Protein AF-A0A9P5WYD5-F1 (afdb_monomer_lite)

Foldseek 3Di:
DDDDDDDDDDDDDDDDDDDDDDDDDDDDDDDDDDDDDDDDDDDDDDDDDDDDDDDDDDDDDDDDDDDDDDDPVCVVVVVVPPPPPPPVPPPPDPLVVDQDDFLCVVPAKDKDWDQKDKDKDDDPVDNFKIKIKIWGIKMKMKHFDACVPDVQCCVPVNRDDCPDSLAWIKMKIKIKTQKIWIWMDGPPDIHTQKIWGIKIKMKIWTQDDPPNTHDRPVCPLPLQRGEMEMEIETAEMEGEEEPVVVVVVVCCVVPVPPPPDDPPDPDPVVVCLPGSDYWYKYKYWHAKYKHKYWYQDPPPLKIKIKIKIWRTKIKIKTWDWDDDPPDDRDDDRPVRGDIAIDIDMDTGFMFIDIGTGPNPPPDDPDDPPDDPDPVVVVVVVVVVVVRPRPRCLDVPVVVVVVVVVVVPPDDPPCVVVVVVVVVVVVVVVPDLDPDPPRPVNLVVCCVVDVDLCPDPCVVVVNLAPCPRDPPPPDPDPDPPPVVSVVVVVCNNCVPPPD

Structure (mmCIF, N/CA/C/O backbone):
data_AF-A0A9P5WYD5-F1
#
_entry.id   AF-A0A9P5WYD5-F1
#
loop_
_atom_site.group_PDB
_atom_site.id
_atom_site.type_symbol
_atom_site.label_atom_id
_atom_site.label_alt_id
_atom_site.label_comp_id
_atom_site.label_asym_id
_atom_site.label_entity_id
_atom_site.label_seq_id
_atom_site.pdbx_PDB_ins_code
_atom_site.Cartn_x
_atom_site.Cartn_y
_atom_site.Cartn_z
_atom_site.occupancy
_atom_site.B_iso_or_equiv
_atom_site.auth_seq_id
_atom_site.auth_comp_id
_atom_site.auth_asym_id
_atom_site.auth_atom_id
_atom_site.pdbx_PDB_model_num
ATOM 1 N N . MET A 1 1 ? 23.456 20.232 33.396 1.00 39.00 1 MET A N 1
ATOM 2 C CA . MET A 1 1 ? 23.857 19.089 34.243 1.00 39.00 1 MET A CA 1
ATOM 3 C C . MET A 1 1 ? 23.563 17.820 33.464 1.00 39.00 1 MET A C 1
ATOM 5 O O . MET A 1 1 ? 22.403 17.492 33.269 1.00 39.00 1 MET A O 1
ATOM 9 N N . HIS A 1 2 ? 24.602 17.207 32.896 1.00 31.55 2 HIS A N 1
ATOM 10 C CA . HIS A 1 2 ? 24.496 15.997 32.081 1.00 31.55 2 HIS A CA 1
ATOM 11 C C . HIS A 1 2 ? 24.322 14.776 32.986 1.00 31.55 2 HIS A C 1
ATOM 13 O O . HIS A 1 2 ? 25.161 14.553 33.854 1.00 31.55 2 HIS A O 1
ATOM 19 N N . SER A 1 3 ? 23.273 13.985 32.759 1.00 35.56 3 SER A N 1
ATOM 20 C CA . SER A 1 3 ? 23.140 12.652 33.344 1.00 35.56 3 SER A CA 1
ATOM 21 C C . SER A 1 3 ? 23.269 11.635 32.216 1.00 35.56 3 SER A C 1
ATOM 23 O O . SER A 1 3 ? 22.449 11.602 31.301 1.00 35.56 3 SER A O 1
ATOM 25 N N . ALA A 1 4 ? 24.368 10.885 32.240 1.00 38.03 4 ALA A N 1
ATOM 26 C CA . ALA A 1 4 ? 24.684 9.825 31.300 1.00 38.03 4 ALA A CA 1
ATOM 27 C C . ALA A 1 4 ? 24.139 8.502 31.849 1.00 38.03 4 ALA A C 1
ATOM 29 O O . ALA A 1 4 ? 24.556 8.045 32.914 1.00 38.03 4 ALA A O 1
ATOM 30 N N . THR A 1 5 ? 23.208 7.886 31.126 1.00 41.00 5 THR A N 1
ATOM 31 C CA . THR A 1 5 ? 22.659 6.569 31.455 1.00 41.00 5 THR A CA 1
ATOM 32 C C . THR A 1 5 ? 23.616 5.479 30.982 1.00 41.00 5 THR A C 1
ATOM 34 O O . THR A 1 5 ? 23.978 5.385 29.810 1.00 41.00 5 THR A O 1
ATOM 37 N N . LYS A 1 6 ? 24.056 4.671 31.943 1.00 38.66 6 LYS A N 1
ATOM 38 C CA . LYS A 1 6 ? 25.028 3.588 31.817 1.00 38.66 6 LYS A CA 1
ATOM 39 C C . LYS A 1 6 ? 24.301 2.323 31.341 1.00 38.66 6 LYS A C 1
ATOM 41 O O . LYS A 1 6 ? 23.475 1.786 32.067 1.00 38.66 6 LYS A O 1
ATOM 46 N N . LEU A 1 7 ? 24.604 1.863 30.127 1.00 35.62 7 LEU A N 1
ATOM 47 C CA . LEU A 1 7 ? 24.161 0.575 29.580 1.00 35.62 7 LEU A CA 1
ATOM 48 C C . LEU A 1 7 ? 24.982 -0.559 30.218 1.00 35.62 7 LEU A C 1
ATOM 50 O O . LEU A 1 7 ? 26.174 -0.699 29.939 1.00 35.62 7 LEU A O 1
ATOM 54 N N . SER A 1 8 ? 24.358 -1.355 31.087 1.00 32.91 8 SER A N 1
ATOM 55 C CA . SER A 1 8 ? 24.909 -2.611 31.605 1.00 32.91 8 SER A CA 1
ATOM 56 C C . SER A 1 8 ? 24.614 -3.750 30.631 1.00 32.91 8 SER A C 1
ATOM 58 O O . SER A 1 8 ? 23.466 -4.007 30.280 1.00 32.91 8 SER A O 1
ATOM 60 N N . LYS A 1 9 ? 25.677 -4.417 30.185 1.00 34.22 9 LYS A N 1
ATOM 61 C CA . LYS A 1 9 ? 25.663 -5.547 29.258 1.00 34.22 9 LYS A CA 1
ATOM 62 C C . LYS A 1 9 ? 25.831 -6.821 30.090 1.00 34.22 9 LYS A C 1
ATOM 64 O O . LYS A 1 9 ? 26.951 -7.135 30.481 1.00 34.22 9 LYS A O 1
ATOM 69 N N . GLU A 1 10 ? 24.738 -7.511 30.405 1.00 34.94 10 GLU A N 1
ATOM 70 C CA . GLU A 1 10 ? 24.801 -8.863 30.972 1.00 34.94 10 GLU A CA 1
ATOM 71 C C . GLU A 1 10 ? 24.960 -9.882 29.840 1.00 34.94 10 GLU A C 1
ATOM 73 O O . GLU A 1 10 ? 24.154 -9.959 28.914 1.00 34.94 10 GLU A O 1
ATOM 78 N N . LEU A 1 11 ? 26.058 -10.631 29.903 1.00 34.50 11 LEU A N 1
ATOM 79 C CA . LEU A 1 11 ? 26.374 -11.777 29.060 1.00 34.50 11 LEU A CA 1
ATOM 80 C C . LEU A 1 11 ? 26.084 -13.035 29.883 1.00 34.50 11 LEU A C 1
ATOM 82 O O . LEU A 1 11 ? 26.800 -13.311 30.843 1.00 34.50 11 LEU A O 1
ATOM 86 N N . LEU A 1 12 ? 25.061 -13.798 29.498 1.00 39.88 12 LEU A N 1
ATOM 87 C CA . LEU A 1 12 ? 24.859 -15.173 29.962 1.00 39.88 12 LEU A CA 1
ATOM 88 C C . LEU A 1 12 ? 25.413 -16.162 28.920 1.00 39.88 12 LEU A C 1
ATOM 90 O O . LEU A 1 12 ? 25.289 -15.910 27.718 1.00 39.88 12 LEU A O 1
ATOM 94 N N . PRO A 1 13 ? 26.033 -17.280 29.343 1.00 45.28 13 PRO A N 1
ATOM 95 C CA . PRO A 1 13 ? 26.671 -18.224 28.434 1.00 45.28 13 PRO A CA 1
ATOM 96 C C . PRO A 1 13 ? 25.661 -19.234 27.867 1.00 45.28 13 PRO A C 1
ATOM 98 O O . PRO A 1 13 ? 24.958 -19.916 28.610 1.00 45.28 13 PRO A O 1
ATOM 101 N N . MET A 1 14 ? 25.634 -19.374 26.538 1.00 34.09 14 MET A N 1
ATOM 102 C CA . MET A 1 14 ? 24.964 -20.481 25.848 1.00 34.09 14 MET A CA 1
ATOM 103 C C . MET A 1 14 ? 25.820 -21.752 25.926 1.00 34.09 14 MET A C 1
ATOM 105 O O . MET A 1 14 ? 26.955 -21.773 25.454 1.00 34.09 14 MET A O 1
ATOM 109 N N . MET A 1 15 ? 25.246 -22.824 26.473 1.00 39.56 15 MET A N 1
ATOM 110 C CA . MET A 1 15 ? 25.711 -24.205 26.303 1.00 39.56 15 MET A CA 1
ATOM 111 C C . MET A 1 15 ? 24.968 -24.856 25.123 1.00 39.56 15 MET A C 1
ATOM 113 O O . MET A 1 15 ? 23.769 -24.612 24.975 1.00 39.56 15 MET A O 1
ATOM 117 N N . PRO A 1 16 ? 25.618 -25.702 24.302 1.00 39.66 16 PRO A N 1
ATOM 118 C CA . PRO A 1 16 ? 24.948 -26.415 23.223 1.00 39.66 16 PRO A CA 1
ATOM 119 C C . PRO A 1 16 ? 24.448 -27.783 23.708 1.00 39.66 16 PRO A C 1
ATOM 121 O O . PRO A 1 16 ? 25.240 -28.643 24.093 1.00 39.66 16 PRO A O 1
ATOM 124 N N . SER A 1 17 ? 23.136 -28.015 23.650 1.00 33.97 17 SER A N 1
ATOM 125 C CA . SER A 1 17 ? 22.550 -29.354 23.744 1.00 33.97 17 SER A CA 1
ATOM 126 C C . SER A 1 17 ? 22.286 -29.895 22.338 1.00 33.97 17 SER A C 1
ATOM 128 O O . SER A 1 17 ? 21.499 -29.361 21.561 1.00 33.97 17 SER A O 1
ATOM 130 N N . SER A 1 18 ? 22.992 -30.969 21.997 1.00 32.56 18 SER A N 1
ATOM 131 C CA . SER A 1 18 ? 22.776 -31.762 20.794 1.00 32.56 18 SER A CA 1
ATOM 132 C C . SER A 1 18 ? 21.625 -32.741 21.030 1.00 32.56 18 SER A C 1
ATOM 134 O O . SER A 1 18 ? 21.741 -33.675 21.822 1.00 32.56 18 SER A O 1
ATOM 136 N N . LEU A 1 19 ? 20.512 -32.554 20.320 1.00 34.44 19 LEU A N 1
ATOM 137 C CA . LEU A 1 19 ? 19.457 -33.559 20.219 1.00 34.44 19 LEU A CA 1
ATOM 138 C C . LEU A 1 19 ? 19.457 -34.136 18.801 1.00 34.44 19 LEU A C 1
ATOM 140 O O . LEU A 1 19 ? 19.164 -33.447 17.828 1.00 34.44 19 LEU A O 1
ATOM 144 N N . LYS A 1 20 ? 19.817 -35.418 18.701 1.00 39.53 20 LYS A N 1
ATOM 145 C CA . LYS A 1 20 ? 19.565 -36.258 17.529 1.00 39.53 20 LYS A CA 1
ATOM 146 C C . LYS A 1 20 ? 18.070 -36.572 17.485 1.00 39.53 20 LYS A C 1
ATOM 148 O O . LYS A 1 20 ? 17.573 -37.210 18.409 1.00 39.53 20 LYS A O 1
ATOM 153 N N . SER A 1 21 ? 17.387 -36.204 16.406 1.00 34.69 21 SER A N 1
ATOM 154 C CA . SER A 1 21 ? 16.091 -36.779 16.040 1.00 34.69 21 SER A CA 1
ATOM 155 C C . SER A 1 21 ? 16.207 -37.477 14.685 1.00 34.69 21 SER A C 1
ATOM 157 O O . SER A 1 21 ? 16.366 -36.861 13.635 1.00 34.69 21 SER A O 1
ATOM 159 N N . SER A 1 22 ? 16.172 -38.805 14.733 1.00 37.12 22 SER A N 1
ATOM 160 C CA . SER A 1 22 ? 15.800 -39.661 13.612 1.00 37.12 22 SER A CA 1
ATOM 161 C C . SER A 1 22 ? 14.275 -39.714 13.560 1.00 37.12 22 SER A C 1
ATOM 163 O O . SER A 1 22 ? 13.657 -40.088 14.556 1.00 37.12 22 SER A O 1
ATOM 165 N N . GLY A 1 23 ? 13.677 -39.346 12.433 1.00 31.59 23 GLY A N 1
ATOM 166 C CA . GLY A 1 23 ? 12.236 -39.443 12.222 1.00 31.59 23 GLY A CA 1
ATOM 167 C C . GLY A 1 23 ? 11.938 -39.580 10.738 1.00 31.59 23 GLY A C 1
ATOM 168 O O . GLY A 1 23 ? 12.339 -38.735 9.944 1.00 31.59 23 GLY A O 1
ATOM 169 N N . GLU A 1 24 ? 11.317 -40.702 10.402 1.00 32.28 24 GLU A N 1
ATOM 170 C CA . GLU A 1 24 ? 10.976 -41.202 9.076 1.00 32.28 24 GLU A CA 1
ATOM 171 C C . GLU A 1 24 ? 10.068 -40.245 8.292 1.00 32.28 24 GLU A C 1
ATOM 173 O O . GLU A 1 24 ? 9.166 -39.616 8.841 1.00 32.28 24 GLU A O 1
ATOM 178 N N . ALA A 1 25 ? 10.308 -40.151 6.983 1.00 32.88 25 ALA A N 1
ATOM 179 C CA . ALA A 1 25 ? 9.474 -39.409 6.050 1.00 32.88 25 ALA A CA 1
ATOM 180 C C . ALA A 1 25 ? 8.450 -40.355 5.403 1.00 32.88 25 ALA A C 1
ATOM 182 O O . ALA A 1 25 ? 8.794 -41.117 4.498 1.00 32.88 25 ALA A O 1
ATOM 183 N N . GLU A 1 26 ? 7.191 -40.281 5.835 1.00 33.44 26 GLU A N 1
ATOM 184 C CA . GLU A 1 26 ? 6.051 -40.762 5.050 1.00 33.44 26 GLU A CA 1
ATOM 185 C C . GLU A 1 26 ? 5.643 -39.680 4.041 1.00 33.44 26 GLU A C 1
ATOM 187 O O . GLU A 1 26 ? 5.285 -38.554 4.392 1.00 33.44 26 GLU A O 1
ATOM 192 N N . GLY A 1 27 ? 5.744 -40.020 2.755 1.00 30.52 27 GLY A N 1
ATOM 193 C CA . GLY A 1 27 ? 5.372 -39.155 1.644 1.00 30.52 27 GLY A CA 1
ATOM 194 C C . GLY A 1 27 ? 3.863 -39.146 1.414 1.00 30.52 27 GLY A C 1
ATOM 195 O O . GLY A 1 27 ? 3.296 -40.136 0.957 1.00 30.52 27 GLY A O 1
ATOM 196 N N . ILE A 1 28 ? 3.228 -37.999 1.655 1.00 34.41 28 ILE A N 1
ATOM 197 C CA . ILE A 1 28 ? 1.855 -37.720 1.225 1.00 34.41 28 ILE A CA 1
ATOM 198 C C . ILE A 1 28 ? 1.915 -36.939 -0.092 1.00 34.41 28 ILE A C 1
ATOM 200 O O . ILE A 1 28 ? 2.303 -35.772 -0.139 1.00 34.41 28 ILE A O 1
ATOM 204 N N . ILE A 1 29 ? 1.530 -37.614 -1.175 1.00 37.00 29 ILE A N 1
ATOM 205 C CA . ILE A 1 29 ? 1.348 -37.046 -2.513 1.00 37.00 29 ILE A CA 1
ATOM 206 C C . ILE A 1 29 ? 0.077 -36.188 -2.499 1.00 37.00 29 ILE A C 1
ATOM 208 O O . ILE A 1 29 ? -1.020 -36.702 -2.294 1.00 37.00 29 ILE A O 1
ATOM 212 N N . THR A 1 30 ? 0.215 -34.887 -2.751 1.00 34.69 30 THR A N 1
ATOM 213 C CA . THR A 1 30 ? -0.907 -33.982 -3.049 1.00 34.69 30 THR A CA 1
ATOM 214 C C . THR A 1 30 ? -0.983 -33.721 -4.561 1.00 34.69 30 THR A C 1
ATOM 216 O O . THR A 1 30 ? 0.056 -33.532 -5.198 1.00 34.69 30 THR A O 1
ATOM 219 N N . PRO A 1 31 ? -2.182 -33.749 -5.176 1.00 37.22 31 PRO A N 1
ATOM 220 C CA . PRO A 1 31 ? -2.329 -33.650 -6.624 1.00 37.22 31 PRO A CA 1
ATOM 221 C C . PRO A 1 31 ? -2.269 -32.199 -7.123 1.00 37.22 31 PRO A C 1
ATOM 223 O O . PRO A 1 31 ? -2.858 -31.284 -6.552 1.00 37.22 31 PRO A O 1
ATOM 226 N N . LEU A 1 32 ? -1.564 -32.030 -8.240 1.00 37.78 32 LEU A N 1
ATOM 227 C CA . LEU A 1 32 ? -1.390 -30.795 -9.002 1.00 37.78 32 LEU A CA 1
ATOM 228 C C . LEU A 1 32 ? -2.725 -30.342 -9.641 1.00 37.78 32 LEU A C 1
ATOM 230 O O . LEU A 1 32 ? -3.377 -31.166 -10.289 1.00 37.78 32 LEU A O 1
ATOM 234 N N . PRO A 1 33 ? -3.136 -29.063 -9.546 1.00 36.41 33 PRO A N 1
ATOM 235 C CA . PRO A 1 33 ? -4.311 -28.584 -10.263 1.00 36.41 33 PRO A CA 1
ATOM 236 C C . PRO A 1 33 ? -4.006 -28.385 -11.755 1.00 36.41 33 PRO A C 1
ATOM 238 O O . PRO A 1 33 ? -3.010 -27.781 -12.155 1.00 36.41 33 PRO A O 1
ATOM 241 N N . SER A 1 34 ? -4.900 -28.919 -12.584 1.00 33.81 34 SER A N 1
ATOM 242 C CA . SER A 1 34 ? -4.873 -28.891 -14.044 1.00 33.81 34 SER A CA 1
ATOM 243 C C . SER A 1 34 ? -4.938 -27.471 -14.613 1.00 33.81 34 SER A C 1
ATOM 245 O O . SER A 1 34 ? -5.882 -26.725 -14.354 1.00 33.81 34 SER A O 1
ATOM 247 N N . ILE A 1 35 ? -3.965 -27.142 -15.462 1.00 34.84 35 ILE A N 1
ATOM 248 C CA . ILE A 1 35 ? -3.889 -25.908 -16.250 1.00 34.84 35 ILE A CA 1
ATOM 249 C C . ILE A 1 35 ? -5.031 -25.883 -17.280 1.00 34.84 35 ILE A C 1
ATOM 251 O O . ILE A 1 35 ? -5.037 -26.658 -18.240 1.00 34.84 35 ILE A O 1
ATOM 255 N N . MET A 1 36 ? -5.987 -24.967 -17.101 1.00 32.12 36 MET A N 1
ATOM 256 C CA . MET A 1 36 ? -6.978 -24.619 -18.121 1.00 32.12 36 MET A CA 1
ATOM 257 C C . MET A 1 36 ? -6.288 -23.896 -19.286 1.00 32.12 36 MET A C 1
ATOM 259 O O . MET A 1 36 ? -5.793 -22.778 -19.151 1.00 32.12 36 MET A O 1
ATOM 263 N N . LYS A 1 37 ? -6.269 -24.544 -20.453 1.00 30.31 37 LYS A N 1
ATOM 264 C CA . LYS A 1 37 ? -5.872 -23.937 -21.728 1.00 30.31 37 LYS A CA 1
ATOM 265 C C . LYS A 1 37 ? -6.980 -22.994 -22.194 1.00 30.31 37 LYS A C 1
ATOM 267 O O . LYS A 1 37 ? -8.049 -23.451 -22.585 1.00 30.31 37 LYS A O 1
ATOM 272 N N . CYS A 1 38 ? -6.716 -21.691 -22.176 1.00 29.88 38 CYS A N 1
ATOM 273 C CA . CYS A 1 38 ? -7.579 -20.709 -22.821 1.00 29.88 38 CYS A CA 1
ATOM 274 C C . CYS A 1 38 ? -7.187 -20.592 -24.303 1.00 29.88 38 CYS A C 1
ATOM 276 O O . CYS A 1 38 ? -6.106 -20.107 -24.645 1.00 29.88 38 CYS A O 1
ATOM 278 N N . SER A 1 39 ? -8.053 -21.108 -25.171 1.00 30.11 39 SER A N 1
ATOM 279 C CA . SER A 1 39 ? -7.944 -21.076 -26.629 1.00 30.11 39 SER A CA 1
ATOM 280 C C . SER A 1 39 ? -8.022 -19.632 -27.133 1.00 30.11 39 SER A C 1
ATOM 282 O O . SER A 1 39 ? -9.037 -18.966 -26.938 1.00 30.11 39 SER A O 1
ATOM 284 N N . ARG A 1 40 ? -6.969 -19.138 -27.796 1.00 32.91 40 ARG A N 1
ATOM 285 C CA . ARG A 1 40 ? -6.989 -17.851 -28.508 1.00 32.91 40 ARG A CA 1
ATOM 286 C C . ARG A 1 40 ? -7.222 -18.077 -29.997 1.00 32.91 40 ARG A C 1
ATOM 288 O O . ARG A 1 40 ? -6.489 -18.824 -30.640 1.00 32.91 40 ARG A O 1
ATOM 295 N N . SER A 1 41 ? -8.232 -17.389 -30.515 1.00 30.16 41 SER A N 1
ATOM 296 C CA . SER A 1 41 ? -8.542 -17.253 -31.933 1.00 30.16 41 SER A CA 1
ATOM 297 C C . SER A 1 41 ? -7.408 -16.534 -32.663 1.00 30.16 41 SER A C 1
ATOM 299 O O . SER A 1 41 ? -6.976 -15.456 -32.259 1.00 30.16 41 SER A O 1
ATOM 301 N N . SER A 1 42 ? -6.925 -17.150 -33.737 1.00 30.00 42 SER A N 1
ATOM 302 C CA . SER A 1 42 ? -5.915 -16.616 -34.646 1.00 30.00 42 SER A CA 1
ATOM 303 C C . SER A 1 42 ? -6.553 -15.664 -35.657 1.00 30.00 42 SER A C 1
ATOM 305 O O . SER A 1 42 ? -7.374 -16.100 -36.466 1.00 30.00 42 SER A O 1
ATOM 307 N N . THR A 1 43 ? -6.142 -14.397 -35.665 1.00 34.34 43 THR A N 1
ATOM 308 C CA . THR A 1 43 ? -6.460 -13.473 -36.760 1.00 34.34 43 THR A CA 1
ATOM 309 C C . THR A 1 43 ? -5.279 -13.395 -37.718 1.00 34.34 43 THR A C 1
ATOM 311 O O . THR A 1 43 ? -4.142 -13.126 -37.339 1.00 34.34 43 THR A O 1
ATOM 314 N N . ILE A 1 44 ? -5.594 -13.700 -38.969 1.00 42.59 44 ILE A N 1
ATOM 315 C CA . ILE A 1 44 ? -4.747 -13.762 -40.154 1.00 42.59 44 ILE A CA 1
ATOM 316 C C . ILE A 1 44 ? -4.366 -12.344 -40.579 1.00 42.59 44 ILE A C 1
ATOM 318 O O . ILE A 1 44 ? -5.265 -11.586 -40.906 1.00 42.59 44 ILE A O 1
ATOM 322 N N . PHE A 1 45 ? -3.073 -12.026 -40.667 1.00 34.94 45 PHE A N 1
ATOM 323 C CA . PHE A 1 45 ? -2.521 -11.153 -41.713 1.00 34.94 45 PHE A CA 1
ATOM 324 C C . PHE A 1 45 ? -1.059 -11.542 -41.959 1.00 34.94 45 PHE A C 1
ATOM 326 O O . PHE A 1 45 ? -0.168 -11.260 -41.164 1.00 34.94 45 PHE A O 1
ATOM 333 N N . SER A 1 46 ? -0.837 -12.236 -43.074 1.00 30.02 46 SER A N 1
ATOM 334 C CA . SER A 1 46 ? 0.476 -12.492 -43.654 1.00 30.02 46 SER A CA 1
ATOM 335 C C . SER A 1 46 ? 0.517 -11.766 -44.990 1.00 30.02 46 SER A C 1
ATOM 337 O O . SER A 1 46 ? -0.220 -12.119 -45.907 1.00 30.02 46 SER A O 1
ATOM 339 N N . THR A 1 47 ? 1.360 -10.745 -45.099 1.00 34.44 47 THR A N 1
ATOM 340 C CA . THR A 1 47 ? 1.794 -10.200 -46.388 1.00 34.44 47 THR A CA 1
ATOM 341 C C . THR A 1 47 ? 3.270 -9.876 -46.270 1.00 34.44 47 THR A C 1
ATOM 343 O O . THR A 1 47 ? 3.663 -8.915 -45.610 1.00 34.44 47 THR A O 1
ATOM 346 N N . GLY A 1 48 ? 4.084 -10.743 -46.869 1.00 35.28 48 GLY A N 1
ATOM 347 C CA . GLY A 1 48 ? 5.516 -10.558 -46.998 1.00 35.28 48 GLY A CA 1
ATOM 348 C C . GLY A 1 48 ? 5.849 -9.547 -48.088 1.00 35.28 48 GLY A C 1
ATOM 349 O O . GLY A 1 48 ? 5.311 -9.613 -49.189 1.00 35.28 48 GLY A O 1
ATOM 350 N N . PHE A 1 49 ? 6.795 -8.667 -47.785 1.00 37.66 49 PHE A N 1
ATOM 351 C CA . PHE A 1 49 ? 7.602 -7.964 -48.772 1.00 37.66 49 PHE A CA 1
ATOM 352 C C . PHE A 1 49 ? 9.043 -7.932 -48.256 1.00 37.66 49 PHE A C 1
ATOM 354 O O . PHE A 1 49 ? 9.333 -7.354 -47.212 1.00 37.66 49 PHE A O 1
ATOM 361 N N . LEU A 1 50 ? 9.938 -8.610 -48.976 1.00 44.59 50 LEU A N 1
ATOM 362 C CA . LEU A 1 50 ? 11.385 -8.549 -48.778 1.00 44.59 50 LEU A CA 1
ATOM 363 C C . LEU A 1 50 ? 11.934 -7.305 -49.494 1.00 44.59 50 LEU A C 1
ATOM 365 O O . LEU A 1 50 ? 11.648 -7.142 -50.682 1.00 44.59 50 LEU A O 1
ATOM 369 N N . PRO A 1 51 ? 12.776 -6.473 -48.859 1.00 46.50 51 PRO A N 1
ATOM 370 C CA . PRO A 1 51 ? 13.627 -5.549 -49.589 1.00 46.50 51 PRO A CA 1
ATOM 371 C C . PRO A 1 51 ? 14.969 -6.210 -49.938 1.00 46.50 51 PRO A C 1
ATOM 373 O O . PRO A 1 51 ? 15.694 -6.720 -49.086 1.00 46.50 51 PRO A O 1
ATOM 376 N N . ILE A 1 52 ? 15.279 -6.179 -51.232 1.00 44.25 52 ILE A N 1
ATOM 377 C CA . ILE A 1 52 ? 16.553 -6.562 -51.842 1.00 44.25 52 ILE A CA 1
ATOM 378 C C . I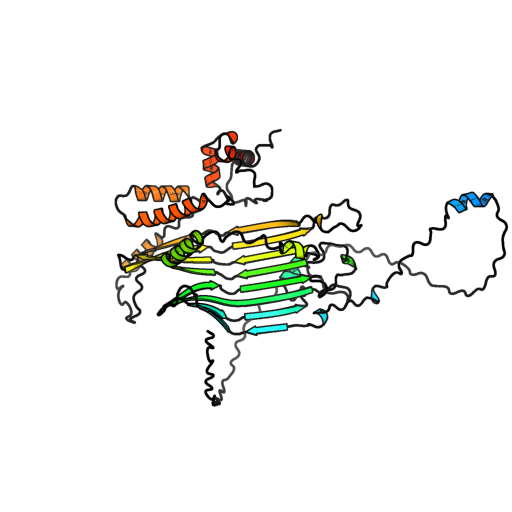LE A 1 52 ? 17.618 -5.525 -51.452 1.00 44.25 52 ILE A C 1
ATOM 380 O O . ILE A 1 52 ? 17.455 -4.333 -51.709 1.00 44.25 52 ILE A O 1
ATOM 384 N N . SER A 1 53 ? 18.720 -5.978 -50.855 1.00 39.41 53 SER A N 1
ATOM 385 C CA . SER A 1 53 ? 19.912 -5.163 -50.585 1.00 39.41 53 SER A CA 1
ATOM 386 C C . SER A 1 53 ? 20.688 -4.864 -51.877 1.00 39.41 53 SER A C 1
ATOM 388 O O . SER A 1 53 ? 20.904 -5.789 -52.665 1.00 39.41 53 SER A O 1
ATOM 390 N N . PRO A 1 54 ? 21.189 -3.635 -52.103 1.00 47.16 54 PRO A N 1
ATOM 391 C CA . PRO A 1 54 ? 22.085 -3.359 -53.218 1.00 47.16 54 PRO A CA 1
ATOM 392 C C . PRO A 1 54 ? 23.541 -3.681 -52.852 1.00 47.16 54 PRO A C 1
ATOM 394 O O . PRO A 1 54 ? 24.036 -3.329 -51.781 1.00 47.16 54 PRO A O 1
ATOM 397 N N . ALA A 1 55 ? 24.229 -4.348 -53.778 1.00 38.78 55 ALA A N 1
ATOM 398 C CA . ALA A 1 55 ? 25.651 -4.644 -53.710 1.00 38.78 55 ALA A CA 1
ATOM 399 C C . ALA A 1 55 ? 26.498 -3.371 -53.889 1.00 38.78 55 ALA A C 1
ATOM 401 O O . ALA A 1 55 ? 26.278 -2.571 -54.798 1.00 38.78 55 ALA A O 1
ATOM 402 N N . THR A 1 56 ? 27.501 -3.208 -53.030 1.00 37.31 56 THR A N 1
ATOM 403 C CA . THR A 1 56 ? 28.541 -2.180 -53.118 1.00 37.31 56 THR A CA 1
ATOM 404 C C . THR A 1 56 ? 29.574 -2.549 -54.182 1.00 37.31 56 THR A C 1
ATOM 406 O O . THR A 1 56 ? 30.335 -3.498 -53.997 1.00 37.31 56 THR A O 1
ATOM 409 N N . PHE A 1 57 ? 29.647 -1.773 -55.265 1.00 38.19 57 PHE A N 1
ATOM 410 C CA . PHE A 1 57 ? 30.802 -1.755 -56.162 1.00 38.19 57 PHE A CA 1
ATOM 411 C C . PHE A 1 57 ? 31.830 -0.745 -55.642 1.00 38.19 57 PHE A C 1
ATOM 413 O O . PHE A 1 57 ? 31.566 0.454 -55.583 1.00 38.19 57 PHE A O 1
ATOM 420 N N . SER A 1 58 ? 33.004 -1.245 -55.259 1.00 38.88 58 SER A N 1
ATOM 421 C CA . SER A 1 58 ? 34.213 -0.446 -55.060 1.00 38.88 58 SER A CA 1
ATOM 422 C C . SER A 1 58 ? 34.874 -0.249 -56.423 1.00 38.88 58 SER A C 1
ATOM 424 O O . SER A 1 58 ? 35.348 -1.219 -57.014 1.00 38.88 58 SER A O 1
ATOM 426 N N . LEU A 1 59 ? 34.876 0.983 -56.936 1.00 43.72 59 LEU A N 1
ATOM 427 C CA . LEU A 1 59 ? 35.706 1.370 -58.075 1.00 43.72 59 LEU A CA 1
ATOM 428 C C . LEU A 1 59 ? 36.606 2.529 -57.648 1.00 43.72 59 LEU A C 1
ATOM 430 O O . LEU A 1 59 ? 36.172 3.663 -57.451 1.00 43.72 59 LEU A O 1
ATOM 434 N N . GLU A 1 60 ? 37.873 2.192 -57.479 1.00 45.94 60 GLU A N 1
ATOM 435 C CA . GLU A 1 60 ? 38.976 3.095 -57.211 1.00 45.94 60 GLU A CA 1
ATOM 436 C C . GLU A 1 60 ? 39.347 3.804 -58.523 1.00 45.94 60 GLU A C 1
ATOM 438 O O . GLU A 1 60 ? 39.755 3.174 -59.497 1.00 45.94 60 GLU A O 1
ATOM 443 N N . GLY A 1 61 ? 39.145 5.121 -58.581 1.00 39.44 61 GLY A N 1
ATOM 444 C CA . GLY A 1 61 ? 39.387 5.915 -59.783 1.00 39.44 61 GLY A CA 1
ATOM 445 C C . GLY A 1 61 ? 39.746 7.352 -59.436 1.00 39.44 61 GLY A C 1
ATOM 446 O O . GLY A 1 61 ? 38.878 8.181 -59.172 1.00 39.44 61 GLY A O 1
ATOM 447 N N . ARG A 1 62 ? 41.049 7.654 -59.448 1.00 48.97 62 ARG A N 1
ATOM 448 C CA . ARG A 1 62 ? 41.580 9.023 -59.454 1.00 48.97 62 ARG A CA 1
ATOM 449 C C . ARG A 1 62 ? 41.026 9.768 -60.670 1.00 48.97 62 ARG A C 1
ATOM 451 O O . ARG A 1 62 ? 41.298 9.372 -61.798 1.00 48.97 62 ARG A O 1
ATOM 458 N N . SER A 1 63 ? 40.327 10.877 -60.443 1.00 38.75 63 SER A N 1
ATOM 459 C CA . SER A 1 63 ? 39.919 11.801 -61.502 1.00 38.75 63 SER A CA 1
ATOM 460 C C . SER A 1 63 ? 40.289 13.230 -61.118 1.00 38.75 63 SER A C 1
ATOM 462 O O . SER A 1 63 ? 39.693 13.828 -60.225 1.00 38.75 63 SER A O 1
ATOM 464 N N . LEU A 1 64 ? 41.294 13.763 -61.813 1.00 52.00 64 LEU A N 1
ATOM 465 C CA . LEU A 1 64 ? 41.601 15.187 -61.899 1.00 52.00 64 LEU A CA 1
ATOM 466 C C . LEU A 1 64 ? 40.476 15.857 -62.695 1.00 52.00 64 LEU A C 1
ATOM 468 O O . LEU A 1 64 ? 40.286 15.540 -63.866 1.00 52.00 64 LEU A O 1
ATOM 472 N N . SER A 1 65 ? 39.720 16.763 -62.080 1.00 41.31 65 SER A N 1
ATOM 473 C CA . SER A 1 65 ? 38.696 17.537 -62.788 1.00 41.31 65 SER A CA 1
ATOM 474 C C . SER A 1 65 ? 39.225 18.917 -63.211 1.00 41.31 65 SER A C 1
ATOM 476 O O . SER A 1 65 ? 39.762 19.638 -62.366 1.00 41.31 65 SER A O 1
ATOM 478 N N . PRO A 1 66 ? 39.049 19.301 -64.490 1.00 53.88 66 PRO A N 1
ATOM 479 C CA . PRO A 1 66 ? 39.406 20.605 -65.032 1.00 53.88 66 PRO A CA 1
ATOM 480 C C . PRO A 1 66 ? 38.338 21.659 -64.705 1.00 53.88 66 PRO A C 1
ATOM 482 O O . PRO A 1 66 ? 37.160 21.360 -64.512 1.00 53.88 66 PRO A O 1
ATOM 485 N N . THR A 1 67 ? 38.755 22.920 -64.681 1.00 47.44 67 THR A N 1
ATOM 486 C CA . THR A 1 67 ? 37.892 24.103 -64.593 1.00 47.44 67 THR A CA 1
ATOM 487 C C . THR A 1 67 ? 37.058 24.252 -65.867 1.00 47.44 67 THR A C 1
ATOM 489 O O . THR A 1 67 ? 37.612 24.520 -66.932 1.00 47.44 67 THR A O 1
ATOM 492 N N . VAL A 1 68 ? 35.734 24.102 -65.766 1.00 48.44 68 VAL A N 1
ATOM 493 C CA . VAL A 1 68 ? 34.797 24.299 -66.884 1.00 48.44 68 VAL A CA 1
ATOM 494 C C . VAL A 1 68 ? 34.060 25.630 -66.731 1.00 48.44 68 VAL A C 1
ATOM 496 O O . VAL A 1 68 ? 33.502 25.939 -65.678 1.00 48.44 68 VAL A O 1
ATOM 499 N N . SER A 1 69 ? 34.068 26.407 -67.814 1.00 49.62 69 SER A N 1
ATOM 500 C CA . SER A 1 69 ? 33.346 27.664 -68.010 1.00 49.62 69 SER A CA 1
ATOM 501 C C . SER A 1 69 ? 31.830 27.473 -67.936 1.00 49.62 69 SER A C 1
ATOM 503 O O . SER A 1 69 ? 31.261 26.598 -68.589 1.00 49.62 69 SER A O 1
ATOM 505 N N . THR A 1 70 ? 31.174 28.330 -67.166 1.00 47.31 70 THR A N 1
ATOM 506 C CA . THR A 1 70 ? 29.743 28.315 -66.867 1.00 47.31 70 THR A CA 1
ATOM 507 C C . THR A 1 70 ? 28.897 28.806 -68.045 1.00 47.31 70 THR A C 1
ATOM 509 O O . THR A 1 70 ? 29.034 29.939 -68.500 1.00 47.31 70 THR A O 1
ATOM 512 N N . SER A 1 71 ? 27.975 27.961 -68.521 1.00 57.44 71 SER A N 1
ATOM 513 C CA . SER A 1 71 ? 26.936 28.362 -69.477 1.00 57.44 71 SER A CA 1
ATOM 514 C C . SER A 1 71 ? 25.736 28.997 -68.742 1.00 57.44 71 SER A C 1
ATOM 516 O O . SER A 1 71 ? 25.363 28.537 -67.657 1.00 57.44 71 SER A O 1
ATOM 518 N N . PRO A 1 72 ? 25.096 30.040 -69.304 1.00 60.34 72 PRO A N 1
ATOM 519 C CA . PRO A 1 72 ? 23.992 30.750 -68.653 1.00 60.34 72 PRO A CA 1
ATOM 520 C C . PRO A 1 72 ? 22.678 29.950 -68.596 1.00 60.34 72 PRO A C 1
ATOM 522 O O . PRO A 1 72 ? 21.796 30.298 -67.815 1.00 60.34 72 PRO A O 1
ATOM 525 N N . PHE A 1 73 ? 22.550 28.853 -69.351 1.00 60.59 73 PHE A N 1
ATOM 526 C CA . PHE A 1 73 ? 21.325 28.044 -69.386 1.00 60.59 73 PHE A CA 1
ATOM 527 C C . PHE A 1 73 ? 21.204 27.054 -68.212 1.00 60.59 73 PHE A C 1
ATOM 529 O O . PHE A 1 73 ? 20.099 26.702 -67.812 1.00 60.59 73 PHE A O 1
ATOM 536 N N . LEU A 1 74 ? 22.319 26.650 -67.588 1.00 54.31 74 LEU A N 1
ATOM 537 C CA . LEU A 1 74 ? 22.304 25.733 -66.434 1.00 54.31 74 LEU A CA 1
ATOM 538 C C . LEU A 1 74 ? 22.082 26.438 -65.084 1.00 54.31 74 LEU A C 1
ATOM 540 O O . LEU A 1 74 ? 21.855 25.782 -64.067 1.00 54.31 74 LEU A O 1
ATOM 544 N N . LYS A 1 75 ? 22.076 27.776 -65.065 1.00 54.59 75 LYS A N 1
ATOM 545 C CA . LYS A 1 75 ? 21.879 28.579 -63.847 1.00 54.59 75 LYS A CA 1
ATOM 546 C C . LYS A 1 75 ? 20.450 28.490 -63.289 1.00 54.59 75 LYS A C 1
ATOM 548 O O . LYS A 1 75 ? 20.241 28.707 -62.101 1.00 54.59 75 LYS A O 1
ATOM 553 N N . VAL A 1 76 ? 19.478 28.130 -64.133 1.00 57.47 76 VAL A N 1
ATOM 554 C CA . VAL A 1 76 ? 18.063 27.981 -63.746 1.00 57.47 76 VAL A CA 1
ATOM 555 C C . VAL A 1 76 ? 17.799 26.648 -63.031 1.00 57.47 76 VAL A C 1
ATOM 557 O O . VAL A 1 76 ? 16.923 26.583 -62.177 1.00 57.47 76 VAL A O 1
ATOM 560 N N . PHE A 1 77 ? 18.604 25.608 -63.281 1.00 54.53 77 PHE A N 1
ATOM 561 C CA . PHE A 1 77 ? 18.558 24.367 -62.494 1.00 54.53 77 PHE A CA 1
ATOM 562 C C . PHE A 1 77 ? 19.461 24.422 -61.251 1.00 54.53 77 PHE A C 1
ATOM 564 O O . PHE A 1 77 ? 19.193 23.735 -60.265 1.00 54.53 77 PHE A O 1
ATOM 571 N N . SER A 1 78 ? 20.498 25.270 -61.238 1.00 50.28 78 SER A N 1
ATOM 572 C CA . SER A 1 78 ? 21.394 25.388 -60.079 1.00 50.28 78 SER A CA 1
ATOM 573 C C . SER A 1 78 ? 20.770 26.116 -58.883 1.00 50.28 78 SER A C 1
ATOM 575 O O . SER A 1 78 ? 21.247 25.945 -57.767 1.00 50.28 78 SER A O 1
ATOM 577 N N . SER A 1 79 ? 19.703 26.901 -59.065 1.00 50.56 79 SER A N 1
ATOM 578 C CA . SER A 1 79 ? 18.965 27.525 -57.951 1.00 50.56 79 SER A CA 1
ATOM 579 C C . SER A 1 79 ? 18.077 26.536 -57.180 1.00 50.56 79 SER A C 1
ATOM 581 O O . SER A 1 79 ? 17.763 26.791 -56.022 1.00 50.56 79 SER A O 1
ATOM 583 N N . SER A 1 80 ? 17.741 25.378 -57.766 1.00 50.88 80 SER A N 1
ATOM 584 C CA . SER A 1 80 ? 17.114 24.241 -57.063 1.00 50.88 80 SER A CA 1
ATOM 585 C C . SER A 1 80 ? 18.135 23.373 -56.315 1.00 50.88 80 SER A C 1
ATOM 587 O O . SER A 1 80 ? 17.760 22.560 -55.470 1.00 50.88 80 SER A O 1
ATOM 589 N N . ILE A 1 81 ? 19.420 23.533 -56.631 1.00 54.34 81 ILE A N 1
ATOM 590 C CA . ILE A 1 81 ? 20.555 22.898 -55.961 1.00 54.34 81 ILE A CA 1
ATOM 591 C C . ILE A 1 81 ? 21.303 24.009 -55.223 1.00 54.34 81 ILE A C 1
ATOM 593 O O . ILE A 1 81 ? 22.516 24.174 -55.326 1.00 54.34 81 ILE A O 1
ATOM 597 N N . SER A 1 82 ? 20.565 24.821 -54.461 1.00 57.69 82 SER A N 1
ATOM 598 C CA . SER A 1 82 ? 21.186 25.536 -53.354 1.00 57.69 82 SER A CA 1
ATOM 599 C C . SER A 1 82 ? 21.933 24.481 -52.534 1.00 57.69 82 SER A C 1
ATOM 601 O O . SER A 1 82 ? 21.305 23.469 -52.195 1.00 57.69 82 SER A O 1
ATOM 603 N N . PRO A 1 83 ? 23.242 24.647 -52.257 1.00 50.31 83 PRO A N 1
ATOM 604 C CA . PRO A 1 83 ? 23.959 23.734 -51.387 1.00 50.31 83 PRO A CA 1
ATOM 605 C C . PRO A 1 83 ? 23.164 23.729 -50.093 1.00 50.31 83 PRO A C 1
ATOM 607 O O . PRO A 1 83 ? 23.156 24.734 -49.385 1.00 50.31 83 PRO A O 1
ATOM 610 N N . ARG A 1 84 ? 22.403 22.649 -49.852 1.00 56.97 84 ARG A N 1
ATOM 611 C CA . ARG A 1 84 ? 21.717 22.411 -48.586 1.00 56.97 84 ARG A CA 1
ATOM 612 C C . ARG A 1 84 ? 22.833 22.532 -47.572 1.00 56.97 84 ARG A C 1
ATOM 614 O O . ARG A 1 84 ? 23.689 21.646 -47.524 1.00 56.97 84 ARG A O 1
ATOM 621 N N . GLY A 1 85 ? 22.912 23.699 -46.923 1.00 56.03 85 GLY A N 1
ATOM 622 C CA . GLY A 1 85 ? 24.005 24.044 -46.028 1.00 56.03 85 GLY A CA 1
ATOM 623 C C . GLY A 1 85 ? 24.138 22.857 -45.117 1.00 56.03 85 GLY A C 1
ATOM 624 O O . GLY A 1 85 ? 23.106 22.463 -44.587 1.00 56.03 85 GLY A O 1
ATOM 625 N N . ARG A 1 86 ? 25.321 22.218 -45.124 1.00 55.88 86 ARG A N 1
ATOM 626 C CA . ARG A 1 86 ? 25.557 20.882 -44.567 1.00 55.88 86 ARG A CA 1
ATOM 627 C C . ARG A 1 86 ? 24.805 20.797 -43.251 1.00 55.88 86 ARG A C 1
ATOM 629 O O . ARG A 1 86 ? 25.299 21.272 -42.233 1.00 55.88 86 ARG A O 1
ATOM 636 N N . ILE A 1 87 ? 23.584 20.261 -43.298 1.00 59.62 87 ILE A N 1
ATOM 637 C CA . ILE A 1 87 ? 22.852 19.918 -42.098 1.00 59.62 87 ILE A CA 1
ATOM 638 C C . ILE A 1 87 ? 23.796 18.882 -41.548 1.00 59.62 87 ILE A C 1
ATOM 640 O O . ILE A 1 87 ? 24.063 17.895 -42.239 1.00 59.62 87 ILE A O 1
ATOM 644 N N . PHE A 1 88 ? 24.448 19.211 -40.436 1.00 62.19 88 PHE A N 1
ATOM 645 C CA . PHE A 1 88 ? 25.318 18.293 -39.736 1.00 62.19 88 PHE A CA 1
ATOM 646 C C . PHE A 1 88 ? 24.432 17.098 -39.429 1.00 62.19 88 PHE A C 1
ATOM 648 O O . PHE A 1 88 ? 23.676 17.110 -38.462 1.00 62.19 88 PHE A O 1
ATOM 655 N N . ALA A 1 89 ? 24.430 16.132 -40.348 1.00 65.69 89 ALA A N 1
ATOM 656 C CA . ALA A 1 89 ? 23.710 14.898 -40.215 1.00 65.69 89 ALA A CA 1
ATOM 657 C C . ALA A 1 89 ? 24.387 14.266 -39.020 1.00 65.69 89 ALA A C 1
ATOM 659 O O . ALA A 1 89 ? 25.552 13.864 -39.097 1.00 65.69 89 ALA A O 1
ATOM 660 N N . GLN A 1 90 ? 23.706 14.346 -37.882 1.00 72.12 90 GLN A N 1
ATOM 661 C CA . GLN A 1 90 ? 24.184 13.757 -36.657 1.00 72.12 90 GLN A CA 1
ATOM 662 C C . GLN A 1 90 ? 24.486 12.297 -37.014 1.00 72.12 90 GLN A C 1
ATOM 664 O O . GLN A 1 90 ? 23.619 11.644 -37.603 1.00 72.12 90 GLN A O 1
ATOM 669 N N . PRO A 1 91 ? 25.728 11.823 -36.817 1.00 75.62 91 PRO A N 1
ATOM 670 C CA . PRO A 1 91 ? 26.119 10.505 -37.285 1.00 75.62 91 PRO A CA 1
ATOM 671 C C . PRO A 1 91 ? 25.129 9.490 -36.723 1.00 75.62 91 PRO A C 1
ATOM 673 O O . PRO A 1 91 ? 24.903 9.461 -35.514 1.00 75.62 91 PRO A O 1
ATOM 676 N N . TYR A 1 92 ? 24.508 8.708 -37.609 1.00 74.69 92 TYR A N 1
ATOM 677 C CA . TYR A 1 92 ? 23.594 7.644 -37.217 1.00 74.69 92 TYR A CA 1
ATOM 678 C C . TYR A 1 92 ? 24.356 6.694 -36.294 1.00 74.69 92 TYR A C 1
ATOM 680 O O . TYR A 1 92 ? 25.228 5.945 -36.737 1.00 74.69 92 TYR A O 1
ATOM 688 N N . GLN A 1 93 ? 24.070 6.766 -34.996 1.00 77.88 93 GLN A N 1
ATOM 689 C CA . GLN A 1 93 ? 24.618 5.830 -34.029 1.00 77.88 93 GLN A CA 1
ATOM 690 C C . GLN A 1 93 ? 23.976 4.474 -34.304 1.00 77.88 93 GLN A C 1
ATOM 692 O O . GLN A 1 93 ? 22.750 4.353 -34.343 1.00 77.88 93 GLN A O 1
ATOM 697 N N . LYS A 1 94 ? 24.798 3.456 -34.568 1.00 85.44 94 LYS A N 1
ATOM 698 C CA . LYS A 1 94 ? 24.292 2.104 -34.793 1.00 85.44 94 LYS A CA 1
ATOM 699 C C . LYS A 1 94 ? 23.698 1.605 -33.480 1.00 85.44 94 LYS A C 1
ATOM 701 O O . LYS A 1 94 ? 24.378 1.603 -32.462 1.00 85.44 94 LYS A O 1
ATOM 706 N N . LEU A 1 95 ? 22.452 1.138 -33.525 1.00 81.19 95 LEU A N 1
ATOM 707 C CA . LEU A 1 95 ? 21.731 0.606 -32.362 1.00 81.19 95 LEU A CA 1
ATOM 708 C C . LEU A 1 95 ? 22.524 -0.483 -31.619 1.00 81.19 95 LEU A C 1
ATOM 710 O O . LEU A 1 95 ? 22.476 -0.556 -30.400 1.00 81.19 95 LEU A O 1
ATOM 714 N N . LYS A 1 96 ? 23.296 -1.287 -32.363 1.00 81.69 96 LYS A N 1
ATOM 715 C CA . LYS A 1 96 ? 24.129 -2.370 -31.824 1.00 81.69 96 LYS A CA 1
ATOM 716 C C . LYS A 1 96 ? 25.264 -1.898 -30.915 1.00 81.69 96 LYS A C 1
ATOM 718 O O . LYS A 1 96 ? 25.730 -2.688 -30.108 1.00 81.69 96 LYS A O 1
ATOM 723 N N . ASP A 1 97 ? 25.705 -0.650 -31.053 1.00 81.88 97 ASP A N 1
ATOM 724 C CA . ASP A 1 97 ? 26.857 -0.138 -30.308 1.00 81.88 97 ASP A CA 1
ATOM 725 C C . ASP A 1 97 ? 26.440 0.443 -28.941 1.00 81.88 97 ASP A C 1
ATOM 727 O O . ASP A 1 97 ? 27.294 0.748 -28.109 1.00 81.88 97 ASP A O 1
ATOM 731 N N . HIS A 1 98 ? 25.132 0.569 -28.683 1.00 78.31 98 HIS A N 1
ATOM 732 C CA . HIS A 1 98 ? 24.581 1.061 -27.421 1.00 78.31 98 HIS A CA 1
ATOM 733 C C . HIS A 1 98 ? 24.124 -0.093 -26.527 1.00 78.31 98 HIS A C 1
ATOM 735 O O . HIS A 1 98 ? 22.938 -0.402 -26.432 1.00 78.31 98 HIS A O 1
ATOM 741 N N . GLU A 1 99 ? 25.070 -0.710 -25.822 1.00 78.12 99 GLU A N 1
ATOM 742 C CA . GLU A 1 99 ? 24.744 -1.518 -24.644 1.00 78.12 99 GLU A CA 1
ATOM 743 C C . GLU A 1 99 ? 24.522 -0.593 -23.444 1.00 78.12 99 GLU A C 1
ATOM 745 O O . GLU A 1 99 ? 25.459 -0.197 -22.745 1.00 78.12 99 GLU A O 1
ATOM 750 N N . TYR A 1 100 ? 23.266 -0.242 -23.186 1.00 77.19 100 TYR A N 1
ATOM 751 C CA . TYR A 1 100 ? 22.916 0.455 -21.958 1.00 77.19 100 TYR A CA 1
ATOM 752 C C . TYR A 1 100 ? 22.835 -0.537 -20.803 1.00 77.19 100 TYR A C 1
ATOM 754 O O . TYR A 1 100 ? 21.832 -1.218 -20.608 1.00 77.19 100 TYR A O 1
ATOM 762 N N . LYS A 1 101 ? 23.904 -0.601 -20.011 1.00 84.75 101 LYS A N 1
ATOM 763 C CA . LYS A 1 101 ? 23.885 -1.319 -18.736 1.00 84.75 101 LYS A CA 1
ATOM 764 C C . LYS A 1 101 ? 23.333 -0.386 -17.669 1.00 84.75 101 LYS A C 1
ATOM 766 O O . LYS A 1 101 ? 24.003 0.559 -17.252 1.00 84.75 101 LYS A O 1
ATOM 771 N N . SER A 1 102 ? 22.100 -0.647 -17.246 1.00 88.81 102 SER A N 1
ATOM 772 C CA . SER A 1 102 ? 21.533 -0.039 -16.043 1.00 88.81 102 SER A CA 1
ATOM 773 C C . SER A 1 102 ? 22.441 -0.348 -14.848 1.00 88.81 102 SER A C 1
ATOM 775 O O . SER A 1 102 ? 23.019 -1.430 -14.766 1.00 88.81 102 SER A O 1
ATOM 777 N N . LEU A 1 103 ? 22.555 0.571 -13.886 1.00 92.50 103 LEU A N 1
ATOM 778 C CA . LEU A 1 103 ? 23.274 0.281 -12.638 1.00 92.50 103 LEU A CA 1
ATOM 779 C C . LEU A 1 103 ? 22.638 -0.901 -11.886 1.00 92.50 103 LEU A C 1
ATOM 781 O O . LEU A 1 103 ? 23.343 -1.677 -11.240 1.00 92.50 103 LEU A O 1
ATOM 785 N N . LEU A 1 104 ? 21.319 -1.062 -12.025 1.00 93.75 104 LEU A N 1
ATOM 786 C CA . LEU A 1 104 ? 20.562 -2.152 -11.424 1.00 93.75 104 LEU A CA 1
ATOM 787 C C . LEU A 1 104 ? 20.747 -3.482 -12.156 1.00 93.75 104 LEU A C 1
ATOM 789 O O . LEU A 1 104 ? 20.559 -4.501 -11.510 1.00 93.75 104 LEU A O 1
ATOM 793 N N . SER A 1 105 ? 21.216 -3.496 -13.414 1.00 91.44 105 SER A N 1
ATOM 794 C CA . SER A 1 105 ? 21.491 -4.735 -14.179 1.00 91.44 105 SER A CA 1
ATOM 795 C C . SER A 1 105 ? 22.467 -5.690 -13.487 1.00 91.44 105 SER A C 1
ATOM 797 O O . SER A 1 105 ? 22.520 -6.879 -13.790 1.00 91.44 105 SER A O 1
ATOM 799 N N . THR A 1 106 ? 23.241 -5.178 -12.529 1.00 94.44 106 THR A N 1
ATOM 800 C CA . THR A 1 106 ? 24.138 -5.971 -11.681 1.00 94.44 106 THR A CA 1
ATOM 801 C C . THR A 1 106 ? 23.403 -6.780 -10.605 1.00 94.44 106 THR A C 1
ATOM 803 O O . THR A 1 106 ? 23.973 -7.715 -10.041 1.00 94.44 106 THR A O 1
ATOM 806 N N . ILE A 1 107 ? 22.146 -6.442 -10.317 1.00 95.75 107 ILE A N 1
ATOM 807 C CA . ILE A 1 107 ? 21.329 -7.013 -9.252 1.00 95.75 107 ILE A CA 1
ATOM 808 C C . ILE A 1 107 ? 20.339 -8.013 -9.856 1.00 95.75 107 ILE A C 1
ATOM 810 O O . ILE A 1 107 ? 19.287 -7.646 -10.369 1.00 95.75 107 ILE A O 1
ATOM 814 N N . ASN A 1 108 ? 20.663 -9.303 -9.749 1.00 95.94 108 ASN A N 1
ATOM 815 C CA . ASN A 1 108 ? 19.792 -10.375 -10.243 1.00 95.94 108 ASN A CA 1
ATOM 816 C C . ASN A 1 108 ? 18.607 -10.657 -9.318 1.00 95.94 108 ASN A C 1
ATOM 818 O O . ASN A 1 108 ? 17.500 -10.874 -9.787 1.00 95.94 108 ASN A O 1
ATOM 822 N N . ASN A 1 109 ? 18.844 -10.740 -8.013 1.00 97.38 109 ASN A N 1
ATOM 823 C CA . ASN A 1 109 ? 17.794 -10.886 -7.015 1.00 97.38 109 ASN A CA 1
ATOM 824 C C . ASN A 1 109 ? 18.358 -10.527 -5.636 1.00 97.38 109 ASN A C 1
ATOM 826 O O . ASN A 1 109 ? 19.472 -10.941 -5.301 1.00 97.38 109 ASN A O 1
ATOM 830 N N . VAL A 1 110 ? 17.600 -9.780 -4.842 1.00 98.12 110 VAL A N 1
ATOM 831 C CA . VAL A 1 110 ? 17.886 -9.501 -3.435 1.00 98.12 110 VAL A CA 1
ATOM 832 C C . VAL A 1 110 ? 16.648 -9.849 -2.629 1.00 98.12 110 VAL A C 1
ATOM 834 O O . VAL A 1 110 ? 15.657 -9.124 -2.658 1.00 98.12 110 VAL A O 1
ATOM 837 N N . THR A 1 111 ? 16.745 -10.930 -1.861 1.00 98.19 111 THR A N 1
ATOM 838 C CA . THR A 1 111 ? 15.687 -11.366 -0.952 1.00 98.19 111 THR A CA 1
ATOM 839 C C . THR A 1 111 ? 16.128 -11.143 0.491 1.00 98.19 111 THR A C 1
ATOM 841 O O . THR A 1 111 ? 17.180 -11.617 0.921 1.00 98.19 111 THR A O 1
ATOM 844 N N . ILE A 1 112 ? 15.314 -10.423 1.254 1.00 98.31 112 ILE A N 1
ATOM 845 C CA . ILE A 1 112 ? 15.480 -10.189 2.686 1.00 98.31 112 ILE A CA 1
ATOM 846 C C . ILE A 1 112 ? 14.306 -10.858 3.382 1.00 98.31 112 ILE A C 1
ATOM 848 O O . ILE A 1 112 ? 13.152 -10.561 3.087 1.00 98.31 112 ILE A O 1
ATOM 852 N N . GLN A 1 113 ? 14.593 -11.744 4.327 1.00 98.38 113 GLN A N 1
ATOM 853 C CA . GLN A 1 113 ? 13.573 -12.417 5.117 1.00 98.38 113 GLN A CA 1
ATOM 854 C C . GLN A 1 113 ? 13.848 -12.193 6.597 1.00 98.38 113 GLN A C 1
ATOM 856 O O . GLN A 1 113 ? 14.955 -12.432 7.079 1.00 98.38 113 GLN A O 1
ATOM 861 N N . VAL A 1 114 ? 12.831 -11.737 7.318 1.00 98.25 114 VAL A N 1
ATOM 862 C CA . VAL A 1 114 ? 12.880 -11.549 8.763 1.00 98.25 114 VAL A CA 1
ATOM 863 C C . VAL A 1 114 ? 11.666 -12.237 9.370 1.00 98.25 114 VAL A C 1
ATOM 865 O O . VAL A 1 114 ? 10.524 -11.922 9.045 1.00 98.25 114 VAL A O 1
ATOM 868 N N . SER A 1 115 ? 11.914 -13.216 10.238 1.00 98.06 115 SER A N 1
ATOM 869 C CA . SER A 1 115 ? 10.861 -14.049 10.827 1.00 98.06 115 SER A CA 1
ATOM 870 C C . SER A 1 115 ? 9.922 -13.251 11.727 1.00 98.06 115 SER A C 1
ATOM 872 O O . SER A 1 115 ? 8.710 -13.437 11.660 1.00 98.06 115 SER A O 1
ATOM 874 N N . SER A 1 116 ? 10.463 -12.351 12.545 1.00 97.44 116 SER A N 1
ATOM 875 C CA . SER A 1 116 ? 9.685 -11.441 13.379 1.00 97.44 116 SER A CA 1
ATOM 876 C C . SER A 1 116 ? 10.518 -10.217 13.755 1.00 97.44 116 SER A C 1
ATOM 878 O O . SER A 1 116 ? 11.720 -10.331 14.008 1.00 97.44 116 SER A O 1
ATOM 880 N N . THR A 1 117 ? 9.890 -9.046 13.788 1.00 97.69 117 THR A N 1
ATOM 881 C CA . THR A 1 117 ? 10.455 -7.823 14.363 1.00 97.69 117 THR A CA 1
ATOM 882 C C . THR A 1 117 ? 9.433 -7.186 15.289 1.00 97.69 117 THR A C 1
ATOM 884 O O . THR A 1 117 ? 8.237 -7.189 15.017 1.00 97.69 117 THR A O 1
ATOM 887 N N . SER A 1 118 ? 9.895 -6.628 16.404 1.00 97.31 118 SER A N 1
ATOM 888 C CA . SER A 1 118 ? 9.035 -5.880 17.317 1.00 97.31 118 SER A CA 1
ATOM 889 C C . SER A 1 118 ? 9.609 -4.496 17.564 1.00 97.31 118 SER A C 1
ATOM 891 O O . SER A 1 118 ? 10.778 -4.374 17.934 1.00 97.31 118 SER A O 1
ATOM 893 N N . LEU A 1 119 ? 8.787 -3.467 17.395 1.00 97.38 119 LEU A N 1
ATOM 894 C CA . LEU A 1 119 ? 9.109 -2.084 17.722 1.00 97.38 119 LEU A CA 1
ATOM 895 C C . LEU A 1 119 ? 8.293 -1.667 18.945 1.00 97.38 119 LEU A C 1
ATOM 897 O O . LEU A 1 119 ? 7.071 -1.740 18.914 1.00 97.38 119 LEU A O 1
ATOM 901 N N . SER A 1 120 ? 8.949 -1.209 20.007 1.00 96.62 120 SER A N 1
ATOM 902 C CA . SER A 1 120 ? 8.284 -0.679 21.202 1.00 96.62 120 SER A CA 1
ATOM 903 C C . SER A 1 120 ? 8.520 0.823 21.327 1.00 96.62 120 SER A C 1
ATOM 905 O O . SER A 1 120 ? 9.665 1.275 21.250 1.00 96.62 120 SER A O 1
ATOM 907 N N . PHE A 1 121 ? 7.459 1.587 21.563 1.00 95.00 121 PHE A N 1
ATOM 908 C CA . PHE A 1 121 ? 7.494 3.026 21.792 1.00 95.00 121 PHE A CA 1
ATOM 909 C C . PHE A 1 121 ? 6.797 3.366 23.113 1.00 95.00 121 PHE A C 1
ATOM 911 O O . PHE A 1 121 ? 5.634 3.032 23.315 1.00 95.00 121 PHE A O 1
ATOM 918 N N . SER A 1 122 ? 7.495 4.057 24.013 1.00 92.44 122 SER A N 1
ATOM 919 C CA . SER A 1 122 ? 6.919 4.589 25.251 1.00 92.44 122 SER A CA 1
ATOM 920 C C . SER A 1 122 ? 6.481 6.036 25.041 1.00 92.44 122 SER A C 1
ATOM 922 O O . SER A 1 122 ? 7.296 6.863 24.618 1.00 92.44 122 SER A O 1
ATOM 924 N N . SER A 1 123 ? 5.232 6.364 25.373 1.00 87.00 123 SER A N 1
ATOM 925 C CA . SER A 1 123 ? 4.786 7.757 25.330 1.00 87.00 123 SER A CA 1
ATOM 926 C C . SER A 1 123 ? 5.460 8.569 26.436 1.00 87.00 123 SER A C 1
ATOM 928 O O . SER A 1 123 ? 5.517 8.147 27.588 1.00 87.00 123 SER A O 1
ATOM 930 N N . SER A 1 124 ? 5.951 9.766 26.114 1.00 85.38 124 SER A N 1
ATOM 931 C CA . SER A 1 124 ? 6.526 10.664 27.121 1.00 85.38 124 SER A CA 1
ATOM 932 C C . SER A 1 124 ? 5.471 11.275 28.046 1.00 85.38 124 SER A C 1
ATOM 934 O O . SER A 1 124 ? 5.818 11.752 29.122 1.00 85.38 124 SER A O 1
ATOM 936 N N . THR A 1 125 ? 4.204 11.320 27.620 1.00 81.88 125 THR A N 1
ATOM 937 C CA . THR A 1 125 ? 3.120 11.980 28.369 1.00 81.88 125 THR A CA 1
ATOM 938 C C . THR A 1 125 ? 2.503 11.088 29.438 1.00 81.88 125 THR A C 1
ATOM 940 O O . THR A 1 125 ? 2.001 11.598 30.432 1.00 81.88 125 THR A O 1
ATOM 943 N N . SER A 1 126 ? 2.563 9.769 29.264 1.00 79.88 126 SER A N 1
ATOM 944 C CA . SER A 1 126 ? 1.970 8.784 30.166 1.00 79.88 126 SER A CA 1
ATOM 945 C C . SER A 1 126 ? 3.015 7.724 30.500 1.00 79.88 126 SER A C 1
ATOM 947 O O . SER A 1 126 ? 3.293 6.846 29.687 1.00 79.88 126 SER A O 1
ATOM 949 N N . MET A 1 127 ? 3.584 7.785 31.706 1.00 81.25 127 MET A N 1
ATOM 950 C CA . MET A 1 127 ? 4.575 6.804 32.184 1.00 81.25 127 MET A CA 1
ATOM 951 C C . MET A 1 127 ? 4.036 5.358 32.218 1.00 81.25 127 MET A C 1
ATOM 953 O O . MET A 1 127 ? 4.820 4.425 32.355 1.00 81.25 127 MET A O 1
ATOM 957 N N . SER A 1 128 ? 2.718 5.168 32.109 1.00 89.44 128 SER A N 1
ATOM 958 C CA . SER A 1 128 ? 2.027 3.883 32.247 1.00 89.44 128 SER A CA 1
ATOM 959 C C . SER A 1 128 ? 1.643 3.197 30.932 1.00 89.44 128 SER A C 1
ATOM 961 O O . SER A 1 128 ? 1.204 2.051 30.988 1.00 89.44 128 SER A O 1
ATOM 963 N N . ILE A 1 129 ? 1.783 3.859 29.775 1.00 92.25 129 ILE A N 1
ATOM 964 C CA . ILE A 1 129 ? 1.340 3.311 28.482 1.00 92.25 129 ILE A CA 1
ATOM 965 C C . ILE A 1 129 ? 2.532 3.174 27.540 1.00 92.25 129 ILE A C 1
ATOM 967 O O . ILE A 1 129 ? 3.210 4.159 27.214 1.00 92.25 129 ILE A O 1
ATOM 971 N N . PHE A 1 130 ? 2.756 1.953 27.060 1.00 94.94 130 PHE A N 1
ATOM 972 C CA . PHE A 1 130 ? 3.696 1.685 25.981 1.00 94.94 130 PHE A CA 1
ATOM 973 C C . PHE A 1 130 ? 2.997 0.995 24.816 1.00 94.94 130 PHE A C 1
ATOM 975 O O . PHE A 1 130 ? 2.104 0.177 24.989 1.00 94.94 130 PHE A O 1
ATOM 982 N N . TYR A 1 131 ? 3.409 1.347 23.609 1.00 96.12 131 TYR A N 1
ATOM 983 C CA . TYR A 1 131 ? 2.890 0.779 22.378 1.00 96.12 131 TYR A CA 1
ATOM 984 C C . TYR A 1 131 ? 3.912 -0.193 21.817 1.00 96.12 131 TYR A C 1
ATOM 986 O O . TYR A 1 131 ? 5.115 0.089 21.816 1.00 96.12 131 TYR A O 1
ATOM 994 N N . LYS A 1 132 ? 3.450 -1.331 21.317 1.00 97.44 132 LYS A N 1
ATOM 995 C CA . LYS A 1 132 ? 4.297 -2.354 20.713 1.00 97.44 132 LYS A CA 1
ATOM 996 C C . LYS A 1 132 ? 3.723 -2.743 19.361 1.00 97.44 132 LYS A C 1
ATOM 998 O O . LYS A 1 132 ? 2.595 -3.190 19.258 1.00 97.44 132 LYS A O 1
ATOM 1003 N N . THR A 1 133 ? 4.512 -2.588 18.307 1.00 98.06 133 THR A N 1
ATOM 1004 C CA . THR A 1 133 ? 4.199 -3.124 16.981 1.00 98.06 133 THR A CA 1
ATOM 1005 C C . THR A 1 133 ? 4.961 -4.426 16.797 1.00 98.06 133 THR A C 1
ATOM 1007 O O . THR A 1 133 ? 6.191 -4.406 16.777 1.00 98.06 133 THR A O 1
ATOM 1010 N N . ALA A 1 134 ? 4.262 -5.547 16.673 1.00 98.06 134 ALA A N 1
ATOM 1011 C CA . ALA A 1 134 ? 4.832 -6.840 16.321 1.00 98.06 134 ALA A CA 1
ATOM 1012 C C . ALA A 1 134 ? 4.559 -7.137 14.841 1.00 98.06 134 ALA A C 1
ATOM 1014 O O . ALA A 1 134 ? 3.415 -7.184 14.396 1.00 98.06 134 ALA A O 1
ATOM 1015 N N . ILE A 1 135 ? 5.621 -7.333 14.069 1.00 98.19 135 ILE A N 1
ATOM 1016 C CA . ILE A 1 135 ? 5.576 -7.662 12.648 1.00 98.19 135 ILE A CA 1
ATOM 1017 C C . ILE A 1 135 ? 6.070 -9.096 12.501 1.00 98.19 135 ILE A C 1
ATOM 1019 O O . ILE A 1 135 ? 7.227 -9.383 12.803 1.00 98.19 135 ILE A O 1
ATOM 1023 N N . ASN A 1 136 ? 5.221 -9.993 12.005 1.00 98.25 136 ASN A N 1
ATOM 1024 C CA . ASN A 1 136 ? 5.588 -11.389 11.781 1.00 98.25 136 ASN A CA 1
ATOM 1025 C C . ASN A 1 136 ? 5.690 -11.697 10.289 1.00 98.25 136 ASN A C 1
ATOM 1027 O O . ASN A 1 136 ? 4.836 -11.304 9.490 1.00 98.25 136 ASN A O 1
ATOM 1031 N N . GLY A 1 137 ? 6.737 -12.441 9.936 1.00 96.75 137 GLY A N 1
ATOM 1032 C CA . GLY A 1 137 ? 7.001 -12.928 8.590 1.00 96.75 137 GLY A CA 1
ATOM 1033 C C . GLY A 1 137 ? 7.135 -11.799 7.578 1.00 96.75 137 GLY A C 1
ATOM 1034 O O . GLY A 1 137 ? 6.297 -11.683 6.687 1.00 96.75 137 GLY A O 1
ATOM 1035 N N . PHE A 1 138 ? 8.175 -10.977 7.729 1.00 98.00 138 PHE A N 1
ATOM 1036 C CA . PHE A 1 138 ? 8.564 -9.982 6.736 1.00 98.00 138 PHE A CA 1
ATOM 1037 C C . PHE A 1 138 ? 9.421 -10.632 5.649 1.00 98.00 138 PHE A C 1
ATOM 1039 O O . PHE A 1 138 ? 10.425 -11.288 5.930 1.00 98.00 138 PHE A O 1
ATOM 1046 N N . CYS A 1 139 ? 9.044 -10.414 4.400 1.00 98.31 139 CYS A N 1
ATOM 1047 C CA . CYS A 1 139 ? 9.825 -10.781 3.234 1.00 98.31 139 CYS A CA 1
ATOM 1048 C C . CYS A 1 139 ? 9.848 -9.596 2.271 1.00 98.31 139 CYS A C 1
ATOM 1050 O O . CYS A 1 139 ? 8.800 -9.049 1.943 1.00 98.31 139 CYS A O 1
ATOM 1052 N N . ALA A 1 140 ? 11.034 -9.193 1.836 1.00 98.38 140 ALA A N 1
ATOM 1053 C CA . ALA A 1 140 ? 11.228 -8.226 0.772 1.00 98.38 140 ALA A CA 1
ATOM 1054 C C . ALA A 1 140 ? 12.034 -8.886 -0.339 1.00 98.38 140 ALA A C 1
ATOM 1056 O O . ALA A 1 140 ? 13.121 -9.394 -0.083 1.00 98.38 140 ALA A O 1
ATOM 1057 N N . ASP A 1 141 ? 11.509 -8.870 -1.553 1.00 98.12 141 ASP A N 1
ATOM 1058 C CA . ASP A 1 141 ? 12.133 -9.469 -2.722 1.00 98.12 141 ASP A CA 1
ATOM 1059 C C . ASP A 1 141 ? 12.261 -8.420 -3.824 1.00 98.12 141 ASP A C 1
ATOM 1061 O O . ASP A 1 141 ? 11.269 -7.819 -4.239 1.00 98.12 141 ASP A O 1
ATOM 1065 N N . PHE A 1 142 ? 13.489 -8.159 -4.259 1.00 98.00 142 PHE A N 1
ATOM 1066 C CA . PHE A 1 142 ? 13.806 -7.198 -5.308 1.00 98.00 142 PHE A CA 1
ATOM 1067 C C . PHE A 1 142 ? 14.488 -7.915 -6.470 1.00 98.00 142 PHE A C 1
ATOM 1069 O O . PHE A 1 142 ? 15.613 -8.394 -6.331 1.00 98.00 142 PHE A O 1
ATOM 1076 N N . HIS A 1 143 ? 13.824 -7.962 -7.622 1.00 97.38 143 HIS A N 1
ATOM 1077 C CA . HIS A 1 143 ? 14.254 -8.765 -8.767 1.00 97.38 143 HIS A CA 1
ATOM 1078 C C . HIS A 1 143 ? 13.918 -8.085 -10.107 1.00 97.38 143 HIS A C 1
ATOM 1080 O O . HIS A 1 143 ? 12.980 -7.288 -10.178 1.00 97.38 143 HIS A O 1
ATOM 1086 N N . PRO A 1 144 ? 14.617 -8.409 -11.210 1.00 96.38 144 PRO A N 1
ATOM 1087 C CA . PRO A 1 144 ? 14.189 -8.075 -12.562 1.00 96.38 144 PRO A CA 1
ATOM 1088 C C . PRO A 1 144 ? 12.806 -8.665 -12.840 1.00 96.38 144 PRO A C 1
ATOM 1090 O O . PRO A 1 144 ? 12.597 -9.879 -12.813 1.00 96.38 144 PRO A O 1
ATOM 1093 N N . SER A 1 145 ? 11.837 -7.795 -13.093 1.00 95.94 145 SER A N 1
ATOM 1094 C CA . SER A 1 145 ? 10.455 -8.190 -13.310 1.00 95.94 145 SER A CA 1
ATOM 1095 C C . SER A 1 145 ? 10.254 -8.652 -14.747 1.00 95.94 145 SER A C 1
ATOM 1097 O O . SER A 1 145 ? 10.649 -7.977 -15.697 1.00 95.94 145 SER A O 1
ATOM 1099 N N . THR A 1 146 ? 9.581 -9.786 -14.909 1.00 95.12 146 THR A N 1
ATOM 1100 C CA . THR A 1 146 ? 9.151 -10.320 -16.201 1.00 95.12 146 THR A CA 1
ATOM 1101 C C . THR A 1 146 ? 7.652 -10.587 -16.155 1.00 95.12 146 THR A C 1
ATOM 1103 O O . THR A 1 146 ? 7.073 -10.783 -15.083 1.00 95.12 146 THR A O 1
ATOM 1106 N N . SER A 1 147 ? 7.019 -10.668 -17.323 1.00 94.56 147 SER A N 1
ATOM 1107 C CA . SER A 1 147 ? 5.597 -11.011 -17.430 1.00 94.56 147 SER A CA 1
ATOM 1108 C C . SER A 1 147 ? 5.240 -12.375 -16.822 1.00 94.56 147 SER A C 1
ATOM 1110 O O . SER A 1 147 ? 4.087 -12.598 -16.464 1.00 94.56 147 SER A O 1
ATOM 1112 N N . THR A 1 148 ? 6.219 -13.272 -16.660 1.00 93.19 148 THR A N 1
ATOM 1113 C CA . THR A 1 148 ? 6.053 -14.572 -15.996 1.00 93.19 148 THR A CA 1
ATOM 1114 C C . THR A 1 148 ? 6.236 -14.525 -14.483 1.00 93.19 148 THR A C 1
ATOM 1116 O O . THR A 1 148 ? 5.673 -15.369 -13.793 1.00 93.19 148 THR A O 1
ATOM 1119 N N . THR A 1 149 ? 7.026 -13.582 -13.955 1.00 92.94 149 THR A N 1
ATOM 1120 C CA . THR A 1 149 ? 7.332 -13.528 -12.515 1.00 92.94 149 THR A CA 1
ATOM 1121 C C . THR A 1 149 ? 6.325 -12.701 -11.725 1.00 92.94 149 THR A C 1
ATOM 1123 O O . THR A 1 149 ? 6.071 -13.018 -10.567 1.00 92.94 149 THR A O 1
ATOM 1126 N N . GLY A 1 150 ? 5.725 -11.669 -12.329 1.00 92.31 150 GLY A N 1
ATOM 1127 C CA . GLY A 1 150 ? 4.841 -10.742 -11.621 1.00 92.31 150 GLY A CA 1
ATOM 1128 C C . GLY A 1 150 ? 3.503 -10.514 -12.330 1.00 92.31 150 GLY A C 1
ATOM 1129 O O . GLY A 1 150 ? 3.502 -10.069 -13.481 1.00 92.31 150 GLY A O 1
ATOM 1130 N N . PRO A 1 151 ? 2.349 -10.700 -11.656 1.00 95.50 151 PRO A N 1
ATOM 1131 C CA . PRO A 1 151 ? 1.050 -10.387 -12.253 1.00 95.50 151 PRO A CA 1
ATOM 1132 C C . PRO A 1 151 ? 0.937 -8.895 -12.593 1.00 95.50 151 PRO A C 1
ATOM 1134 O O . PRO A 1 151 ? 0.428 -8.550 -13.658 1.00 95.50 151 PRO A O 1
ATOM 1137 N N . LEU A 1 152 ? 1.496 -8.019 -11.748 1.00 96.56 152 LEU A N 1
ATOM 1138 C CA . LEU A 1 152 ? 1.484 -6.570 -11.958 1.00 96.56 152 LEU A CA 1
ATOM 1139 C C . LEU A 1 152 ? 2.246 -6.159 -13.229 1.00 96.56 152 LEU A C 1
ATOM 1141 O O . LEU A 1 152 ? 1.809 -5.259 -13.940 1.00 96.56 152 LEU A O 1
ATOM 1145 N N . HIS A 1 153 ? 3.337 -6.859 -13.561 1.00 96.62 153 HIS A N 1
ATOM 1146 C CA . HIS A 1 153 ? 4.058 -6.650 -14.817 1.00 96.62 153 HIS A CA 1
ATOM 1147 C C . HIS A 1 153 ? 3.158 -6.982 -16.001 1.00 96.62 153 HIS A C 1
ATOM 1149 O O . HIS A 1 153 ? 2.976 -6.155 -16.887 1.00 96.62 153 HIS A O 1
ATOM 1155 N N . SER A 1 154 ? 2.564 -8.178 -16.003 1.00 95.94 154 SER A N 1
ATOM 1156 C CA . SER A 1 154 ? 1.708 -8.615 -17.109 1.00 95.94 154 SER A CA 1
ATOM 1157 C C . SER A 1 154 ? 0.478 -7.722 -17.303 1.00 95.94 154 SER A C 1
ATOM 1159 O O . SER A 1 154 ? 0.046 -7.513 -18.434 1.00 95.94 154 SER A O 1
ATOM 1161 N N . GLN A 1 155 ? -0.050 -7.163 -16.212 1.00 96.12 155 GLN A N 1
ATOM 1162 C CA . GLN A 1 155 ? -1.200 -6.267 -16.221 1.00 96.12 155 GLN A CA 1
ATOM 1163 C C . GLN A 1 155 ? -0.883 -4.914 -16.869 1.00 96.12 155 GLN A C 1
ATOM 1165 O O . GLN A 1 155 ? -1.711 -4.406 -17.619 1.00 96.12 155 GLN A O 1
ATOM 1170 N N . TRP A 1 156 ? 0.291 -4.340 -16.584 1.00 95.88 156 TRP A N 1
ATOM 1171 C CA . TRP A 1 156 ? 0.626 -2.967 -16.985 1.00 95.88 156 TRP A CA 1
ATOM 1172 C C . TRP A 1 156 ? 1.571 -2.864 -18.181 1.00 95.88 156 TRP A C 1
ATOM 1174 O O . TRP A 1 156 ? 1.412 -1.977 -19.011 1.00 95.88 156 TRP A O 1
ATOM 1184 N N . LEU A 1 157 ? 2.540 -3.771 -18.282 1.00 95.19 157 LEU A N 1
ATOM 1185 C CA . LEU A 1 157 ? 3.548 -3.800 -19.348 1.00 95.19 157 LEU A CA 1
ATOM 1186 C C . LEU A 1 157 ? 3.276 -4.914 -20.376 1.00 95.19 157 LEU A C 1
ATOM 1188 O O . LEU A 1 157 ? 3.955 -5.012 -21.398 1.00 95.19 157 LEU A O 1
ATOM 1192 N N . GLY A 1 158 ? 2.264 -5.751 -20.129 1.00 95.12 158 GLY A N 1
ATOM 1193 C CA . GLY A 1 158 ? 1.852 -6.827 -21.025 1.00 95.12 158 GLY A CA 1
ATOM 1194 C C . GLY A 1 158 ? 2.740 -8.075 -20.959 1.00 95.12 158 GLY A C 1
ATOM 1195 O O . GLY A 1 158 ? 3.565 -8.261 -20.067 1.00 95.12 158 GLY A O 1
ATOM 1196 N N . CYS A 1 159 ? 2.554 -8.973 -21.929 1.00 91.50 159 CYS A N 1
ATOM 1197 C CA . CYS A 1 159 ? 3.296 -10.235 -22.051 1.00 91.50 159 CYS A CA 1
ATOM 1198 C C . CYS A 1 159 ? 4.480 -10.130 -23.023 1.00 91.50 159 CYS A C 1
ATOM 1200 O O . CYS A 1 159 ? 4.710 -11.041 -23.820 1.00 91.50 159 CYS A O 1
ATOM 1202 N N . MET A 1 160 ? 5.203 -9.011 -23.005 1.00 81.00 160 MET A N 1
ATOM 1203 C CA . MET A 1 160 ? 6.392 -8.849 -23.840 1.00 81.00 160 MET A CA 1
ATOM 1204 C C . MET A 1 160 ? 7.448 -9.870 -23.392 1.00 81.00 160 MET A C 1
ATOM 1206 O O . MET A 1 160 ? 7.901 -9.859 -22.246 1.00 81.00 160 MET A O 1
ATOM 1210 N N . MET A 1 161 ? 7.805 -10.803 -24.277 1.00 80.44 161 MET A N 1
ATOM 1211 C CA . MET A 1 161 ? 9.036 -11.568 -24.104 1.00 80.44 161 MET A CA 1
ATOM 1212 C C . MET A 1 161 ? 10.184 -10.630 -24.446 1.00 80.44 161 MET A C 1
ATOM 1214 O O . MET A 1 161 ? 10.114 -9.954 -25.467 1.00 80.44 161 MET A O 1
ATOM 1218 N N . LYS A 1 162 ? 11.217 -10.580 -23.603 1.00 78.44 162 LYS A N 1
ATOM 1219 C CA . LYS A 1 162 ? 12.419 -9.785 -23.872 1.00 78.44 162 LYS A CA 1
ATOM 1220 C C . LYS A 1 162 ? 13.052 -10.323 -25.156 1.00 78.44 162 LYS A C 1
ATOM 1222 O O . LYS A 1 162 ? 13.628 -11.411 -25.138 1.00 78.44 162 LYS A O 1
ATOM 1227 N N . GLN A 1 163 ? 12.847 -9.631 -26.272 1.00 69.94 163 GLN A N 1
ATOM 1228 C CA . GLN A 1 163 ? 13.301 -10.109 -27.579 1.00 69.94 163 GLN A CA 1
ATOM 1229 C C . GLN A 1 163 ? 14.731 -9.642 -27.850 1.00 69.94 163 GLN A C 1
ATOM 1231 O O . GLN A 1 163 ? 15.460 -10.331 -28.563 1.00 69.94 163 GLN A O 1
ATOM 1236 N N . GLU A 1 164 ? 15.168 -8.531 -27.239 1.00 78.69 164 GLU A N 1
ATOM 1237 C CA . GLU A 1 164 ? 16.464 -7.919 -27.540 1.00 78.69 164 GLU A CA 1
ATOM 1238 C C . GLU A 1 164 ? 17.142 -7.296 -26.304 1.00 78.69 164 GLU A C 1
ATOM 1240 O O . GLU A 1 164 ? 16.507 -6.922 -25.319 1.00 78.69 164 GLU A O 1
ATOM 1245 N N . GLY A 1 165 ? 18.471 -7.135 -26.359 1.00 79.06 165 GLY A N 1
ATOM 1246 C CA . GLY A 1 165 ? 19.252 -6.411 -25.341 1.00 79.06 165 GLY A CA 1
ATOM 1247 C C . GLY A 1 165 ? 18.999 -4.896 -25.305 1.00 79.06 165 GLY A C 1
ATOM 1248 O O . GLY A 1 165 ? 19.657 -4.191 -24.547 1.00 79.06 165 GLY A O 1
ATOM 1249 N N . VAL A 1 166 ? 18.077 -4.401 -26.135 1.00 82.69 166 VAL A N 1
ATOM 1250 C CA . VAL A 1 166 ? 17.714 -2.981 -26.266 1.00 82.69 166 VAL A CA 1
ATOM 1251 C C . VAL A 1 166 ? 16.455 -2.642 -25.454 1.00 82.69 166 VAL A C 1
ATOM 1253 O O . VAL A 1 166 ? 16.169 -1.467 -25.210 1.00 82.69 166 VAL A O 1
ATOM 1256 N N . ASP A 1 167 ? 15.712 -3.657 -25.002 1.00 88.56 167 ASP A N 1
ATOM 1257 C CA . ASP A 1 167 ? 14.529 -3.465 -24.166 1.00 88.56 167 ASP A CA 1
ATOM 1258 C C . ASP A 1 167 ? 14.932 -2.906 -22.799 1.00 88.56 167 ASP A C 1
ATOM 1260 O O . ASP A 1 167 ? 15.846 -3.415 -22.140 1.00 88.56 167 ASP A O 1
ATOM 1264 N N . ALA A 1 168 ? 14.232 -1.858 -22.359 1.00 91.19 168 ALA A N 1
ATOM 1265 C CA . ALA A 1 168 ? 14.482 -1.268 -21.054 1.00 91.19 168 ALA A CA 1
ATOM 1266 C C . ALA A 1 168 ? 14.210 -2.282 -19.938 1.00 91.19 168 ALA A C 1
ATOM 1268 O O . ALA A 1 168 ? 13.236 -3.038 -19.963 1.00 91.19 168 ALA A O 1
ATOM 1269 N N . GLU A 1 1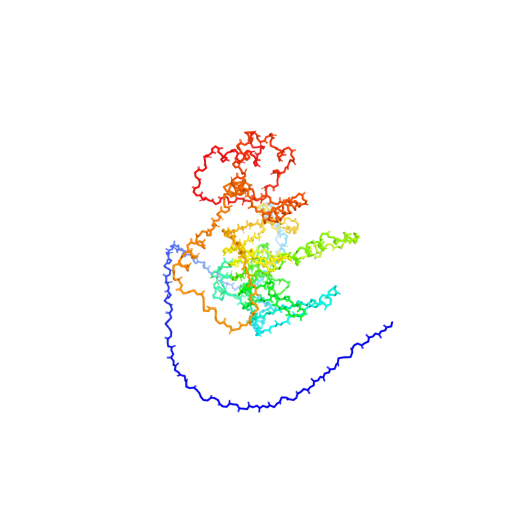69 ? 15.081 -2.284 -18.935 1.00 93.69 169 GLU A N 1
ATOM 1270 C CA . GLU A 1 169 ? 14.930 -3.180 -17.801 1.00 93.69 169 GLU A CA 1
ATOM 1271 C C . GLU A 1 169 ? 13.743 -2.763 -16.930 1.00 93.69 169 GLU A C 1
ATOM 1273 O O . GLU A 1 169 ? 13.504 -1.580 -16.672 1.00 93.69 169 GLU A O 1
ATOM 1278 N N . THR A 1 170 ? 13.007 -3.768 -16.467 1.00 95.38 170 THR A N 1
ATOM 1279 C CA . THR A 1 170 ? 11.907 -3.611 -15.518 1.00 95.38 170 THR A CA 1
ATOM 1280 C C . THR A 1 170 ? 12.310 -4.283 -14.218 1.00 95.38 170 THR A C 1
ATOM 1282 O O . THR A 1 170 ? 12.776 -5.422 -14.247 1.00 95.38 170 THR A O 1
ATOM 1285 N N . TYR A 1 171 ? 12.102 -3.622 -13.084 1.00 97.19 171 TYR A N 1
ATOM 1286 C CA . TYR A 1 171 ? 12.357 -4.207 -11.766 1.00 97.19 171 TYR A CA 1
ATOM 1287 C C . TYR A 1 171 ? 11.072 -4.301 -10.963 1.00 97.19 171 TYR A C 1
ATOM 1289 O O . TYR A 1 171 ? 10.191 -3.446 -11.053 1.00 97.19 171 TYR A O 1
ATOM 1297 N N . GLY A 1 172 ? 10.974 -5.380 -10.201 1.00 97.50 172 GLY A N 1
ATOM 1298 C CA . GLY A 1 172 ? 9.906 -5.666 -9.268 1.00 97.50 172 GLY A CA 1
ATOM 1299 C C . GLY A 1 172 ? 10.424 -5.558 -7.841 1.00 97.50 172 GLY A C 1
ATOM 1300 O O . GLY A 1 172 ? 11.529 -6.008 -7.545 1.00 97.50 172 GLY A O 1
ATOM 1301 N N . LEU A 1 173 ? 9.619 -4.973 -6.960 1.00 98.06 173 LEU A N 1
ATOM 1302 C CA . LEU A 1 173 ? 9.783 -5.065 -5.514 1.00 98.06 173 LEU A CA 1
ATOM 1303 C C . LEU A 1 173 ? 8.516 -5.691 -4.940 1.00 98.06 173 LEU A C 1
ATOM 1305 O O . LEU A 1 173 ? 7.425 -5.155 -5.122 1.00 98.06 173 LEU A O 1
ATOM 1309 N N . GLN A 1 174 ? 8.657 -6.796 -4.224 1.00 98.12 174 GLN A N 1
ATOM 1310 C CA . GLN A 1 174 ? 7.570 -7.441 -3.507 1.00 98.12 174 GLN A CA 1
ATOM 1311 C C . GLN A 1 174 ? 7.871 -7.411 -2.012 1.00 98.12 174 GLN A C 1
ATOM 1313 O O . GLN A 1 174 ? 8.857 -7.976 -1.558 1.00 98.12 174 GLN A O 1
ATOM 1318 N N . LEU A 1 175 ? 7.012 -6.753 -1.240 1.00 98.25 175 LEU A N 1
ATOM 1319 C CA . LEU A 1 175 ? 7.024 -6.777 0.215 1.00 98.25 175 LEU A CA 1
ATOM 1320 C C . LEU A 1 175 ? 5.845 -7.619 0.692 1.00 98.25 175 LEU A C 1
ATOM 1322 O O . LEU A 1 175 ? 4.707 -7.409 0.277 1.00 98.25 175 LEU A O 1
ATOM 1326 N N . CYS A 1 176 ? 6.102 -8.579 1.563 1.00 98.31 176 CYS A N 1
ATOM 1327 C CA . CYS A 1 176 ? 5.092 -9.432 2.165 1.00 98.31 176 CYS A CA 1
ATOM 1328 C C . CYS A 1 176 ? 5.254 -9.417 3.682 1.00 98.31 176 CYS A C 1
ATOM 1330 O O . CYS A 1 176 ? 6.361 -9.550 4.200 1.00 98.31 176 CYS A O 1
ATOM 1332 N N . PHE A 1 177 ? 4.138 -9.269 4.381 1.00 98.25 177 PHE A N 1
ATOM 1333 C CA . PHE A 1 177 ? 4.031 -9.375 5.827 1.00 98.25 177 PHE A CA 1
ATOM 1334 C C . PHE A 1 177 ? 2.953 -10.410 6.123 1.00 98.25 177 PHE A C 1
ATOM 1336 O O . PHE A 1 177 ? 1.892 -10.387 5.498 1.00 98.25 177 PHE A O 1
ATOM 1343 N N . THR A 1 178 ? 3.212 -11.324 7.053 1.00 98.12 178 THR A N 1
ATOM 1344 C CA . THR A 1 178 ? 2.231 -12.363 7.401 1.00 98.12 178 THR A CA 1
ATOM 1345 C C . THR A 1 178 ? 1.145 -11.793 8.300 1.00 98.12 178 THR A C 1
ATOM 1347 O O . THR A 1 178 ? -0.035 -11.968 8.020 1.00 98.12 178 THR A O 1
ATOM 1350 N N . THR A 1 179 ? 1.547 -11.076 9.347 1.00 98.12 179 THR A N 1
ATOM 1351 C CA . THR A 1 179 ? 0.640 -10.349 10.243 1.00 98.12 179 THR A CA 1
ATOM 1352 C C . THR A 1 179 ? 1.365 -9.143 10.822 1.00 98.12 179 THR A C 1
ATOM 1354 O O . THR A 1 179 ? 2.551 -9.244 11.159 1.00 98.12 179 THR A O 1
ATOM 1357 N N . VAL A 1 180 ? 0.658 -8.032 11.003 1.00 98.31 180 VAL A N 1
ATOM 1358 C CA . VAL A 1 180 ? 1.159 -6.869 11.749 1.00 98.31 180 VAL A CA 1
ATOM 1359 C C . VAL A 1 180 ? 0.178 -6.573 12.870 1.00 98.31 180 VAL A C 1
ATOM 1361 O O . VAL A 1 180 ? -0.987 -6.302 12.602 1.00 98.31 180 VAL A O 1
ATOM 1364 N N . VAL A 1 181 ? 0.642 -6.631 14.112 1.00 98.31 181 VAL A N 1
ATOM 1365 C CA . VAL A 1 181 ? -0.172 -6.364 15.301 1.00 98.31 181 VAL A CA 1
ATOM 1366 C C . VAL A 1 181 ? 0.369 -5.117 15.981 1.00 98.31 181 VAL A C 1
ATOM 1368 O O . VAL A 1 181 ? 1.558 -5.031 16.287 1.00 98.31 181 VAL A O 1
ATOM 1371 N N . PHE A 1 182 ? -0.497 -4.141 16.199 1.00 98.06 182 PHE A N 1
ATOM 1372 C CA . PHE A 1 182 ? -0.239 -2.963 17.005 1.00 98.06 182 PHE A CA 1
ATOM 1373 C C . PHE A 1 182 ? -0.950 -3.136 18.343 1.00 98.06 182 PHE A C 1
ATOM 1375 O O . PHE A 1 182 ? -2.174 -3.180 18.397 1.00 98.06 182 PHE A O 1
ATOM 1382 N N . GLU A 1 183 ? -0.174 -3.266 19.410 1.00 97.69 183 GLU A N 1
ATOM 1383 C CA . GLU A 1 183 ? -0.638 -3.513 20.770 1.00 97.69 183 GLU A CA 1
ATOM 1384 C C . GLU A 1 183 ? -0.409 -2.270 21.630 1.00 97.69 183 GLU A C 1
ATOM 1386 O O . GLU A 1 183 ? 0.662 -1.652 21.593 1.00 97.69 183 GLU A O 1
ATOM 1391 N N . GLN A 1 184 ? -1.389 -1.947 22.459 1.00 95.94 184 GLN A N 1
ATOM 1392 C CA . GLN A 1 184 ? -1.233 -1.069 23.603 1.00 95.94 184 GLN A CA 1
ATOM 1393 C C . GLN A 1 184 ? -0.986 -1.929 24.835 1.00 95.94 184 GLN A C 1
ATOM 1395 O O . GLN A 1 184 ? -1.696 -2.893 25.097 1.00 95.94 184 GLN A O 1
ATOM 1400 N N . HIS A 1 185 ? 0.038 -1.586 25.599 1.00 95.75 185 HIS A N 1
ATOM 1401 C CA . HIS A 1 185 ? 0.337 -2.239 26.857 1.00 95.75 185 HIS A CA 1
ATOM 1402 C C . HIS A 1 185 ? 0.132 -1.230 27.985 1.00 95.75 185 HIS A C 1
ATOM 1404 O O . HIS A 1 185 ? 0.818 -0.201 28.063 1.00 95.75 185 HIS A O 1
ATOM 1410 N N . LYS A 1 186 ? -0.829 -1.539 28.850 1.00 93.94 186 LYS A N 1
ATOM 1411 C CA . LYS A 1 186 ? -1.057 -0.893 30.144 1.00 93.94 186 LYS A CA 1
ATOM 1412 C C . LYS A 1 186 ? -0.384 -1.753 31.223 1.00 93.94 186 LYS A C 1
ATOM 1414 O O . LYS A 1 186 ? 0.015 -2.885 30.970 1.00 93.94 186 LYS A O 1
ATOM 1419 N N . GLN A 1 187 ? -0.229 -1.225 32.439 1.00 92.19 187 GLN A N 1
ATOM 1420 C CA . GLN A 1 187 ? 0.607 -1.834 33.489 1.00 92.19 187 GLN A CA 1
ATOM 1421 C C . GLN A 1 187 ? 0.343 -3.333 33.744 1.00 92.19 187 GLN A C 1
ATOM 1423 O O . GLN A 1 187 ? 1.284 -4.047 34.076 1.00 92.19 187 GLN A O 1
ATOM 1428 N N . ASN A 1 188 ? -0.894 -3.803 33.543 1.00 91.56 188 ASN A N 1
ATOM 1429 C CA . ASN A 1 188 ? -1.291 -5.204 33.708 1.00 91.56 188 ASN A CA 1
ATOM 1430 C C . ASN A 1 188 ? -2.104 -5.756 32.524 1.00 91.56 188 ASN A C 1
ATOM 1432 O O . ASN A 1 188 ? -2.711 -6.814 32.669 1.00 91.56 188 ASN A O 1
ATOM 1436 N N . ASP A 1 189 ? -2.159 -5.051 31.392 1.00 93.19 189 ASP A N 1
ATOM 1437 C CA . ASP A 1 189 ? -3.034 -5.436 30.283 1.00 93.19 189 ASP A CA 1
ATOM 1438 C C . ASP A 1 189 ? -2.370 -5.210 28.924 1.00 93.19 189 ASP A C 1
ATOM 1440 O O . ASP A 1 189 ? -1.633 -4.237 28.732 1.00 93.19 189 ASP A O 1
ATOM 1444 N N . VAL A 1 190 ? -2.618 -6.128 27.994 1.00 95.19 190 VAL A N 1
ATOM 1445 C CA . VAL A 1 190 ? -2.106 -6.080 26.625 1.00 95.19 190 VAL A CA 1
ATOM 1446 C C . VAL A 1 190 ? -3.287 -6.149 25.684 1.00 95.19 190 VAL A C 1
ATOM 1448 O O . VAL A 1 190 ? -3.941 -7.182 25.556 1.00 95.19 190 VAL A O 1
ATOM 1451 N N . PHE A 1 191 ? -3.509 -5.048 24.986 1.00 95.00 191 PHE A N 1
ATOM 1452 C CA . PHE A 1 191 ? -4.685 -4.856 24.170 1.00 95.00 191 PHE A CA 1
ATOM 1453 C C . PHE A 1 191 ? -4.294 -4.637 22.701 1.00 95.00 191 PHE A C 1
ATOM 1455 O O . PHE A 1 191 ? -3.568 -3.686 22.395 1.00 95.00 191 PHE A O 1
ATOM 1462 N N . PRO A 1 192 ? -4.705 -5.512 21.766 1.00 96.94 192 PRO A N 1
ATOM 1463 C CA . PRO A 1 192 ? -4.415 -5.333 20.349 1.00 96.94 192 PRO A CA 1
ATOM 1464 C C . PRO A 1 192 ? -5.317 -4.238 19.769 1.00 96.94 192 PRO A C 1
ATOM 1466 O O . PRO A 1 192 ? -6.502 -4.455 19.550 1.00 96.94 192 PRO A O 1
ATOM 1469 N N . LEU A 1 193 ? -4.737 -3.076 19.476 1.00 96.94 193 LEU A N 1
ATOM 1470 C CA . LEU A 1 193 ? -5.456 -1.951 18.883 1.00 96.94 193 LEU A CA 1
ATOM 1471 C C . LEU A 1 193 ? -5.758 -2.175 17.400 1.00 96.94 193 LEU A C 1
ATOM 1473 O O . LEU A 1 193 ? -6.851 -1.894 16.912 1.00 96.94 193 LEU A O 1
ATOM 1477 N N . VAL A 1 194 ? -4.763 -2.668 16.658 1.00 97.94 194 VAL A N 1
ATOM 1478 C CA . VAL A 1 194 ? -4.885 -2.915 15.217 1.00 97.94 194 VAL A CA 1
ATOM 1479 C C . VAL A 1 194 ? -4.203 -4.224 14.868 1.00 97.94 194 VAL A C 1
ATOM 1481 O O . VAL A 1 194 ? -3.001 -4.375 15.071 1.00 97.94 194 VAL A O 1
ATOM 1484 N N . THR A 1 195 ? -4.942 -5.148 14.271 1.00 98.12 195 THR A N 1
ATOM 1485 C CA . THR A 1 195 ? -4.394 -6.358 13.662 1.00 98.12 195 THR A CA 1
ATOM 1486 C C . THR A 1 195 ? -4.606 -6.298 12.159 1.00 98.12 195 THR A C 1
ATOM 1488 O O . THR A 1 195 ? -5.725 -6.374 11.657 1.00 98.12 195 THR A O 1
ATOM 1491 N N . LEU A 1 196 ? -3.511 -6.172 11.419 1.00 98.25 196 LEU A N 1
ATOM 1492 C CA . LEU A 1 196 ? -3.503 -6.324 9.972 1.00 98.25 196 LEU A CA 1
ATOM 1493 C C . LEU A 1 196 ? -3.204 -7.787 9.645 1.00 98.25 196 LEU A C 1
ATOM 1495 O O . LEU A 1 196 ? -2.202 -8.347 10.109 1.00 98.25 196 LEU A O 1
ATOM 1499 N N . GLY A 1 197 ? -4.063 -8.390 8.821 1.00 97.88 197 GLY A N 1
ATOM 1500 C CA . GLY A 1 197 ? -3.814 -9.701 8.225 1.00 97.88 197 GLY A CA 1
ATOM 1501 C C . GLY A 1 197 ? -2.627 -9.674 7.255 1.00 97.88 197 GLY A C 1
ATOM 1502 O O . GLY A 1 197 ? -1.820 -8.741 7.255 1.00 97.88 197 GLY A O 1
ATOM 1503 N N . SER A 1 198 ? -2.522 -10.679 6.380 1.00 98.06 198 SER A N 1
ATOM 1504 C CA . SER A 1 198 ? -1.404 -10.707 5.433 1.00 98.06 198 SER A CA 1
ATOM 1505 C C . SER A 1 198 ? -1.415 -9.467 4.533 1.00 98.06 198 SER A C 1
ATOM 1507 O O . SER A 1 198 ? -2.444 -9.149 3.925 1.00 98.06 198 SER A O 1
ATOM 1509 N N . LEU A 1 199 ? -0.273 -8.784 4.449 1.00 98.31 199 LEU A N 1
ATOM 1510 C CA . LEU A 1 199 ? -0.062 -7.610 3.608 1.00 98.31 199 LEU A CA 1
ATOM 1511 C C . LEU A 1 199 ? 0.894 -7.991 2.485 1.00 98.31 199 LEU A C 1
ATOM 1513 O O . LEU A 1 199 ? 2.012 -8.429 2.738 1.00 98.31 199 LEU A O 1
ATOM 1517 N N . ASN A 1 200 ? 0.470 -7.804 1.241 1.00 98.25 200 ASN A N 1
ATOM 1518 C CA . ASN A 1 200 ? 1.286 -8.024 0.054 1.00 98.25 200 ASN A CA 1
ATOM 1519 C C . ASN A 1 200 ? 1.330 -6.733 -0.762 1.00 98.25 200 ASN A C 1
ATOM 1521 O O . ASN A 1 200 ? 0.329 -6.317 -1.344 1.00 98.25 200 ASN A O 1
ATOM 1525 N N . PHE A 1 201 ? 2.489 -6.092 -0.779 1.00 98.31 201 PHE A N 1
ATOM 1526 C CA . PHE A 1 201 ? 2.748 -4.881 -1.533 1.00 98.31 201 PHE A CA 1
ATOM 1527 C C . PHE A 1 201 ? 3.692 -5.195 -2.687 1.00 98.31 201 PHE A C 1
ATOM 1529 O O . PHE A 1 201 ? 4.809 -5.655 -2.480 1.00 98.31 201 PHE A O 1
ATOM 1536 N N . GLN A 1 202 ? 3.243 -4.944 -3.908 1.00 98.25 202 GLN A N 1
ATOM 1537 C CA . GLN A 1 202 ? 4.018 -5.166 -5.123 1.00 98.25 202 GLN A CA 1
ATOM 1538 C C . GLN A 1 202 ? 4.244 -3.839 -5.821 1.00 98.25 202 GLN A C 1
ATOM 1540 O O . GLN A 1 202 ? 3.325 -3.031 -5.937 1.00 98.25 202 GLN A O 1
ATOM 1545 N N . VAL A 1 203 ? 5.452 -3.639 -6.320 1.00 98.19 203 VAL A N 1
ATOM 1546 C CA . VAL A 1 203 ? 5.835 -2.501 -7.145 1.00 98.19 203 VAL A CA 1
ATOM 1547 C C . VAL A 1 203 ? 6.499 -3.035 -8.393 1.00 98.19 203 VAL A C 1
ATOM 1549 O O . VAL A 1 203 ? 7.342 -3.923 -8.313 1.00 98.19 203 VAL A O 1
ATOM 1552 N N . VAL A 1 204 ? 6.139 -2.478 -9.539 1.00 97.94 204 VAL A N 1
ATOM 1553 C CA . VAL A 1 204 ? 6.840 -2.675 -10.802 1.00 97.94 204 VAL A CA 1
ATOM 1554 C C . VAL A 1 204 ? 7.264 -1.305 -11.296 1.00 97.94 204 VAL A C 1
ATOM 1556 O O . VAL A 1 204 ? 6.433 -0.412 -11.455 1.00 97.94 204 VAL A O 1
ATOM 1559 N N . ALA A 1 205 ? 8.562 -1.144 -11.515 1.00 97.44 205 ALA A N 1
ATOM 1560 C CA . ALA A 1 205 ? 9.166 0.085 -11.987 1.00 97.44 205 ALA A CA 1
ATOM 1561 C C . ALA A 1 205 ? 9.806 -0.150 -13.359 1.00 97.44 205 ALA A C 1
ATOM 1563 O O . ALA A 1 205 ? 10.599 -1.079 -13.544 1.00 97.44 205 ALA A O 1
ATOM 1564 N N . PHE A 1 206 ? 9.453 0.704 -14.314 1.00 96.44 206 PHE A N 1
ATOM 1565 C CA . PHE A 1 206 ? 9.923 0.669 -15.690 1.00 96.44 206 PHE A CA 1
ATOM 1566 C C . PHE A 1 206 ? 10.531 2.023 -16.044 1.00 96.44 206 PHE A C 1
ATOM 1568 O O . PHE A 1 206 ? 9.880 3.056 -15.901 1.00 96.44 206 PHE A O 1
ATOM 1575 N N . GLN A 1 207 ? 11.797 2.027 -16.472 1.00 94.75 207 GLN A N 1
ATOM 1576 C CA . GLN A 1 207 ? 12.527 3.241 -16.872 1.00 94.75 207 GLN A CA 1
ATOM 1577 C C . GLN A 1 207 ? 12.631 4.353 -15.793 1.00 94.75 207 GLN A C 1
ATOM 1579 O O . GLN A 1 207 ? 13.125 5.441 -16.075 1.00 94.75 207 GLN A O 1
ATOM 1584 N N . TRP A 1 208 ? 12.230 4.096 -14.541 1.00 94.44 208 TRP A N 1
ATOM 1585 C CA . TRP A 1 208 ? 12.287 5.049 -13.427 1.00 94.44 208 TRP A CA 1
ATOM 1586 C C . TRP A 1 208 ? 12.659 4.360 -12.104 1.00 94.44 208 TRP A C 1
ATOM 1588 O O . TRP A 1 208 ? 12.095 3.312 -11.804 1.00 94.44 208 TRP A O 1
ATOM 1598 N N . PRO A 1 209 ? 13.541 4.925 -11.262 1.00 92.12 209 PRO A N 1
ATOM 1599 C CA . PRO A 1 209 ? 14.113 6.269 -11.348 1.00 92.12 209 PRO A CA 1
ATOM 1600 C C . PRO A 1 209 ? 15.403 6.338 -12.178 1.00 92.12 209 PRO A C 1
ATOM 1602 O O . PRO A 1 209 ? 16.215 5.413 -12.198 1.00 92.12 209 PRO A O 1
ATOM 1605 N N . SER A 1 210 ? 15.629 7.484 -12.820 1.00 86.38 210 SER A N 1
ATOM 1606 C CA . SER A 1 210 ? 16.922 7.835 -13.422 1.00 86.38 210 SER A CA 1
ATOM 1607 C C . SER A 1 210 ? 17.897 8.318 -12.334 1.00 86.38 210 SER A C 1
ATOM 1609 O O . SER A 1 210 ? 17.469 9.030 -11.422 1.00 86.38 210 SER A O 1
ATOM 1611 N N . PRO A 1 211 ? 19.197 7.964 -12.383 1.00 89.12 211 PRO A N 1
ATOM 1612 C CA . PRO A 1 211 ? 19.891 7.244 -13.456 1.00 89.12 211 PRO A CA 1
ATOM 1613 C C . PRO A 1 211 ? 19.951 5.721 -13.254 1.00 89.12 211 PRO A C 1
ATOM 1615 O O . PRO A 1 211 ? 20.713 5.043 -13.941 1.00 89.12 211 PRO A O 1
ATOM 1618 N N . TRP A 1 212 ? 19.219 5.172 -12.281 1.00 92.12 212 TRP A N 1
ATOM 1619 C CA . TRP A 1 212 ? 19.322 3.754 -11.934 1.00 92.12 212 TRP A CA 1
ATOM 1620 C C . TRP A 1 212 ? 18.762 2.859 -13.030 1.00 92.12 212 TRP A C 1
ATOM 1622 O O . TRP A 1 212 ? 19.408 1.875 -13.380 1.00 92.12 212 TRP A O 1
ATOM 1632 N N . LEU A 1 213 ? 17.625 3.230 -13.619 1.00 91.75 213 LEU A N 1
ATOM 1633 C CA . LEU A 1 213 ? 17.078 2.582 -14.808 1.00 91.75 213 LEU A CA 1
ATOM 1634 C C . LEU A 1 213 ? 17.364 3.399 -16.058 1.00 91.75 213 LEU A C 1
ATOM 1636 O O . LEU A 1 213 ? 17.244 4.624 -16.076 1.00 91.75 213 LEU A O 1
ATOM 1640 N N . THR A 1 214 ? 17.758 2.696 -17.114 1.00 89.06 214 THR A N 1
ATOM 1641 C CA . THR A 1 214 ? 18.025 3.320 -18.402 1.00 89.06 214 THR A CA 1
ATOM 1642 C C . THR A 1 214 ? 16.720 3.504 -19.166 1.00 89.06 214 THR A C 1
ATOM 1644 O O . THR A 1 214 ? 15.951 2.560 -19.337 1.00 89.06 214 THR A O 1
ATOM 1647 N N . LEU A 1 215 ? 16.491 4.726 -19.648 1.00 89.94 215 LEU A N 1
ATOM 1648 C CA . LEU A 1 215 ? 15.418 5.023 -20.591 1.00 89.94 215 LEU A CA 1
ATOM 1649 C C . LEU A 1 215 ? 15.673 4.291 -21.913 1.00 89.94 215 LEU A C 1
ATOM 1651 O O . LEU A 1 215 ? 16.799 4.302 -22.419 1.00 89.94 215 LEU A O 1
ATOM 1655 N N . SER A 1 216 ? 14.632 3.702 -22.501 1.00 90.12 216 SER A N 1
ATOM 1656 C CA . SER A 1 216 ? 14.748 3.130 -23.845 1.00 90.12 216 SER A CA 1
ATOM 1657 C C . SER A 1 216 ? 14.963 4.254 -24.856 1.00 90.12 216 SER A C 1
ATOM 1659 O O . SER A 1 216 ? 14.271 5.273 -24.826 1.00 90.12 216 SER A O 1
ATOM 1661 N N . MET A 1 217 ? 15.894 4.074 -25.796 1.00 86.19 217 MET A N 1
ATOM 1662 C CA . MET A 1 217 ? 16.152 5.079 -26.834 1.00 86.19 217 MET A CA 1
ATOM 1663 C C . MET A 1 217 ? 14.933 5.350 -27.718 1.00 86.19 217 MET A C 1
ATOM 1665 O O . MET A 1 217 ? 14.765 6.474 -28.187 1.00 86.19 217 MET A O 1
ATOM 1669 N N . PHE A 1 218 ? 14.069 4.352 -27.906 1.00 87.88 218 PHE A N 1
ATOM 1670 C CA . PHE A 1 218 ? 12.840 4.492 -28.687 1.00 87.88 218 PHE A CA 1
ATOM 1671 C C . PHE A 1 218 ? 11.779 5.334 -27.972 1.00 87.88 218 PHE A C 1
ATOM 1673 O O . PHE A 1 218 ? 10.944 5.951 -28.622 1.00 87.88 218 PHE A O 1
ATOM 1680 N N . MET A 1 219 ? 11.845 5.380 -26.641 1.00 88.25 219 MET A N 1
ATOM 1681 C CA . MET A 1 219 ? 10.848 5.999 -25.767 1.00 88.25 219 MET A CA 1
ATOM 1682 C C . MET A 1 219 ? 11.374 7.259 -25.068 1.00 88.25 219 MET A C 1
ATOM 1684 O O . MET A 1 219 ? 10.674 7.868 -24.271 1.00 88.25 219 MET A O 1
ATOM 1688 N N . LYS A 1 220 ? 12.604 7.694 -25.369 1.00 84.75 220 LYS A N 1
ATOM 1689 C CA . LYS A 1 220 ? 13.268 8.816 -24.683 1.00 84.75 220 LYS A CA 1
ATOM 1690 C C . LYS A 1 220 ? 12.476 10.133 -24.730 1.00 84.75 220 LYS A C 1
ATOM 1692 O O . LYS A 1 220 ? 12.652 10.978 -23.858 1.00 84.75 220 LYS A O 1
ATOM 1697 N N . ASN A 1 221 ? 11.645 10.310 -25.754 1.00 85.56 221 ASN A N 1
ATOM 1698 C CA . ASN A 1 221 ? 10.830 11.510 -25.943 1.00 85.56 221 ASN A CA 1
ATOM 1699 C C . ASN A 1 221 ? 9.378 11.332 -25.476 1.00 85.56 221 ASN A C 1
ATOM 1701 O O . ASN A 1 221 ? 8.594 12.269 -25.606 1.00 85.56 221 ASN A O 1
ATOM 1705 N N . ASP A 1 222 ? 9.017 10.154 -24.967 1.00 88.19 222 ASP A N 1
ATOM 1706 C CA . ASP A 1 222 ? 7.691 9.888 -24.428 1.00 88.19 222 ASP A CA 1
ATOM 1707 C C . ASP A 1 222 ? 7.686 10.150 -22.914 1.00 88.19 222 ASP A C 1
ATOM 1709 O O . ASP A 1 222 ? 8.406 9.510 -22.146 1.00 88.19 222 ASP A O 1
ATOM 1713 N N . LEU A 1 223 ? 6.870 11.114 -22.482 1.00 87.81 223 LEU A N 1
ATOM 1714 C CA . LEU A 1 223 ? 6.698 11.453 -21.066 1.00 87.81 223 LEU A CA 1
ATOM 1715 C C . LEU A 1 223 ? 5.966 10.351 -20.289 1.00 87.81 223 LEU A C 1
ATOM 1717 O O . LEU A 1 223 ? 6.099 10.287 -19.068 1.00 87.81 223 LEU A O 1
ATOM 1721 N N . ASN A 1 224 ? 5.226 9.483 -20.983 1.00 91.19 224 ASN A N 1
ATOM 1722 C CA . ASN A 1 224 ? 4.515 8.359 -20.384 1.00 91.19 224 ASN A CA 1
ATOM 1723 C C . ASN A 1 224 ? 5.374 7.090 -20.273 1.00 91.19 224 ASN A C 1
ATOM 1725 O O . ASN A 1 224 ? 4.950 6.118 -19.650 1.00 91.19 224 ASN A O 1
ATOM 1729 N N . ALA A 1 225 ? 6.583 7.084 -20.844 1.00 93.25 225 ALA A N 1
ATOM 1730 C CA . ALA A 1 225 ? 7.445 5.908 -20.824 1.00 93.25 225 ALA A CA 1
ATOM 1731 C C . ALA A 1 225 ? 8.007 5.551 -19.437 1.00 93.25 225 ALA A C 1
ATOM 1733 O O . ALA A 1 225 ? 8.027 4.363 -19.111 1.00 93.25 225 ALA A O 1
ATOM 1734 N N . PRO A 1 226 ? 8.461 6.504 -18.596 1.00 94.69 226 PRO A N 1
ATOM 1735 C CA . PRO A 1 226 ? 8.790 6.204 -17.210 1.00 94.69 226 PRO A CA 1
ATOM 1736 C C . PRO A 1 226 ? 7.504 5.872 -16.452 1.00 94.69 226 PRO A C 1
ATOM 1738 O O . PRO A 1 226 ? 6.602 6.704 -16.356 1.00 94.69 226 PRO A O 1
ATOM 1741 N N . PHE A 1 227 ? 7.425 4.664 -15.903 1.00 95.81 227 PHE A N 1
ATOM 1742 C CA . PHE A 1 227 ? 6.190 4.139 -15.332 1.00 95.81 227 PHE A CA 1
ATOM 1743 C C . PHE A 1 227 ? 6.437 3.383 -14.025 1.00 95.81 227 PHE A C 1
ATOM 1745 O O . PHE A 1 227 ? 7.396 2.617 -13.900 1.00 95.81 227 PHE A O 1
ATOM 1752 N N . VAL A 1 228 ? 5.551 3.578 -13.048 1.00 97.44 228 VAL A N 1
ATOM 1753 C CA . VAL A 1 228 ? 5.557 2.859 -11.769 1.00 97.44 228 VAL A CA 1
ATOM 1754 C C . VAL A 1 228 ? 4.152 2.365 -11.443 1.00 97.44 228 VAL A C 1
ATOM 1756 O O . VAL A 1 228 ? 3.252 3.152 -11.160 1.00 97.44 228 VAL A O 1
ATOM 1759 N N . ALA A 1 229 ? 3.965 1.051 -11.404 1.00 97.69 229 ALA A N 1
ATOM 1760 C CA . ALA A 1 229 ? 2.757 0.446 -10.858 1.00 97.69 229 ALA A CA 1
ATOM 1761 C C . ALA A 1 229 ? 3.004 -0.024 -9.428 1.00 97.69 229 ALA A C 1
ATOM 1763 O O . ALA A 1 229 ? 4.019 -0.653 -9.140 1.00 97.69 229 ALA A O 1
ATOM 1764 N N . THR A 1 230 ? 2.041 0.216 -8.547 1.00 98.19 230 THR A N 1
ATOM 1765 C CA . THR A 1 230 ? 2.004 -0.318 -7.187 1.00 98.19 230 THR A CA 1
ATOM 1766 C C . THR A 1 230 ? 0.672 -1.023 -6.941 1.00 98.19 230 THR A C 1
ATOM 1768 O O . THR A 1 230 ? -0.373 -0.587 -7.425 1.00 98.19 230 THR A O 1
ATOM 1771 N N . SER A 1 231 ? 0.705 -2.131 -6.207 1.00 97.94 231 SER A N 1
ATOM 1772 C CA . SER A 1 231 ? -0.466 -2.905 -5.799 1.00 97.94 231 SER A CA 1
ATOM 1773 C C . SER A 1 231 ? -0.318 -3.299 -4.335 1.00 97.94 231 SER A C 1
ATOM 1775 O O . SER A 1 231 ? 0.532 -4.123 -4.004 1.00 97.94 231 SER A O 1
ATOM 1777 N N . LEU A 1 232 ? -1.169 -2.759 -3.469 1.00 98.19 232 LEU A N 1
ATOM 1778 C CA . LEU A 1 232 ? -1.260 -3.096 -2.054 1.00 98.19 232 LEU A CA 1
ATOM 1779 C C . LEU A 1 232 ? -2.465 -4.009 -1.812 1.00 98.19 232 LEU A C 1
ATOM 1781 O O . LEU A 1 232 ? -3.603 -3.603 -2.014 1.00 98.19 232 LEU A O 1
ATOM 1785 N N . LYS A 1 233 ? -2.236 -5.234 -1.348 1.00 98.06 233 LYS A N 1
ATOM 1786 C CA . LYS A 1 233 ? -3.293 -6.162 -0.937 1.00 98.06 233 LYS A CA 1
ATOM 1787 C C . LYS A 1 233 ? -3.206 -6.397 0.562 1.00 98.06 233 LYS A C 1
ATOM 1789 O O . LYS A 1 233 ? -2.193 -6.894 1.042 1.00 98.06 233 LYS A O 1
ATOM 1794 N N . ILE A 1 234 ? -4.264 -6.052 1.281 1.00 98.25 234 ILE A N 1
ATOM 1795 C CA . ILE A 1 234 ? -4.433 -6.297 2.713 1.00 98.25 234 ILE A CA 1
ATOM 1796 C C . ILE A 1 234 ? -5.535 -7.344 2.852 1.00 98.25 234 ILE A C 1
ATOM 1798 O O . ILE A 1 234 ? -6.633 -7.156 2.334 1.00 98.25 234 ILE A O 1
ATOM 1802 N N . GLN A 1 235 ? -5.249 -8.467 3.508 1.00 98.25 235 GLN A N 1
ATOM 1803 C CA . GLN A 1 235 ? -6.221 -9.556 3.661 1.00 98.25 235 GLN A CA 1
ATOM 1804 C C . GLN A 1 235 ? -7.410 -9.164 4.545 1.00 98.25 235 GLN A C 1
ATOM 1806 O O . GLN A 1 235 ? -8.535 -9.576 4.277 1.00 98.25 235 GLN A O 1
ATOM 1811 N N . GLY A 1 236 ? -7.155 -8.371 5.580 1.00 97.25 236 GLY A N 1
ATOM 1812 C CA . GLY A 1 236 ? -8.171 -7.846 6.476 1.00 97.25 236 GLY A CA 1
ATOM 1813 C C . GLY A 1 236 ? -7.561 -6.934 7.531 1.00 97.25 236 GLY A C 1
ATOM 1814 O O . GLY A 1 236 ? -6.342 -6.944 7.741 1.00 97.25 236 GLY A O 1
ATOM 1815 N N . ILE A 1 237 ? -8.417 -6.138 8.154 1.00 98.06 237 ILE A N 1
ATOM 1816 C CA . ILE A 1 237 ? -8.070 -5.187 9.208 1.00 98.06 237 ILE A CA 1
ATOM 1817 C C . ILE A 1 237 ? -9.025 -5.453 10.366 1.00 98.06 237 ILE A C 1
ATOM 1819 O O . ILE A 1 237 ? -10.233 -5.418 10.167 1.00 98.06 237 ILE A O 1
ATOM 1823 N N . ASP A 1 238 ? -8.496 -5.722 11.551 1.00 98.06 238 ASP A N 1
ATOM 1824 C CA . ASP A 1 238 ? -9.264 -5.782 12.794 1.00 98.06 238 ASP A CA 1
ATOM 1825 C C . ASP A 1 238 ? -8.808 -4.617 13.679 1.00 98.06 238 ASP A C 1
ATOM 1827 O O . ASP A 1 238 ? -7.635 -4.532 14.041 1.00 98.06 238 ASP A O 1
ATOM 1831 N N . LEU A 1 239 ? -9.706 -3.675 13.936 1.00 97.81 239 LEU A N 1
ATOM 1832 C CA . LEU A 1 239 ? -9.511 -2.543 14.830 1.00 97.81 239 LEU A CA 1
ATOM 1833 C C . LEU A 1 239 ? -10.262 -2.868 16.109 1.00 97.81 239 LEU A C 1
ATOM 1835 O O . LEU A 1 239 ? -11.438 -3.207 16.050 1.00 97.81 239 LEU A O 1
ATOM 1839 N N . THR A 1 240 ? -9.619 -2.772 17.259 1.00 97.06 240 THR A N 1
ATOM 1840 C CA . THR A 1 240 ? -10.306 -2.878 18.544 1.00 97.06 240 THR A CA 1
ATOM 1841 C C . THR A 1 240 ? -9.827 -1.722 19.407 1.00 97.06 240 THR A C 1
ATOM 1843 O O . THR A 1 240 ? -8.627 -1.538 19.547 1.00 97.06 240 THR A O 1
ATOM 1846 N N . ASP A 1 241 ? -10.731 -0.913 19.949 1.00 96.19 241 ASP A N 1
ATOM 1847 C CA . ASP A 1 241 ? -10.361 0.186 20.848 1.00 96.19 241 ASP A CA 1
ATOM 1848 C C . ASP A 1 241 ? -11.395 0.362 21.962 1.00 96.19 241 ASP A C 1
ATOM 1850 O O . ASP A 1 241 ? -12.545 -0.074 21.831 1.00 96.19 241 ASP A O 1
ATOM 1854 N N . HIS A 1 242 ? -10.994 1.000 23.056 1.00 95.38 242 HIS A N 1
ATOM 1855 C CA . HIS A 1 242 ? -11.918 1.441 24.095 1.00 95.38 242 HIS A CA 1
ATOM 1856 C C . HIS A 1 242 ? -12.475 2.818 23.729 1.00 95.38 242 HIS A C 1
ATOM 1858 O O . HIS A 1 242 ? -11.743 3.701 23.279 1.00 95.38 242 HIS A O 1
ATOM 1864 N N . LEU A 1 243 ? -13.776 3.018 23.938 1.00 94.56 243 LEU A N 1
ATOM 1865 C CA . LEU A 1 243 ? -14.427 4.296 23.646 1.00 94.56 243 LEU A CA 1
ATOM 1866 C C . LEU A 1 243 ? -13.799 5.447 24.450 1.00 94.56 243 LEU A C 1
ATOM 1868 O O . LEU A 1 243 ? -13.571 6.516 23.890 1.00 94.56 243 LEU A O 1
ATOM 1872 N N . ASP A 1 244 ? -13.471 5.208 25.722 1.00 93.44 244 ASP A N 1
ATOM 1873 C CA . ASP A 1 244 ? -12.873 6.217 26.604 1.00 93.44 244 ASP A CA 1
ATOM 1874 C C . ASP A 1 244 ? -11.481 6.651 26.110 1.00 93.44 244 ASP A C 1
ATOM 1876 O O . ASP A 1 244 ? -11.190 7.843 26.018 1.00 93.44 244 ASP A O 1
ATOM 1880 N N . ASP A 1 245 ? -10.639 5.693 25.701 1.00 91.44 245 ASP A N 1
ATOM 1881 C CA . ASP A 1 245 ? -9.301 5.976 25.162 1.00 91.44 245 ASP A CA 1
ATOM 1882 C C . ASP A 1 245 ? -9.390 6.755 23.833 1.00 91.44 245 ASP A C 1
ATOM 1884 O O . ASP A 1 245 ? -8.615 7.688 23.585 1.00 91.44 245 ASP A O 1
ATOM 1888 N N . LEU A 1 246 ? -10.358 6.406 22.977 1.00 91.25 246 LEU A N 1
ATOM 1889 C CA . LEU A 1 246 ? -10.616 7.120 21.728 1.00 91.25 246 LEU A CA 1
ATOM 1890 C C . LEU A 1 246 ? -11.095 8.554 21.992 1.00 91.25 246 LEU A C 1
ATOM 1892 O O . LEU A 1 246 ? -10.649 9.484 21.311 1.00 91.25 246 LEU A O 1
ATOM 1896 N N . GLN A 1 247 ? -11.975 8.745 22.977 1.00 93.31 247 GLN A N 1
ATOM 1897 C CA . GLN A 1 247 ? -12.450 10.064 23.382 1.00 93.31 247 GLN A CA 1
ATOM 1898 C C . GLN A 1 247 ? -11.291 10.931 23.884 1.00 93.31 247 GLN A C 1
ATOM 1900 O O . GLN A 1 247 ? -11.114 12.043 23.383 1.00 93.31 247 GLN A O 1
ATOM 1905 N N . ASP A 1 248 ? -10.448 10.410 24.777 1.00 90.00 248 ASP A N 1
ATOM 1906 C CA . ASP A 1 248 ? -9.265 11.114 25.284 1.00 90.00 248 ASP A CA 1
ATOM 1907 C C . ASP A 1 248 ? -8.316 11.534 24.146 1.00 90.00 248 ASP A C 1
ATOM 1909 O O . ASP A 1 248 ? -7.781 12.653 24.126 1.00 90.00 248 ASP A O 1
ATOM 1913 N N . LEU A 1 249 ? -8.113 10.659 23.154 1.00 87.44 249 LEU A N 1
ATOM 1914 C CA . LEU A 1 249 ? -7.307 10.961 21.968 1.00 87.44 249 LEU A CA 1
ATOM 1915 C C . LEU A 1 249 ? -7.929 12.068 21.111 1.00 87.44 249 LEU A C 1
ATOM 1917 O O . LEU A 1 249 ? -7.211 12.977 20.670 1.00 87.44 249 LEU A O 1
ATOM 1921 N N . LEU A 1 250 ? -9.241 12.010 20.879 1.00 89.69 250 LEU A N 1
ATOM 1922 C CA . LEU A 1 250 ? -9.974 13.026 20.125 1.00 89.69 250 LEU A CA 1
ATOM 1923 C C . LEU A 1 250 ? -9.939 14.375 20.845 1.00 89.69 250 LEU A C 1
ATOM 1925 O O . LEU A 1 250 ? -9.624 15.394 20.223 1.00 89.69 250 LEU A O 1
ATOM 1929 N N . GLU A 1 251 ? -10.159 14.393 22.156 1.00 91.94 251 GLU A N 1
ATOM 1930 C CA . GLU A 1 251 ? -10.046 15.594 22.979 1.00 91.94 251 GLU A CA 1
ATOM 1931 C C . GLU A 1 251 ? -8.624 16.160 22.931 1.00 91.94 251 GLU A C 1
ATOM 1933 O O . GLU A 1 251 ? -8.445 17.366 22.736 1.00 91.94 251 GLU A O 1
ATOM 1938 N N . GLN A 1 252 ? -7.589 15.318 22.994 1.00 87.94 252 GLN A N 1
ATOM 1939 C CA . GLN A 1 252 ? -6.200 15.761 22.844 1.00 87.94 252 GLN A CA 1
ATOM 1940 C C . GLN A 1 252 ? -5.917 16.350 21.450 1.00 87.94 252 GLN A C 1
ATOM 1942 O O . GLN A 1 252 ? -5.131 17.296 21.310 1.00 87.94 252 GLN A O 1
ATOM 1947 N N . TRP A 1 253 ? -6.525 15.801 20.398 1.00 86.81 253 TRP A N 1
ATOM 1948 C CA . TRP A 1 253 ? -6.373 16.308 19.032 1.00 86.81 253 TRP A CA 1
ATOM 1949 C C . TRP A 1 253 ? -7.082 17.644 18.832 1.00 86.81 253 TRP A C 1
ATOM 1951 O O . TRP A 1 253 ? -6.511 18.541 18.207 1.00 86.81 253 TRP A O 1
ATOM 1961 N N . VAL A 1 254 ? -8.277 17.804 19.400 1.00 91.75 254 VAL A N 1
ATOM 1962 C CA . VAL A 1 254 ? -9.054 19.050 19.344 1.00 91.75 254 VAL A CA 1
ATOM 1963 C C . VAL A 1 254 ? -8.410 20.143 20.197 1.00 91.75 254 VAL A C 1
ATOM 1965 O O . VAL A 1 254 ? -8.355 21.304 19.786 1.00 91.75 254 VAL A O 1
ATOM 1968 N N . THR A 1 255 ? -7.886 19.787 21.371 1.00 89.88 255 THR A N 1
ATOM 1969 C CA . THR A 1 255 ? -7.295 20.745 22.315 1.00 89.88 255 THR A CA 1
ATOM 1970 C C . THR A 1 255 ? -5.871 21.150 21.967 1.00 89.88 255 THR A C 1
ATOM 1972 O O . THR A 1 255 ? -5.412 22.159 22.504 1.00 89.88 255 THR A O 1
ATOM 1975 N N . LYS A 1 256 ? -5.167 20.436 21.068 1.00 85.88 256 LYS A N 1
ATOM 1976 C CA . LYS A 1 256 ? -3.804 20.802 20.651 1.00 85.88 256 LYS A CA 1
ATOM 1977 C C . LYS A 1 256 ? -3.802 22.244 20.126 1.00 85.88 256 LYS A C 1
ATOM 1979 O O . LYS A 1 256 ? -4.292 22.499 19.022 1.00 85.88 256 LYS A O 1
ATOM 1984 N N . PRO A 1 257 ? -3.251 23.205 20.895 1.00 72.31 257 PRO A N 1
ATOM 1985 C CA . PRO A 1 257 ? -3.323 24.607 20.532 1.00 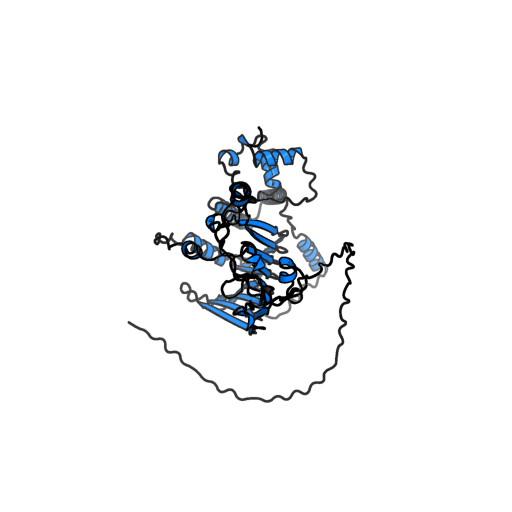72.31 257 PRO A CA 1
ATOM 1986 C C . PRO A 1 257 ? -2.607 24.780 19.201 1.00 72.31 257 PRO A C 1
ATOM 1988 O O . PRO A 1 257 ? -1.497 24.272 19.027 1.00 72.31 257 PRO A O 1
ATOM 1991 N N . LYS A 1 258 ? -3.270 25.471 18.265 1.00 81.44 258 LYS A N 1
ATOM 1992 C CA . LYS A 1 258 ? -2.778 25.790 16.921 1.00 81.44 258 LYS A CA 1
ATOM 1993 C C . LYS A 1 258 ? -1.359 26.338 17.049 1.00 81.44 258 LYS A C 1
ATOM 1995 O O . LYS A 1 258 ? -1.178 27.510 17.377 1.00 81.44 258 LYS A O 1
ATOM 2000 N N . ALA A 1 259 ? -0.369 25.459 16.879 1.00 77.25 259 ALA A N 1
ATOM 2001 C CA . ALA A 1 259 ? 1.020 25.786 17.141 1.00 77.25 259 ALA A CA 1
ATOM 2002 C C . ALA A 1 259 ? 1.356 27.022 16.310 1.00 77.25 259 ALA A C 1
ATOM 2004 O O . ALA A 1 259 ? 1.071 27.050 15.109 1.00 77.25 259 ALA A O 1
ATOM 2005 N N . ALA A 1 260 ? 1.866 28.055 16.988 1.00 74.50 260 ALA A N 1
ATOM 2006 C CA . ALA A 1 260 ? 2.162 29.354 16.407 1.00 74.50 260 ALA A CA 1
ATOM 2007 C C . ALA A 1 260 ? 2.809 29.163 15.033 1.00 74.50 260 ALA A C 1
ATOM 2009 O O . ALA A 1 260 ? 3.785 28.420 14.918 1.00 74.50 260 ALA A O 1
ATOM 2010 N N . VAL A 1 261 ? 2.193 29.775 14.015 1.00 76.44 261 VAL A N 1
ATOM 2011 C CA . VAL A 1 261 ? 2.521 29.654 12.590 1.00 76.44 261 VAL A CA 1
ATOM 2012 C C . VAL A 1 261 ? 4.034 29.738 12.414 1.00 76.44 261 VAL A C 1
ATOM 2014 O O . VAL A 1 261 ? 4.621 30.817 12.386 1.00 76.44 261 VAL A O 1
ATOM 2017 N N . THR A 1 262 ? 4.684 28.578 12.342 1.00 77.50 262 THR A N 1
ATOM 2018 C CA . THR A 1 262 ? 6.095 28.504 11.998 1.00 77.50 262 THR A CA 1
ATOM 2019 C C . THR A 1 262 ? 6.186 28.842 10.522 1.00 77.50 262 THR A C 1
ATOM 2021 O O . THR A 1 262 ? 5.357 28.414 9.717 1.00 77.50 262 THR A O 1
ATOM 2024 N N . THR A 1 263 ? 7.149 29.697 10.196 1.00 79.75 263 THR A N 1
ATOM 2025 C CA . THR A 1 263 ? 7.386 30.238 8.858 1.00 79.75 263 THR A CA 1
ATOM 2026 C C . THR A 1 263 ? 7.253 29.158 7.778 1.00 79.75 263 THR A C 1
ATOM 2028 O O . THR A 1 263 ? 7.680 28.020 8.000 1.00 79.75 263 THR A O 1
ATOM 2031 N N . PRO A 1 264 ? 6.651 29.476 6.614 1.00 76.25 264 PRO A N 1
ATOM 2032 C CA . PRO A 1 264 ? 6.339 28.491 5.586 1.00 76.25 264 PRO A CA 1
ATOM 2033 C C . PRO A 1 264 ? 7.616 27.751 5.188 1.00 76.25 264 PRO A C 1
ATOM 2035 O O . PRO A 1 264 ? 8.507 28.311 4.542 1.00 76.25 264 PRO A O 1
ATOM 2038 N N . LYS A 1 265 ? 7.730 26.484 5.610 1.00 80.25 265 LYS A N 1
ATOM 2039 C CA . LYS A 1 265 ? 8.798 25.591 5.158 1.00 80.25 265 LYS A CA 1
ATOM 2040 C C . LYS A 1 265 ? 8.751 25.609 3.635 1.00 80.25 265 LYS A C 1
ATOM 2042 O O . LYS A 1 265 ? 7.715 25.277 3.062 1.00 80.25 265 LYS A O 1
ATOM 2047 N N . LYS A 1 266 ? 9.854 26.029 2.997 1.00 80.12 266 LYS A N 1
ATOM 2048 C CA . LYS A 1 266 ? 10.036 25.971 1.536 1.00 80.12 266 LYS A CA 1
ATOM 2049 C C . LYS A 1 266 ? 9.470 24.638 1.052 1.00 80.12 266 LYS A C 1
ATOM 2051 O O . LYS A 1 266 ? 9.929 23.594 1.521 1.00 80.12 266 LYS A O 1
ATOM 2056 N N . SER A 1 267 ? 8.429 24.691 0.220 1.00 77.25 267 SER A N 1
ATOM 2057 C CA . SER A 1 267 ? 7.633 23.507 -0.088 1.00 77.25 267 SER A CA 1
ATOM 2058 C C . SER A 1 267 ? 8.544 22.428 -0.666 1.00 77.25 267 SER A C 1
ATOM 2060 O O . SER A 1 267 ? 9.411 22.707 -1.493 1.00 77.25 267 SER A O 1
ATOM 2062 N N . LEU A 1 268 ? 8.385 21.184 -0.213 1.00 75.62 268 LEU A N 1
ATOM 2063 C CA . LEU A 1 268 ? 9.119 20.048 -0.781 1.00 75.62 268 LEU A CA 1
ATOM 2064 C C . LEU A 1 268 ? 8.900 19.949 -2.299 1.00 75.62 268 LEU A C 1
ATOM 2066 O O . LEU A 1 268 ? 9.815 19.562 -3.018 1.00 75.62 268 LEU A O 1
ATOM 2070 N N . LEU A 1 269 ? 7.747 20.424 -2.781 1.00 72.94 269 LEU A N 1
ATOM 2071 C CA . LEU A 1 269 ? 7.429 20.586 -4.199 1.00 72.94 269 LEU A CA 1
ATOM 2072 C C . LEU A 1 269 ? 8.464 21.442 -4.943 1.00 72.94 269 LEU A C 1
ATOM 2074 O O . LEU A 1 269 ? 8.837 21.096 -6.058 1.00 72.94 269 LEU A O 1
ATOM 2078 N N . ALA A 1 270 ? 9.016 22.488 -4.312 1.00 79.56 270 ALA A N 1
ATOM 2079 C CA . ALA A 1 270 ? 10.066 23.320 -4.903 1.00 79.56 270 ALA A CA 1
ATOM 2080 C C . ALA A 1 270 ? 11.335 22.529 -5.272 1.00 79.56 270 ALA A C 1
ATOM 2082 O O . ALA A 1 270 ? 12.043 22.893 -6.208 1.00 79.56 270 ALA A O 1
ATOM 2083 N N . LYS A 1 271 ? 11.624 21.436 -4.553 1.00 78.00 271 LYS A N 1
ATOM 2084 C CA . LYS A 1 271 ? 12.762 20.552 -4.849 1.00 78.00 271 LYS A CA 1
ATOM 2085 C C . LYS A 1 271 ? 12.445 19.513 -5.926 1.00 78.00 271 LYS A C 1
ATOM 2087 O O . LYS A 1 271 ? 13.372 18.946 -6.492 1.00 78.00 271 LYS A O 1
ATOM 2092 N N . LEU A 1 272 ? 11.165 19.267 -6.207 1.00 73.31 272 LEU A N 1
ATOM 2093 C CA . LEU A 1 272 ? 10.726 18.263 -7.175 1.00 73.31 272 LEU A CA 1
ATOM 2094 C C . LEU A 1 272 ? 10.649 18.797 -8.613 1.00 73.31 272 LEU A C 1
ATOM 2096 O O . LEU A 1 272 ? 10.613 17.986 -9.528 1.00 73.31 272 LEU A O 1
ATOM 2100 N N . TYR A 1 273 ? 10.720 20.116 -8.844 1.00 69.94 273 TYR A N 1
ATOM 2101 C CA . TYR A 1 273 ? 10.631 20.720 -10.191 1.00 69.94 273 TYR A CA 1
ATOM 2102 C C . TYR A 1 273 ? 11.714 20.276 -11.197 1.00 69.94 273 TYR A C 1
ATOM 2104 O O . TYR A 1 273 ? 11.615 20.607 -12.374 1.00 69.94 273 TYR A O 1
ATOM 2112 N N . GLY A 1 274 ? 12.742 19.538 -10.768 1.00 73.50 274 GLY A N 1
ATOM 2113 C CA . GLY A 1 274 ? 13.757 18.962 -11.659 1.00 73.50 274 GLY A CA 1
ATOM 2114 C C . GLY A 1 274 ? 13.624 17.457 -11.900 1.00 73.50 274 GLY A C 1
ATOM 2115 O O . GLY A 1 274 ? 14.357 16.916 -12.725 1.00 73.50 274 GLY A O 1
ATOM 2116 N N . LEU A 1 275 ? 12.740 16.768 -11.176 1.00 76.69 275 LEU A N 1
ATOM 2117 C CA . LEU A 1 275 ? 12.578 15.322 -11.295 1.00 76.69 275 LEU A CA 1
ATOM 2118 C C . LEU A 1 275 ? 11.445 15.021 -12.271 1.00 76.69 275 LEU A C 1
ATOM 2120 O O . LEU A 1 275 ? 10.316 15.464 -12.080 1.00 76.69 275 LEU A O 1
ATOM 2124 N N . GLN A 1 276 ? 11.752 14.241 -13.308 1.00 80.00 276 GLN A N 1
ATOM 2125 C CA . GLN A 1 276 ? 10.725 13.632 -14.146 1.00 80.00 276 GLN A CA 1
ATOM 2126 C C . GLN A 1 276 ? 9.923 12.666 -13.270 1.00 80.00 276 GLN A C 1
ATOM 2128 O O . GLN A 1 276 ? 10.441 11.642 -12.810 1.00 80.00 276 GLN A O 1
ATOM 2133 N N . LEU A 1 277 ? 8.683 13.050 -12.977 1.00 88.19 277 LEU A N 1
ATOM 2134 C CA . LEU A 1 277 ? 7.726 12.185 -12.310 1.00 88.19 277 LEU A CA 1
ATOM 2135 C C . LEU A 1 277 ? 7.271 11.125 -13.324 1.00 88.19 277 LEU A C 1
ATOM 2137 O O . LEU A 1 277 ? 7.001 11.471 -14.474 1.00 88.19 277 LEU A O 1
ATOM 2141 N N . PRO A 1 278 ? 7.247 9.841 -12.944 1.00 93.88 278 PRO A N 1
ATOM 2142 C CA . PRO A 1 278 ? 6.765 8.797 -13.827 1.00 93.88 278 PRO A CA 1
ATOM 2143 C C . PRO A 1 278 ? 5.237 8.829 -13.878 1.00 93.88 278 PRO A C 1
ATOM 2145 O O . PRO A 1 278 ? 4.580 9.296 -12.940 1.00 93.88 278 PRO A O 1
ATOM 2148 N N . CYS A 1 279 ? 4.670 8.247 -14.931 1.00 93.56 279 CYS A N 1
ATOM 2149 C CA . CYS A 1 279 ? 3.290 7.788 -14.862 1.00 93.56 279 CYS A CA 1
ATOM 2150 C C . CYS A 1 279 ? 3.159 6.772 -13.736 1.00 93.56 279 CYS A C 1
ATOM 2152 O O . CYS A 1 279 ? 4.076 5.977 -13.494 1.00 93.56 279 CYS A O 1
ATOM 2154 N N . CYS A 1 280 ? 2.036 6.797 -13.027 1.00 95.81 280 CYS A N 1
ATOM 2155 C CA . CYS A 1 280 ? 1.842 5.868 -11.930 1.00 95.81 280 CYS A CA 1
ATOM 2156 C C . CYS A 1 280 ? 0.463 5.227 -11.921 1.00 95.81 280 CYS A C 1
ATOM 2158 O O . CYS A 1 280 ? -0.548 5.841 -12.233 1.00 95.81 280 CYS A O 1
ATOM 2160 N N . SER A 1 281 ? 0.433 3.959 -11.540 1.00 96.25 281 SER A N 1
ATOM 2161 C CA . SER A 1 281 ? -0.795 3.270 -11.170 1.00 96.25 281 SER A CA 1
ATOM 2162 C C . SER A 1 281 ? -0.664 2.842 -9.722 1.00 96.25 281 SER A C 1
ATOM 2164 O O . SER A 1 281 ? 0.316 2.196 -9.350 1.00 96.25 281 SER A O 1
ATOM 2166 N N . ILE A 1 282 ? -1.664 3.133 -8.909 1.00 96.56 282 ILE A N 1
ATOM 2167 C CA . ILE A 1 282 ? -1.739 2.670 -7.530 1.00 96.56 282 ILE A CA 1
ATOM 2168 C C . ILE A 1 282 ? -3.042 1.905 -7.386 1.00 96.56 282 ILE A C 1
ATOM 2170 O O . ILE A 1 282 ? -4.121 2.449 -7.597 1.00 96.56 282 ILE A O 1
ATOM 2174 N N . GLN A 1 283 ? -2.935 0.636 -7.023 1.00 97.12 283 GLN A N 1
ATOM 2175 C CA . GLN A 1 283 ? -4.069 -0.215 -6.698 1.00 97.12 283 GLN A CA 1
ATOM 2176 C C . GLN A 1 283 ? -3.967 -0.622 -5.237 1.00 97.12 283 GLN A C 1
ATOM 2178 O O . GLN A 1 283 ? -2.898 -0.988 -4.753 1.00 97.12 283 GLN A O 1
ATOM 2183 N N . MET A 1 284 ? -5.083 -0.571 -4.529 1.00 97.19 284 MET A N 1
ATOM 2184 C CA . MET A 1 284 ? -5.208 -1.040 -3.164 1.00 97.19 284 MET A CA 1
ATOM 2185 C C . MET A 1 284 ? -6.456 -1.904 -3.057 1.00 97.19 284 MET A C 1
ATOM 2187 O O . MET A 1 284 ? -7.530 -1.531 -3.516 1.00 97.19 284 MET A O 1
ATOM 2191 N N . HIS A 1 285 ? -6.312 -3.064 -2.440 1.00 97.12 285 HIS A N 1
ATOM 2192 C CA . HIS A 1 285 ? -7.407 -3.965 -2.142 1.00 97.12 285 HIS A CA 1
ATOM 2193 C C . HIS A 1 285 ? -7.314 -4.350 -0.674 1.00 97.12 285 HIS A C 1
ATOM 2195 O O . HIS A 1 285 ? -6.326 -4.950 -0.253 1.00 97.12 285 HIS A O 1
ATOM 2201 N N . CYS A 1 286 ? -8.344 -4.033 0.092 1.00 97.50 286 CYS A N 1
ATOM 2202 C CA . CYS A 1 286 ? -8.498 -4.458 1.468 1.00 97.50 286 CYS A CA 1
ATOM 2203 C C . CYS A 1 286 ? -9.644 -5.466 1.538 1.00 97.50 286 CYS A C 1
ATOM 2205 O O . CYS A 1 286 ? -10.734 -5.177 1.055 1.00 97.50 286 CYS A O 1
ATOM 2207 N N . GLY A 1 287 ? -9.397 -6.643 2.113 1.00 96.81 287 GLY A N 1
ATOM 2208 C CA . GLY A 1 287 ? -10.461 -7.576 2.476 1.00 96.81 287 GLY A CA 1
ATOM 2209 C C . GLY A 1 287 ? -11.228 -7.094 3.708 1.00 96.81 287 GLY A C 1
ATOM 2210 O O . GLY A 1 287 ? -11.296 -5.895 3.968 1.00 96.81 287 GLY A O 1
ATOM 2211 N N . VAL A 1 288 ? -11.778 -8.032 4.479 1.00 96.38 288 VAL A N 1
ATOM 2212 C CA . VAL A 1 288 ? -12.707 -7.739 5.581 1.00 96.38 288 VAL A CA 1
ATOM 2213 C C . VAL A 1 288 ? -12.113 -6.733 6.569 1.00 96.38 288 VAL A C 1
ATOM 2215 O O . VAL A 1 288 ? -11.013 -6.937 7.085 1.00 96.38 288 VAL A O 1
ATOM 2218 N N . VAL A 1 289 ? -12.864 -5.671 6.849 1.00 96.88 289 VAL A N 1
ATOM 2219 C CA . VAL A 1 289 ? -12.552 -4.692 7.894 1.00 96.88 289 VAL A CA 1
ATOM 2220 C C . VAL A 1 289 ? -13.524 -4.918 9.044 1.00 96.88 289 VAL A C 1
ATOM 2222 O O . VAL A 1 289 ? -14.735 -4.884 8.849 1.00 96.88 289 VAL A O 1
ATOM 2225 N N . CYS A 1 290 ? -13.002 -5.177 10.231 1.00 96.81 290 CYS A N 1
ATOM 2226 C CA . CYS A 1 290 ? -13.756 -5.292 11.469 1.00 96.81 290 CYS A CA 1
ATOM 2227 C C . CYS A 1 290 ? -13.278 -4.180 12.399 1.00 96.81 290 CYS A C 1
ATOM 2229 O O . CYS A 1 290 ? -12.077 -3.990 12.554 1.00 96.81 290 CYS A O 1
ATOM 2231 N N . ALA A 1 291 ? -14.201 -3.418 12.966 1.00 97.31 291 ALA A N 1
ATOM 2232 C CA . ALA A 1 291 ? -13.917 -2.425 13.982 1.00 97.31 291 ALA A CA 1
ATOM 2233 C C . ALA A 1 291 ? -14.777 -2.730 15.203 1.00 97.31 291 ALA A C 1
ATOM 2235 O O . ALA A 1 291 ? -15.999 -2.781 15.103 1.00 97.31 291 ALA A O 1
ATOM 2236 N N . ARG A 1 292 ? -14.141 -2.951 16.345 1.00 96.69 292 ARG A N 1
ATOM 2237 C CA . ARG A 1 292 ? -14.779 -3.211 17.628 1.00 96.69 292 ARG A CA 1
ATOM 2238 C C . ARG A 1 292 ? -14.473 -2.054 18.560 1.00 96.69 292 ARG A C 1
ATOM 2240 O O . ARG A 1 292 ? -13.326 -1.653 18.716 1.00 96.69 292 ARG A O 1
ATOM 2247 N N . MET A 1 293 ? -15.508 -1.524 19.176 1.00 96.88 293 MET A N 1
ATOM 2248 C CA . MET A 1 293 ? -15.414 -0.468 20.161 1.00 96.88 293 MET A CA 1
ATOM 2249 C C . MET A 1 293 ? -15.985 -0.995 21.465 1.00 96.88 293 MET A C 1
ATOM 2251 O O . MET A 1 293 ? -17.130 -1.446 21.510 1.00 96.88 293 MET A O 1
ATOM 2255 N N . ILE A 1 294 ? -15.165 -0.991 22.507 1.00 95.81 294 ILE A N 1
ATOM 2256 C CA . ILE A 1 294 ? -15.546 -1.456 23.836 1.00 95.81 294 ILE A CA 1
ATOM 2257 C C . ILE A 1 294 ? -15.968 -0.239 24.652 1.00 95.81 294 ILE A C 1
ATOM 2259 O O . ILE A 1 294 ? -15.190 0.692 24.849 1.00 95.81 294 ILE A O 1
ATOM 2263 N N . CYS A 1 295 ? -17.206 -0.256 25.127 1.00 94.69 295 CYS A N 1
ATOM 2264 C CA . CYS A 1 295 ? -17.773 0.766 25.991 1.00 94.69 295 CYS A CA 1
ATOM 2265 C C . CYS A 1 295 ? -17.861 0.200 27.407 1.00 94.69 295 CYS A C 1
ATOM 2267 O O . CYS A 1 295 ? -18.629 -0.736 27.663 1.00 94.69 295 CYS A O 1
ATOM 2269 N N . GLU A 1 296 ? -17.088 0.753 28.335 1.00 93.56 296 GLU A N 1
ATOM 2270 C CA . GLU A 1 296 ? -17.160 0.371 29.741 1.00 93.56 296 GLU A CA 1
ATOM 2271 C C . GLU A 1 296 ? -18.149 1.279 30.471 1.00 93.56 296 GLU A C 1
ATOM 2273 O O . GLU A 1 296 ? -17.982 2.493 30.542 1.00 93.56 296 GLU A O 1
ATOM 2278 N N . ASN A 1 297 ? -19.212 0.697 31.028 1.00 89.88 297 ASN A N 1
ATOM 2279 C CA . ASN A 1 297 ? -20.114 1.456 31.883 1.00 89.88 297 ASN A CA 1
ATOM 2280 C C . ASN A 1 297 ? -19.557 1.473 33.312 1.00 89.88 297 ASN A C 1
ATOM 2282 O O . ASN A 1 297 ? -19.672 0.484 34.046 1.00 89.88 297 ASN A O 1
ATOM 2286 N N . SER A 1 298 ? -18.999 2.614 33.717 1.00 87.94 298 SER A N 1
ATOM 2287 C CA . SER A 1 298 ? -18.425 2.828 35.054 1.00 87.94 298 SER A CA 1
ATOM 2288 C C . SER A 1 298 ? -19.394 2.520 36.204 1.00 87.94 298 SER A C 1
ATOM 2290 O O . SER A 1 298 ? -18.953 2.152 37.292 1.00 87.94 298 SER A O 1
ATOM 2292 N N . ASN A 1 299 ? -20.708 2.606 35.969 1.00 89.62 299 ASN A N 1
ATOM 2293 C CA . ASN A 1 299 ? -21.719 2.425 37.010 1.00 89.62 299 ASN A CA 1
ATOM 2294 C C . ASN A 1 299 ? -22.187 0.973 37.193 1.00 89.62 299 ASN A C 1
ATOM 2296 O O . ASN A 1 299 ? -22.691 0.643 38.266 1.00 89.62 299 ASN A O 1
ATOM 2300 N N . GLN A 1 300 ? -22.076 0.114 36.173 1.00 76.88 300 GLN A N 1
ATOM 2301 C CA . GLN A 1 300 ? -22.784 -1.180 36.156 1.00 76.88 300 GLN A CA 1
ATOM 2302 C C . GLN A 1 300 ? -21.886 -2.415 36.006 1.00 76.88 300 GLN A C 1
ATOM 2304 O O . GLN A 1 300 ? -22.399 -3.530 36.006 1.00 76.88 300 GLN A O 1
ATOM 2309 N N . GLN A 1 301 ? -20.560 -2.260 35.910 1.00 83.19 301 GLN A N 1
ATOM 2310 C CA . GLN A 1 301 ? -19.613 -3.374 35.697 1.00 83.19 301 GLN A CA 1
ATOM 2311 C C . GLN A 1 301 ? -19.917 -4.222 34.438 1.00 83.19 301 GLN A C 1
ATOM 2313 O O . GLN A 1 301 ? -19.333 -5.282 34.227 1.00 83.19 301 GLN A O 1
ATOM 2318 N N . THR A 1 302 ? -20.819 -3.757 33.575 1.00 89.44 302 THR A N 1
ATOM 2319 C CA . THR A 1 302 ? -21.123 -4.356 32.281 1.00 89.44 302 THR A CA 1
ATOM 2320 C C . THR A 1 302 ? -20.380 -3.577 31.212 1.00 89.44 302 THR A C 1
ATOM 2322 O O . THR A 1 302 ? -20.593 -2.369 31.070 1.00 89.44 302 THR A O 1
ATOM 2325 N N . SER A 1 303 ? -19.541 -4.252 30.433 1.00 90.69 303 SER A N 1
ATOM 2326 C CA . SER A 1 303 ? -19.059 -3.693 29.178 1.00 90.69 303 SER A CA 1
ATOM 2327 C C . SER A 1 303 ? -20.019 -4.061 28.050 1.00 90.69 303 SER A C 1
ATOM 2329 O O . SER A 1 303 ? -20.609 -5.150 28.004 1.00 90.69 303 SER A O 1
ATOM 2331 N N . SER A 1 304 ? -20.221 -3.099 27.162 1.00 92.69 304 SER A N 1
ATOM 2332 C CA . SER A 1 304 ? -20.916 -3.299 25.896 1.00 92.69 304 SER A CA 1
ATOM 2333 C C . SER A 1 304 ? -19.897 -3.197 24.772 1.00 92.69 304 SER A C 1
ATOM 2335 O O . SER A 1 304 ? -18.925 -2.453 24.885 1.00 92.69 304 SER A O 1
ATOM 2337 N N . MET A 1 305 ? -20.098 -3.946 23.692 1.00 94.81 305 MET A N 1
ATOM 2338 C CA . MET A 1 305 ? -19.216 -3.901 22.527 1.00 94.81 305 MET A CA 1
ATOM 2339 C C . MET A 1 305 ? -20.021 -3.540 21.286 1.00 94.81 305 MET A C 1
ATOM 2341 O O . MET A 1 305 ? -20.992 -4.215 20.946 1.00 94.81 305 MET A O 1
ATOM 2345 N N . LEU A 1 306 ? -19.596 -2.491 20.595 1.00 95.12 306 LEU A N 1
ATOM 2346 C CA . LEU A 1 306 ? -20.091 -2.120 19.278 1.00 95.12 306 LEU A CA 1
ATOM 2347 C C . LEU A 1 306 ? -19.144 -2.703 18.227 1.00 95.12 306 LEU A C 1
ATOM 2349 O O . LEU A 1 306 ? -17.965 -2.366 18.202 1.00 95.12 306 LEU A O 1
ATOM 2353 N N . GLU A 1 307 ? -19.640 -3.576 17.360 1.00 96.06 307 GLU A N 1
ATOM 2354 C CA . GLU A 1 307 ? -18.868 -4.196 16.284 1.00 96.06 307 GLU A CA 1
ATOM 2355 C C . GLU A 1 307 ? -19.406 -3.754 14.923 1.00 96.06 307 GLU A C 1
ATOM 2357 O O . GLU A 1 307 ? -20.556 -3.999 14.579 1.00 96.06 307 GLU A O 1
ATOM 2362 N N . MET A 1 308 ? -18.554 -3.129 14.123 1.00 94.88 308 MET A N 1
ATOM 2363 C CA . MET A 1 308 ? -18.811 -2.766 12.738 1.00 94.88 308 MET A CA 1
ATOM 2364 C C . MET A 1 308 ? -17.992 -3.677 11.825 1.00 94.88 308 MET A C 1
ATOM 2366 O O . MET A 1 308 ? -16.777 -3.801 11.984 1.00 94.88 308 MET A O 1
ATOM 2370 N N . ARG A 1 309 ? -18.629 -4.302 10.836 1.00 95.38 309 ARG A N 1
ATOM 2371 C CA . ARG A 1 309 ? -17.973 -5.204 9.887 1.00 95.38 309 ARG A CA 1
ATOM 2372 C C . ARG A 1 309 ? -18.283 -4.812 8.450 1.00 95.38 309 ARG A C 1
ATOM 2374 O O . ARG A 1 309 ? -19.438 -4.641 8.082 1.00 95.38 309 ARG A O 1
ATOM 2381 N N . MET A 1 310 ? -17.242 -4.735 7.630 1.00 95.12 310 MET A N 1
ATOM 2382 C CA . MET A 1 310 ? -17.299 -4.450 6.196 1.00 95.12 310 MET A CA 1
ATOM 2383 C C . MET A 1 310 ? -16.601 -5.583 5.439 1.00 95.12 310 MET A C 1
ATOM 2385 O O . MET A 1 310 ? -15.567 -6.076 5.896 1.00 95.12 310 MET A O 1
ATOM 2389 N N . ASN A 1 311 ? -17.109 -5.999 4.274 1.00 93.44 311 ASN A N 1
ATOM 2390 C CA . ASN A 1 311 ? -16.471 -7.091 3.512 1.00 93.44 311 ASN A CA 1
ATOM 2391 C C . ASN A 1 311 ? -15.156 -6.679 2.830 1.00 93.44 311 ASN A C 1
ATOM 2393 O O . ASN A 1 311 ? -14.353 -7.541 2.469 1.00 93.44 311 ASN A O 1
ATOM 2397 N N . GLY A 1 312 ? -14.902 -5.375 2.748 1.00 93.38 312 GLY A N 1
ATOM 2398 C CA . GLY A 1 312 ? -13.653 -4.806 2.282 1.00 93.38 312 GLY A CA 1
ATOM 2399 C C . GLY A 1 312 ? -13.869 -3.567 1.437 1.00 93.38 312 GLY A C 1
ATOM 2400 O O . GLY A 1 312 ? -14.969 -3.013 1.365 1.00 93.38 312 GLY A O 1
ATOM 2401 N N . PHE A 1 313 ? -12.783 -3.113 0.823 1.00 93.88 313 PHE A N 1
ATOM 2402 C CA . PHE A 1 313 ? -12.822 -2.028 -0.140 1.00 93.88 313 PHE A CA 1
ATOM 2403 C C . PHE A 1 313 ? -11.693 -2.146 -1.153 1.00 93.88 313 PHE A C 1
ATOM 2405 O O . PHE A 1 313 ? -10.612 -2.673 -0.875 1.00 93.88 313 PHE A O 1
ATOM 2412 N N . SER A 1 314 ? -11.923 -1.591 -2.335 1.00 93.56 314 SER A N 1
ATOM 2413 C CA . SER A 1 314 ? -10.885 -1.449 -3.352 1.00 93.56 314 SER A CA 1
ATOM 2414 C C . SER A 1 314 ? -10.734 0.006 -3.754 1.00 93.56 314 SER A C 1
ATOM 2416 O O . SER A 1 314 ? -11.729 0.703 -3.955 1.00 93.56 314 SER A O 1
ATOM 2418 N N . PHE A 1 315 ? -9.490 0.433 -3.915 1.00 93.62 315 PHE A N 1
ATOM 2419 C CA . PHE A 1 315 ? -9.104 1.745 -4.402 1.00 93.62 315 PHE A CA 1
ATOM 2420 C C . PHE A 1 315 ? -8.179 1.572 -5.605 1.00 93.62 315 PHE A C 1
ATOM 2422 O O . PHE A 1 315 ? -7.254 0.760 -5.576 1.00 93.62 315 PHE A O 1
ATOM 2429 N N . SER A 1 316 ? -8.402 2.338 -6.667 1.00 93.69 316 SER A N 1
ATOM 2430 C CA . SER A 1 316 ? -7.421 2.451 -7.740 1.00 93.69 316 SER A CA 1
ATOM 2431 C C . SER A 1 316 ? -7.288 3.892 -8.204 1.00 93.69 316 SER A C 1
ATOM 2433 O O . SER A 1 316 ? -8.275 4.629 -8.250 1.00 93.69 316 SER A O 1
ATOM 2435 N N . THR A 1 317 ? -6.055 4.292 -8.499 1.00 93.19 317 THR A N 1
ATOM 2436 C CA . THR A 1 317 ? -5.732 5.561 -9.140 1.00 93.19 317 THR A CA 1
ATOM 2437 C C . THR A 1 317 ? -4.722 5.340 -10.249 1.00 93.19 317 THR A C 1
ATOM 2439 O O . THR A 1 317 ? -3.699 4.689 -10.043 1.00 93.19 317 THR A O 1
ATOM 2442 N N . ASN A 1 318 ? -5.021 5.869 -11.430 1.00 92.56 318 ASN A N 1
ATOM 2443 C CA . ASN A 1 318 ? -4.146 5.798 -12.594 1.00 92.56 318 ASN A CA 1
ATOM 2444 C C . ASN A 1 318 ? -3.840 7.205 -13.063 1.00 92.56 318 ASN A C 1
ATOM 2446 O O . ASN A 1 318 ? -4.766 7.980 -13.280 1.00 92.56 318 ASN A O 1
ATOM 2450 N N . ALA A 1 319 ? -2.559 7.485 -13.229 1.00 90.00 319 ALA A N 1
ATOM 2451 C CA . ALA A 1 319 ? -2.004 8.776 -13.549 1.00 90.00 319 ALA A CA 1
ATOM 2452 C C . ALA A 1 319 ? -1.259 8.729 -14.875 1.00 90.00 319 ALA A C 1
ATOM 2454 O O . ALA A 1 319 ? -0.203 8.096 -14.962 1.00 90.00 319 ALA A O 1
ATOM 2455 N N . ASN A 1 320 ? -1.779 9.460 -15.857 1.00 90.12 320 ASN A N 1
ATOM 2456 C CA . ASN A 1 320 ? -1.179 9.582 -17.181 1.00 90.12 320 ASN A CA 1
ATOM 2457 C C . ASN A 1 320 ? -0.957 11.055 -17.534 1.00 90.12 320 ASN A C 1
ATOM 2459 O O . ASN A 1 320 ? -1.682 11.932 -17.048 1.00 90.12 320 ASN A O 1
ATOM 2463 N N . TYR A 1 321 ? 0.027 11.316 -18.396 1.00 89.12 321 TYR A N 1
ATOM 2464 C CA . TYR A 1 321 ? 0.216 12.628 -18.997 1.00 89.12 321 TYR A CA 1
ATOM 2465 C C . TYR A 1 321 ? -0.533 12.725 -20.319 1.00 89.12 321 TYR A C 1
ATOM 2467 O O . TYR A 1 321 ? -0.262 11.971 -21.260 1.00 89.12 321 TYR A O 1
ATOM 2475 N N . ASP A 1 322 ? -1.420 13.712 -20.410 1.00 84.81 322 ASP A N 1
ATOM 2476 C CA . ASP A 1 322 ? -2.004 14.094 -21.689 1.00 84.81 322 ASP A CA 1
ATOM 2477 C C . ASP A 1 322 ? -1.003 14.936 -22.472 1.00 84.81 322 ASP A C 1
ATOM 2479 O O . ASP A 1 322 ? -0.633 16.040 -22.058 1.00 84.81 322 ASP A O 1
ATOM 2483 N N . LEU A 1 323 ? -0.579 14.430 -23.631 1.00 78.88 323 LEU A N 1
ATOM 2484 C CA . LEU A 1 323 ? 0.055 15.278 -24.629 1.00 78.88 323 LEU A CA 1
ATOM 2485 C C . LEU A 1 323 ? -1.039 15.939 -25.475 1.00 78.88 323 LEU A C 1
ATOM 2487 O O . LEU A 1 323 ? -1.838 15.225 -26.087 1.00 78.88 323 LEU A O 1
ATOM 2491 N N . PRO A 1 324 ? -1.071 17.281 -25.575 1.00 78.19 324 PRO A N 1
ATOM 2492 C CA . PRO A 1 324 ? -1.899 17.931 -26.575 1.00 78.19 324 PRO A CA 1
ATOM 2493 C C . PRO A 1 324 ? -1.439 17.468 -27.963 1.00 78.19 324 PRO A C 1
ATOM 2495 O O . PRO A 1 324 ? -0.258 17.537 -28.294 1.00 78.19 324 PRO A O 1
ATOM 2498 N N . SER A 1 325 ? -2.377 16.981 -28.772 1.00 73.44 325 SER A N 1
ATOM 2499 C CA . SER A 1 325 ? -2.119 16.315 -30.056 1.00 73.44 325 SER A CA 1
ATOM 2500 C C . SER A 1 325 ? -1.409 17.179 -31.112 1.00 73.44 325 SER A C 1
ATOM 2502 O O . SER A 1 325 ? -0.888 16.631 -32.080 1.00 73.44 325 SER A O 1
ATOM 2504 N N . ASP A 1 326 ? -1.336 18.500 -30.918 1.00 75.12 326 ASP A N 1
ATOM 2505 C CA . ASP A 1 326 ? -0.837 19.455 -31.918 1.00 75.12 326 ASP A CA 1
ATOM 2506 C C . ASP A 1 326 ? 0.570 20.012 -31.633 1.00 75.12 326 ASP A C 1
ATOM 2508 O O . ASP A 1 326 ? 1.134 20.742 -32.457 1.00 75.12 326 ASP A O 1
ATOM 2512 N N . THR A 1 327 ? 1.190 19.693 -30.494 1.00 63.47 327 THR A N 1
ATOM 2513 C CA . THR A 1 327 ? 2.515 20.236 -30.172 1.00 63.47 327 THR A CA 1
ATOM 2514 C C . THR A 1 327 ? 3.624 19.388 -30.782 1.00 63.47 327 THR A C 1
ATOM 2516 O O . THR A 1 327 ? 4.023 18.335 -30.290 1.00 63.47 327 THR A O 1
ATOM 2519 N N . THR A 1 328 ? 4.172 19.894 -31.885 1.00 68.12 328 THR A N 1
ATOM 2520 C CA . THR A 1 328 ? 5.380 19.352 -32.516 1.00 68.12 328 THR A CA 1
ATOM 2521 C C . THR A 1 328 ? 6.508 19.283 -31.472 1.00 68.12 328 THR A C 1
ATOM 2523 O O . THR A 1 328 ? 6.777 20.290 -30.826 1.00 68.12 328 THR A O 1
ATOM 2526 N N . PHE A 1 329 ? 7.138 18.107 -31.324 1.00 58.22 329 PHE A N 1
ATOM 2527 C CA . PHE A 1 329 ? 8.086 17.592 -30.301 1.00 58.22 329 PHE A CA 1
ATOM 2528 C C . PHE A 1 329 ? 9.276 18.462 -29.805 1.00 58.22 329 PHE A C 1
ATOM 2530 O O . PHE A 1 329 ? 10.288 17.935 -29.336 1.00 58.22 329 PHE A O 1
ATOM 2537 N N . GLN A 1 330 ? 9.225 19.788 -29.866 1.00 57.00 330 GLN A N 1
ATOM 2538 C CA . GLN A 1 330 ? 10.294 20.650 -29.374 1.00 57.00 330 GLN A CA 1
ATOM 2539 C C . GLN A 1 330 ? 10.076 20.990 -27.895 1.00 57.00 330 GLN A C 1
ATOM 2541 O O . GLN A 1 330 ? 9.331 21.906 -27.570 1.00 57.00 330 GLN A O 1
ATOM 2546 N N . LEU A 1 331 ? 10.757 20.238 -27.017 1.00 59.72 331 LEU A N 1
ATOM 2547 C CA . LEU A 1 331 ? 11.098 20.615 -25.633 1.00 59.72 331 LEU A CA 1
ATOM 2548 C C . LEU A 1 331 ? 9.971 21.338 -24.876 1.00 59.72 331 LEU A C 1
ATOM 2550 O O . LEU A 1 331 ? 10.130 22.476 -24.436 1.00 59.72 331 LEU A O 1
ATOM 2554 N N . LEU A 1 332 ? 8.824 20.677 -24.710 1.00 55.59 332 LEU A N 1
ATOM 2555 C CA . LEU A 1 332 ? 7.782 21.206 -23.837 1.00 55.59 332 LEU A CA 1
ATOM 2556 C C . LEU A 1 332 ? 8.324 21.284 -22.400 1.00 55.59 332 LEU A C 1
ATOM 2558 O O . LEU A 1 332 ? 8.802 20.277 -21.870 1.00 55.59 332 LEU A O 1
ATOM 2562 N N . PRO A 1 333 ? 8.273 22.460 -21.751 1.00 60.53 333 PRO A N 1
ATOM 2563 C CA . PRO A 1 333 ? 8.613 22.562 -20.345 1.00 60.53 333 PRO A CA 1
ATOM 2564 C C . PRO A 1 333 ? 7.623 21.721 -19.534 1.00 60.53 333 PRO A C 1
ATOM 2566 O O . PRO A 1 333 ? 6.414 21.798 -19.769 1.00 60.53 333 PRO A O 1
ATOM 2569 N N . LEU A 1 334 ? 8.153 20.967 -18.560 1.00 59.16 334 LEU A N 1
ATOM 2570 C CA . LEU A 1 334 ? 7.448 20.033 -17.660 1.00 59.16 334 LEU A CA 1
ATOM 2571 C C . LEU A 1 334 ? 6.137 20.593 -17.065 1.00 59.16 334 LEU A C 1
ATOM 2573 O O . LEU A 1 334 ? 5.253 19.842 -16.676 1.00 59.16 334 LEU A O 1
ATOM 2577 N N . ASN A 1 335 ? 6.001 21.919 -17.030 1.00 60.31 335 ASN A N 1
ATOM 2578 C CA . ASN A 1 335 ? 4.866 22.665 -16.496 1.00 60.31 335 ASN A CA 1
ATOM 2579 C C . ASN A 1 335 ? 3.539 22.487 -17.264 1.00 60.31 335 ASN A C 1
ATOM 2581 O O . ASN A 1 335 ? 2.528 22.992 -16.789 1.00 60.31 335 ASN A O 1
ATOM 2585 N N . HIS A 1 336 ? 3.524 21.825 -18.428 1.00 59.31 336 HIS A N 1
ATOM 2586 C CA . HIS A 1 336 ? 2.307 21.654 -19.246 1.00 59.31 336 HIS A CA 1
ATOM 2587 C C . HIS A 1 336 ? 1.761 20.228 -19.263 1.00 59.31 336 HIS A C 1
ATOM 2589 O O . HIS A 1 336 ? 0.762 19.970 -19.929 1.00 59.31 336 HIS A O 1
ATOM 2595 N N . ALA A 1 337 ? 2.407 19.297 -18.562 1.00 61.16 337 ALA A N 1
ATOM 2596 C CA . ALA A 1 337 ? 1.926 17.932 -18.509 1.00 61.16 337 ALA A CA 1
ATOM 2597 C C . ALA A 1 337 ? 0.700 17.887 -17.580 1.00 61.16 337 ALA A C 1
ATOM 2599 O O . ALA A 1 337 ? 0.821 18.042 -16.362 1.00 61.16 337 ALA A O 1
ATOM 2600 N N . HIS A 1 338 ? -0.491 17.751 -18.167 1.00 68.50 338 HIS A N 1
ATOM 2601 C CA . HIS A 1 338 ? -1.727 17.608 -17.408 1.00 68.50 338 HIS A CA 1
ATOM 2602 C C . HIS A 1 338 ? -1.780 16.191 -16.837 1.00 68.50 338 HIS A C 1
ATOM 2604 O O . HIS A 1 338 ? -1.705 15.212 -17.577 1.00 68.50 338 HIS A O 1
ATOM 2610 N N . TRP A 1 339 ? -1.846 16.099 -15.512 1.00 70.88 339 TRP A N 1
ATOM 2611 C CA . TRP A 1 339 ? -1.919 14.836 -14.792 1.00 70.88 339 TRP A CA 1
ATOM 2612 C C . TRP A 1 339 ? -3.388 14.438 -14.666 1.00 70.88 339 TRP A C 1
ATOM 2614 O O . TRP A 1 339 ? -4.122 15.036 -13.876 1.00 70.88 339 TRP A O 1
ATOM 2624 N N . MET A 1 340 ? -3.826 13.455 -15.453 1.00 72.31 340 MET A N 1
ATOM 2625 C CA . MET A 1 340 ? -5.169 12.894 -15.308 1.00 72.31 340 MET A CA 1
ATOM 2626 C C . MET A 1 340 ? -5.142 11.680 -14.396 1.00 72.31 340 MET A C 1
ATOM 2628 O O . MET A 1 340 ? -4.485 10.688 -14.702 1.00 72.31 340 MET A O 1
ATOM 2632 N N . GLY A 1 341 ? -5.883 11.784 -13.292 1.00 75.06 341 GLY A N 1
ATOM 2633 C CA . GLY A 1 341 ? -6.122 10.720 -12.327 1.00 75.06 341 GLY A CA 1
ATOM 2634 C C . GLY A 1 341 ? -7.520 10.127 -12.491 1.00 75.06 341 GLY A C 1
ATOM 2635 O O . GLY A 1 341 ? -8.495 10.853 -12.307 1.00 75.06 341 GLY A O 1
ATOM 2636 N N . LEU A 1 342 ? -7.655 8.828 -12.778 1.00 77.62 342 LEU A N 1
ATOM 2637 C CA . LEU A 1 342 ? -8.940 8.133 -12.599 1.00 77.62 342 LEU A CA 1
ATOM 2638 C C . LEU A 1 342 ? -8.984 7.515 -11.205 1.00 77.62 342 LEU A C 1
ATOM 2640 O O . LEU A 1 342 ? -8.245 6.573 -10.955 1.00 77.62 342 LEU A O 1
ATOM 2644 N N . PHE A 1 343 ? -9.860 8.013 -10.334 1.00 83.81 343 PHE A N 1
ATOM 2645 C CA . PHE A 1 343 ? -10.086 7.470 -8.995 1.00 83.81 343 PHE A CA 1
ATOM 2646 C C . PHE A 1 343 ? -11.308 6.544 -8.993 1.00 83.81 343 PHE A C 1
ATOM 2648 O O . PHE A 1 343 ? -12.397 6.960 -9.386 1.00 83.81 343 PHE A O 1
ATOM 2655 N N . SER A 1 344 ? -11.146 5.310 -8.514 1.00 77.38 344 SER A N 1
ATOM 2656 C CA . SER A 1 344 ? -12.258 4.384 -8.271 1.00 77.38 344 SER A CA 1
ATOM 2657 C C . SER A 1 344 ? -12.229 3.890 -6.830 1.00 77.38 344 SER A C 1
ATOM 2659 O O . SER A 1 344 ? -11.191 3.399 -6.382 1.00 77.38 344 SER A O 1
ATOM 2661 N N . PHE A 1 345 ? -13.364 3.951 -6.139 1.00 85.88 345 PHE A N 1
ATOM 2662 C CA . PHE A 1 345 ? -13.522 3.461 -4.773 1.00 85.88 345 PHE A CA 1
ATOM 2663 C C . PHE A 1 345 ? -14.805 2.639 -4.668 1.00 85.88 345 PHE A C 1
ATOM 2665 O O . PHE A 1 345 ? -15.862 3.099 -5.089 1.00 85.88 345 PHE A O 1
ATOM 2672 N N . SER A 1 346 ? -14.692 1.420 -4.144 1.00 81.56 346 SER A N 1
ATOM 2673 C CA . SER A 1 346 ? -15.821 0.511 -3.927 1.00 81.56 346 SER A CA 1
ATOM 2674 C C . SER A 1 346 ? -15.839 0.102 -2.465 1.00 81.56 346 SER A C 1
ATOM 2676 O O . SER A 1 346 ? -14.821 -0.384 -1.971 1.00 81.56 346 SER A O 1
ATOM 2678 N N . LEU A 1 347 ? -16.978 0.301 -1.805 1.00 83.19 347 LEU A N 1
ATOM 2679 C CA . LEU A 1 347 ? -17.250 -0.138 -0.440 1.00 83.19 347 LEU A CA 1
ATOM 2680 C C . LEU A 1 347 ? -18.298 -1.240 -0.474 1.00 83.19 347 LEU A C 1
ATOM 2682 O O . LEU A 1 347 ? -19.350 -1.068 -1.089 1.00 83.19 347 LEU A O 1
ATOM 2686 N N . ASP A 1 348 ? -18.023 -2.336 0.219 1.00 82.56 348 ASP A N 1
ATOM 2687 C CA . ASP A 1 348 ? -19.028 -3.362 0.461 1.00 82.56 348 ASP A CA 1
ATOM 2688 C C . ASP A 1 348 ? -19.928 -2.982 1.653 1.00 82.56 348 ASP A C 1
ATOM 2690 O O . ASP A 1 348 ? -19.499 -2.210 2.518 1.00 82.56 348 ASP A O 1
ATOM 2694 N N . PRO A 1 349 ? -21.165 -3.516 1.726 1.00 81.00 349 PRO A N 1
ATOM 2695 C CA . PRO A 1 349 ? -22.113 -3.186 2.786 1.00 81.00 349 PRO A CA 1
ATOM 2696 C C . PRO A 1 349 ? -21.543 -3.410 4.191 1.00 81.00 349 PRO A C 1
ATOM 2698 O O . PRO A 1 349 ? -20.743 -4.321 4.432 1.00 81.00 349 PRO A O 1
ATOM 2701 N N . VAL A 1 350 ? -21.991 -2.552 5.109 1.00 87.75 350 VAL A N 1
ATOM 2702 C CA . VAL A 1 350 ? -21.555 -2.498 6.505 1.00 87.75 350 VAL A CA 1
ATOM 2703 C C . VAL A 1 350 ? -22.626 -3.116 7.392 1.00 87.75 350 VAL A C 1
ATOM 2705 O O . VAL A 1 350 ? -23.788 -2.726 7.321 1.00 87.75 350 VAL A O 1
ATOM 2708 N N . LEU A 1 351 ? -22.231 -4.056 8.244 1.00 88.69 351 LEU A N 1
ATOM 2709 C CA . LEU A 1 351 ? -23.074 -4.611 9.299 1.00 88.69 351 LEU A CA 1
ATOM 2710 C C . LEU A 1 351 ? -22.620 -4.045 10.642 1.00 88.69 351 LEU A C 1
ATOM 2712 O O . LEU A 1 351 ? -21.424 -4.042 10.932 1.00 88.69 351 LEU A O 1
ATOM 2716 N N . ILE A 1 352 ? -23.567 -3.577 11.452 1.00 91.81 352 ILE A N 1
ATOM 2717 C CA . ILE A 1 352 ? -23.308 -3.081 12.806 1.00 91.81 352 ILE A CA 1
ATOM 2718 C C . ILE A 1 352 ? -24.012 -4.006 13.797 1.00 91.81 352 ILE A C 1
ATOM 2720 O O . ILE A 1 352 ? -25.212 -4.252 13.687 1.00 91.81 352 ILE A O 1
ATOM 2724 N N . HIS A 1 353 ? -23.259 -4.512 14.765 1.00 91.19 353 HIS A N 1
ATOM 2725 C CA . HIS A 1 353 ? -23.718 -5.378 15.838 1.00 91.19 353 HIS A CA 1
ATOM 2726 C C . HIS A 1 353 ? -23.473 -4.693 17.182 1.00 91.19 353 HIS A C 1
ATOM 2728 O O . HIS A 1 353 ? -22.379 -4.199 17.446 1.00 91.19 353 HIS A O 1
ATOM 2734 N N . VAL A 1 354 ? -24.490 -4.675 18.042 1.00 92.44 354 VAL A N 1
ATOM 2735 C CA . VAL A 1 354 ? -24.379 -4.180 19.418 1.00 92.44 354 VAL A CA 1
ATOM 2736 C C . VAL A 1 354 ? -24.488 -5.375 20.351 1.00 92.44 354 VAL A C 1
ATOM 2738 O O . VAL A 1 354 ? -25.522 -6.040 20.397 1.00 92.44 354 VAL A O 1
ATOM 2741 N N . HIS A 1 355 ? -23.418 -5.652 21.087 1.00 89.44 355 HIS A N 1
ATOM 2742 C CA . HIS A 1 355 ? -23.357 -6.730 22.066 1.00 89.44 355 HIS A CA 1
ATOM 2743 C C . HIS A 1 355 ? -23.516 -6.135 23.467 1.00 89.44 355 HIS A C 1
ATOM 2745 O O . HIS A 1 355 ? -22.601 -5.493 23.985 1.00 89.44 355 HIS A O 1
ATOM 2751 N N . SER A 1 356 ? -24.680 -6.333 24.084 1.00 89.06 356 SER A N 1
ATOM 2752 C CA . SER A 1 356 ? -24.926 -5.967 25.483 1.00 89.06 356 SER A CA 1
ATOM 2753 C C . SER A 1 356 ? -24.496 -7.099 26.419 1.00 89.06 356 SER A C 1
ATOM 2755 O O . SER A 1 356 ? -24.877 -8.250 26.199 1.00 89.06 356 SER A O 1
ATOM 2757 N N . GLY A 1 357 ? -23.784 -6.782 27.502 1.00 79.12 357 GLY A N 1
ATOM 2758 C CA . GLY A 1 357 ? -23.523 -7.744 28.578 1.00 79.12 357 GLY A CA 1
ATOM 2759 C C . GLY A 1 357 ? -22.341 -8.681 28.332 1.00 79.12 357 GLY A C 1
ATOM 2760 O O . GLY A 1 357 ? -22.371 -9.832 28.775 1.00 79.12 357 GLY A O 1
ATOM 2761 N N . TRP A 1 358 ? -21.283 -8.198 27.673 1.00 66.81 358 TRP A N 1
ATOM 2762 C CA . TRP A 1 358 ? -20.010 -8.914 27.608 1.00 66.81 358 TRP A CA 1
ATOM 2763 C C . TRP A 1 358 ? -19.332 -8.833 28.980 1.00 66.81 358 TRP A C 1
ATOM 2765 O O . TRP A 1 358 ? -18.405 -8.067 29.197 1.00 66.81 358 TRP A O 1
ATOM 2775 N N . ALA A 1 359 ? -19.812 -9.587 29.968 1.00 59.44 359 ALA A N 1
ATOM 2776 C CA . ALA A 1 359 ? -19.100 -9.682 31.233 1.00 59.44 359 ALA A CA 1
ATOM 2777 C C . ALA A 1 359 ? -17.735 -10.322 30.945 1.00 59.44 359 ALA A C 1
ATOM 2779 O O . ALA A 1 359 ? -17.663 -11.494 30.564 1.00 59.44 359 ALA A O 1
ATOM 2780 N N . SER A 1 360 ? -16.653 -9.558 31.115 1.00 55.66 360 SER A N 1
ATOM 2781 C CA . SER A 1 360 ? -15.291 -10.079 31.191 1.00 55.66 360 SER A CA 1
ATOM 2782 C C . SER A 1 360 ? -15.189 -10.925 32.453 1.00 55.66 360 SER A C 1
ATOM 2784 O O . SER A 1 360 ? -14.677 -10.506 33.483 1.00 55.66 360 SER A O 1
ATOM 2786 N N . SER A 1 361 ? -15.755 -12.130 32.393 1.00 47.53 361 SER A N 1
ATOM 2787 C CA . SER A 1 361 ? -15.565 -13.153 33.404 1.00 47.53 361 SER A CA 1
ATOM 2788 C C . SER A 1 361 ? -14.054 -13.324 33.567 1.00 47.53 361 SER A C 1
ATOM 2790 O O . SER A 1 361 ? -13.424 -13.841 32.637 1.00 47.53 361 SER A O 1
ATOM 2792 N N . PRO A 1 362 ? -13.447 -12.907 34.697 1.00 51.62 362 PRO A N 1
ATOM 2793 C CA . PRO A 1 362 ? -12.049 -13.191 34.933 1.00 51.62 362 PRO A CA 1
ATOM 2794 C C . PRO A 1 362 ? -11.913 -14.706 34.876 1.00 51.62 362 PRO A C 1
ATOM 2796 O O . PRO A 1 362 ? -12.722 -15.456 35.420 1.00 51.62 362 PRO A O 1
ATOM 2799 N N . GLN A 1 363 ? -10.946 -15.130 34.086 1.00 44.75 363 GLN A N 1
ATOM 2800 C CA . GLN A 1 363 ? -10.652 -16.496 33.715 1.00 44.75 363 GLN A CA 1
ATOM 2801 C C . GLN A 1 363 ? -10.297 -17.341 34.954 1.00 44.75 363 GLN A C 1
ATOM 2803 O O . GLN A 1 363 ? -9.135 -17.647 35.191 1.00 44.75 363 GLN A O 1
ATOM 2808 N N . GLU A 1 364 ? -11.293 -17.753 35.739 1.00 39.12 364 GLU A N 1
ATOM 2809 C CA . GLU A 1 364 ? -11.219 -18.947 36.576 1.00 39.12 364 GLU A CA 1
ATOM 2810 C C . GLU A 1 364 ? -11.841 -20.104 35.796 1.00 39.12 364 GLU A C 1
ATOM 2812 O O . GLU A 1 364 ? -13.023 -20.118 35.460 1.00 39.12 364 GLU A O 1
ATOM 2817 N N . SER A 1 365 ? -10.995 -21.074 35.461 1.00 41.53 365 SER A N 1
ATOM 2818 C CA . SER A 1 365 ? -11.261 -22.249 34.637 1.00 41.53 365 SER A CA 1
ATOM 2819 C C . SER A 1 365 ? -12.251 -23.234 35.274 1.00 41.53 365 SER A C 1
ATOM 2821 O O . SER A 1 365 ? -11.901 -24.379 35.569 1.00 41.53 365 SER A O 1
ATOM 2823 N N . THR A 1 366 ? -13.499 -22.827 35.468 1.00 40.41 366 THR A N 1
ATOM 2824 C CA . THR A 1 366 ? -14.607 -23.751 35.708 1.00 40.41 366 THR A CA 1
ATOM 2825 C C . THR A 1 366 ? -15.544 -23.684 34.516 1.00 40.41 366 THR A C 1
ATOM 2827 O O . THR A 1 366 ? -16.130 -22.654 34.204 1.00 40.41 366 THR A O 1
ATOM 2830 N N . GLN A 1 367 ? -15.618 -24.796 33.783 1.00 41.78 367 GLN A N 1
ATOM 2831 C CA . GLN A 1 367 ? -16.565 -24.971 32.687 1.00 41.78 367 GLN A CA 1
ATOM 2832 C C . GLN A 1 367 ? -17.968 -24.567 33.170 1.00 41.78 367 GLN A C 1
ATOM 2834 O O . GLN A 1 367 ? -18.418 -25.117 34.180 1.00 41.78 367 GLN A O 1
ATOM 2839 N N . PRO A 1 368 ? -18.683 -23.657 32.482 1.00 41.16 368 PRO A N 1
ATOM 2840 C CA . PRO A 1 368 ? -20.053 -23.345 32.841 1.00 41.16 368 PRO A CA 1
ATOM 2841 C C . PRO A 1 368 ? -20.925 -24.538 32.451 1.00 41.16 368 PRO A C 1
ATOM 2843 O O . PRO A 1 368 ? -21.378 -24.699 31.317 1.00 41.16 368 PRO A O 1
ATOM 2846 N N . LEU A 1 369 ? -21.137 -25.411 33.426 1.00 45.34 369 LEU A N 1
ATOM 2847 C CA . LEU A 1 369 ? -22.098 -26.498 33.404 1.00 45.34 369 LEU A CA 1
ATOM 2848 C C . LEU A 1 369 ? -23.487 -25.890 33.630 1.00 45.34 369 LEU A C 1
ATOM 2850 O O . LEU A 1 369 ? -24.072 -26.070 34.688 1.00 45.34 369 LEU A O 1
ATOM 2854 N N . LEU A 1 370 ? -23.988 -25.092 32.682 1.00 47.09 370 LEU A N 1
ATOM 2855 C CA . LEU A 1 370 ? -25.299 -24.445 32.808 1.00 47.09 370 LEU A CA 1
ATOM 2856 C C . LEU A 1 370 ? -25.885 -24.068 31.441 1.00 47.09 370 LEU A C 1
ATOM 2858 O O . LEU A 1 370 ? -26.015 -22.905 31.105 1.00 47.09 370 LEU A O 1
ATOM 2862 N N . PHE A 1 371 ? -26.282 -25.082 30.672 1.00 43.78 371 PHE A N 1
ATOM 2863 C CA . PHE A 1 371 ? -27.513 -25.048 29.872 1.00 43.78 371 PHE A CA 1
ATOM 2864 C C . PHE A 1 371 ? -28.027 -26.485 29.760 1.00 43.78 371 PHE A C 1
ATOM 2866 O O . PHE A 1 371 ? -27.792 -27.182 28.777 1.00 43.78 371 PHE A O 1
ATOM 2873 N N . SER A 1 372 ? -28.703 -26.953 30.806 1.00 45.31 372 SER A N 1
ATOM 2874 C CA . SER A 1 372 ? -29.394 -28.249 30.826 1.00 45.31 372 SER A CA 1
ATOM 2875 C C . SER A 1 372 ? -30.692 -28.251 30.010 1.00 45.31 372 SER A C 1
ATOM 2877 O O . SER A 1 372 ? -31.331 -29.293 29.896 1.00 45.31 372 SER A O 1
ATOM 2879 N N . ASP A 1 373 ? -31.072 -27.122 29.405 1.00 50.44 373 ASP A N 1
ATOM 2880 C CA . ASP A 1 373 ? -32.288 -27.015 28.611 1.00 50.44 373 ASP A CA 1
ATOM 2881 C C . ASP A 1 373 ? -31.987 -26.587 27.163 1.00 50.44 373 ASP A C 1
ATOM 2883 O O . ASP A 1 373 ? -31.735 -25.417 26.855 1.00 50.44 373 ASP A O 1
ATOM 2887 N N . ALA A 1 374 ? -32.034 -27.566 26.253 1.00 53.91 374 ALA A N 1
ATOM 2888 C CA . ALA A 1 374 ? -31.878 -27.369 24.811 1.00 53.91 374 ALA A CA 1
ATOM 2889 C C . ALA A 1 374 ? -32.914 -26.383 24.243 1.00 53.91 374 ALA A C 1
ATOM 2891 O O . ALA A 1 374 ? -32.658 -25.720 23.234 1.00 53.91 374 ALA A O 1
ATOM 2892 N N . THR A 1 375 ? -34.056 -26.232 24.918 1.00 57.88 375 THR A N 1
ATOM 2893 C CA . THR A 1 375 ? -35.113 -25.296 24.534 1.00 57.88 375 THR A CA 1
ATOM 2894 C C . THR A 1 375 ? -34.713 -23.847 24.796 1.00 57.88 375 THR A C 1
ATOM 2896 O O . THR A 1 375 ? -35.045 -22.978 23.991 1.00 57.88 375 THR A O 1
ATOM 2899 N N . HIS A 1 376 ? -33.937 -23.578 25.851 1.00 53.91 376 HIS A N 1
ATOM 2900 C CA . HIS A 1 376 ? -33.439 -22.235 26.157 1.00 53.91 376 HIS A CA 1
ATOM 2901 C C . HIS A 1 376 ? -32.329 -21.812 25.190 1.00 53.91 376 HIS A C 1
ATOM 2903 O O . HIS A 1 376 ? -32.354 -20.687 24.705 1.00 53.91 376 HIS A O 1
ATOM 2909 N N . LYS A 1 377 ? -31.431 -22.733 24.808 1.00 57.53 377 LYS A N 1
ATOM 2910 C CA . LYS A 1 377 ? -30.423 -22.494 23.759 1.00 57.53 377 LYS A CA 1
ATOM 2911 C C . LYS A 1 377 ? -31.060 -22.282 22.384 1.00 57.53 377 LYS A C 1
ATOM 2913 O O . LYS A 1 377 ? -30.643 -21.399 21.646 1.00 57.53 377 LYS A O 1
ATOM 2918 N N . ALA A 1 378 ? -32.105 -23.043 22.051 1.00 59.31 378 ALA A N 1
ATOM 2919 C CA . ALA A 1 378 ? -32.848 -22.838 20.813 1.00 59.31 378 ALA A CA 1
ATOM 2920 C C . ALA A 1 378 ? -33.578 -21.488 20.807 1.00 59.31 378 ALA A C 1
ATOM 2922 O O . ALA A 1 378 ? -33.590 -20.833 19.775 1.00 59.31 378 ALA A O 1
ATOM 2923 N N . ARG A 1 379 ? -34.146 -21.049 21.941 1.00 56.44 379 ARG A N 1
ATOM 2924 C CA . ARG A 1 379 ? -34.799 -19.736 22.071 1.00 56.44 379 ARG A CA 1
ATOM 2925 C C . ARG A 1 379 ? -33.804 -18.582 22.046 1.00 56.44 379 ARG A C 1
ATOM 2927 O O . ARG A 1 379 ? -34.104 -17.596 21.391 1.00 56.44 379 ARG A O 1
ATOM 2934 N N . LEU A 1 380 ? -32.649 -18.728 22.698 1.00 54.09 380 LEU A N 1
ATOM 2935 C CA . LEU A 1 380 ? -31.571 -17.741 22.677 1.00 54.09 380 LEU A CA 1
ATOM 2936 C C . LEU A 1 380 ? -31.000 -17.618 21.265 1.00 54.09 380 LEU A C 1
ATOM 2938 O O . LEU A 1 380 ? -30.992 -16.520 20.748 1.00 54.09 380 LEU A O 1
ATOM 2942 N N . ASN A 1 381 ? -30.711 -18.728 20.575 1.00 49.31 381 ASN A N 1
ATOM 2943 C CA . ASN A 1 381 ? -30.318 -18.701 19.162 1.00 49.31 381 ASN A CA 1
ATOM 2944 C C . ASN A 1 381 ? -31.415 -18.105 18.260 1.00 49.31 381 ASN A C 1
ATOM 2946 O O . ASN A 1 381 ? -31.087 -17.491 17.251 1.00 49.31 381 ASN A O 1
ATOM 2950 N N . LYS A 1 382 ? -32.707 -18.276 18.600 1.00 49.44 382 LYS A N 1
ATOM 2951 C CA . LYS A 1 382 ? -33.856 -17.686 17.874 1.00 49.44 382 LYS A CA 1
ATOM 2952 C C . LYS A 1 382 ? -34.037 -16.184 18.140 1.00 49.44 382 LYS A C 1
ATOM 2954 O O . LYS A 1 382 ? -34.610 -15.494 17.307 1.00 49.44 382 LYS A O 1
ATOM 2959 N N . LEU A 1 383 ? -33.579 -15.700 19.297 1.00 44.25 383 LEU A N 1
ATOM 2960 C CA . LEU A 1 383 ? -33.555 -14.286 19.696 1.00 44.25 383 LEU A CA 1
ATOM 2961 C C . LEU A 1 383 ? -32.272 -13.591 19.229 1.00 44.25 383 LEU A C 1
ATOM 2963 O O . LEU A 1 383 ? -32.305 -12.438 18.839 1.00 44.25 383 LEU A O 1
ATOM 2967 N N . GLU A 1 384 ? -31.166 -14.317 19.166 1.00 41.62 384 GLU A N 1
ATOM 2968 C CA . GLU A 1 384 ? -29.917 -13.899 18.538 1.00 41.62 384 GLU A CA 1
ATOM 2969 C C . GLU A 1 384 ? -30.090 -13.840 17.010 1.00 41.62 384 GLU A C 1
ATOM 2971 O O . GLU A 1 384 ? -29.506 -12.987 16.364 1.00 41.62 384 GLU A O 1
ATOM 2976 N N . THR A 1 385 ? -31.001 -14.631 16.416 1.00 40.06 385 THR A N 1
ATOM 2977 C CA . THR A 1 385 ? -31.489 -14.413 15.031 1.00 40.06 385 THR A CA 1
ATOM 2978 C C . THR A 1 385 ? -32.550 -13.312 14.890 1.00 40.06 385 THR A C 1
ATOM 2980 O O . THR A 1 385 ? -32.892 -12.972 13.762 1.00 40.06 385 THR A O 1
ATOM 2983 N N . LEU A 1 386 ? -33.006 -12.690 15.988 1.00 35.75 386 LEU A N 1
ATOM 2984 C CA . LEU A 1 386 ? -33.552 -11.320 15.972 1.00 35.75 386 LEU A CA 1
ATOM 2985 C C . LEU A 1 386 ? -32.412 -10.289 16.097 1.00 35.75 386 LEU A C 1
ATOM 2987 O O . LEU A 1 386 ? -32.603 -9.183 16.593 1.00 35.75 386 LEU A O 1
ATOM 2991 N N . LEU A 1 387 ? -31.216 -10.649 15.624 1.00 37.44 387 LEU A N 1
ATOM 2992 C CA . LEU A 1 387 ? -30.228 -9.722 15.100 1.00 37.44 387 LEU A CA 1
ATOM 2993 C C . LEU A 1 387 ? -30.941 -8.785 14.128 1.00 37.44 387 LEU A C 1
ATOM 2995 O O . LEU A 1 387 ? -31.296 -9.176 13.013 1.00 37.44 387 LEU A O 1
ATOM 2999 N N . PHE A 1 388 ? -31.165 -7.549 14.567 1.00 42.88 388 PHE A N 1
ATOM 3000 C CA . PHE A 1 388 ? -31.546 -6.470 13.680 1.00 42.88 388 PHE A CA 1
ATOM 3001 C C . PHE A 1 388 ? -30.426 -6.307 12.656 1.00 42.88 388 PHE A C 1
ATOM 3003 O O . PHE A 1 388 ? -29.416 -5.649 12.890 1.00 42.88 388 PHE A O 1
ATOM 3010 N N . THR A 1 389 ? -30.581 -6.980 11.523 1.00 36.31 389 THR A N 1
ATOM 3011 C CA . THR A 1 389 ? -29.743 -6.752 10.359 1.00 36.31 389 THR A CA 1
ATOM 3012 C C . THR A 1 389 ? -30.303 -5.477 9.752 1.00 36.31 389 THR A C 1
ATOM 3014 O O . THR A 1 389 ? -31.184 -5.534 8.899 1.00 36.31 389 THR A O 1
ATOM 3017 N N . TYR A 1 390 ? -29.907 -4.325 10.291 1.00 43.00 390 TYR A N 1
ATOM 3018 C CA . TYR A 1 390 ? -30.243 -3.059 9.658 1.00 43.00 390 TYR A CA 1
ATOM 3019 C C . TYR A 1 390 ? -29.391 -2.958 8.405 1.00 43.00 390 TYR A C 1
ATOM 3021 O O . TYR A 1 390 ? -28.173 -2.786 8.461 1.00 43.00 390 TYR A O 1
ATOM 3029 N N . ASP A 1 391 ? -30.040 -3.138 7.264 1.00 39.91 391 ASP A N 1
ATOM 3030 C CA . ASP A 1 391 ? -29.477 -2.728 5.996 1.00 39.91 391 ASP A CA 1
ATOM 3031 C C . ASP A 1 391 ? -29.492 -1.193 5.976 1.00 39.91 391 ASP A C 1
ATOM 3033 O O . ASP A 1 391 ? -30.516 -0.562 5.725 1.00 39.91 391 ASP A O 1
ATOM 3037 N N . PHE A 1 392 ? -28.355 -0.571 6.295 1.00 42.31 392 PHE A N 1
ATOM 3038 C CA . PHE A 1 392 ? -28.210 0.890 6.295 1.00 42.31 392 PHE A CA 1
ATOM 3039 C C . PHE A 1 392 ? -28.272 1.510 4.886 1.00 42.31 392 PHE A C 1
ATOM 3041 O O . PHE A 1 392 ? -27.984 2.698 4.727 1.00 42.31 392 PHE A O 1
ATOM 3048 N N . THR A 1 393 ? -28.640 0.750 3.847 1.00 43.66 393 THR A N 1
ATOM 3049 C CA . THR A 1 393 ? -29.002 1.343 2.553 1.00 43.66 393 THR A CA 1
ATOM 3050 C C . THR A 1 393 ? -30.280 2.185 2.632 1.00 43.66 393 THR A C 1
ATOM 3052 O O . THR A 1 393 ? -30.395 3.136 1.855 1.00 43.66 393 THR A O 1
ATOM 3055 N N . ASP A 1 394 ? -31.167 1.927 3.606 1.00 46.16 394 ASP A N 1
ATOM 3056 C CA . ASP A 1 394 ? -32.342 2.757 3.904 1.00 46.16 394 ASP A CA 1
ATOM 3057 C C . ASP A 1 394 ? -32.300 3.341 5.330 1.00 46.16 394 ASP A C 1
ATOM 3059 O O . ASP A 1 394 ? -32.888 2.843 6.292 1.00 46.16 394 ASP A O 1
ATOM 3063 N N . LEU A 1 395 ? -31.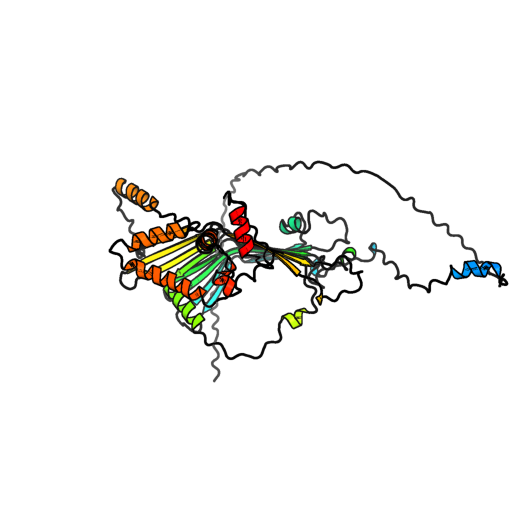564 4.445 5.465 1.00 45.41 395 LEU A N 1
ATOM 3064 C CA . LEU A 1 395 ? -31.468 5.220 6.705 1.00 45.41 395 LEU A CA 1
ATOM 3065 C C . LEU A 1 395 ? -32.818 5.791 7.180 1.00 45.41 395 LEU A C 1
ATOM 3067 O O . LEU A 1 395 ? -32.929 6.100 8.364 1.00 45.41 395 LEU A O 1
ATOM 3071 N N . CYS A 1 396 ? -33.831 5.923 6.312 1.00 47.06 396 CYS A N 1
ATOM 3072 C CA . CYS A 1 396 ? -35.151 6.419 6.707 1.00 47.06 396 CYS A CA 1
ATOM 3073 C C . CYS A 1 396 ? -35.935 5.350 7.473 1.00 47.06 396 CYS A C 1
ATOM 3075 O O . CYS A 1 396 ? -36.462 5.653 8.539 1.00 47.06 396 CYS A O 1
ATOM 3077 N N . GLU A 1 397 ? -35.927 4.094 7.016 1.00 53.25 397 GLU A N 1
ATOM 3078 C CA . GLU A 1 397 ? -36.539 2.994 7.776 1.00 53.25 397 GLU A CA 1
ATOM 3079 C C . GLU A 1 397 ? -35.805 2.751 9.104 1.00 53.25 397 GLU A C 1
ATOM 3081 O O . GLU A 1 397 ? -36.439 2.537 10.138 1.00 53.25 397 GLU A O 1
ATOM 3086 N N . ALA A 1 398 ? -34.472 2.858 9.118 1.00 48.12 398 ALA A N 1
ATOM 3087 C CA . ALA A 1 398 ? -33.698 2.763 10.357 1.00 48.12 398 ALA A CA 1
ATOM 3088 C C . ALA A 1 398 ? -34.016 3.914 11.336 1.00 48.12 398 ALA A C 1
ATOM 3090 O O . ALA A 1 398 ? -34.139 3.680 12.542 1.00 48.12 398 ALA A O 1
ATOM 3091 N N . ALA A 1 399 ? -34.187 5.142 10.830 1.00 53.28 399 ALA A N 1
ATOM 3092 C CA . ALA A 1 399 ? -34.560 6.310 11.627 1.00 53.28 399 ALA A CA 1
ATOM 3093 C C . ALA A 1 399 ? -36.006 6.235 12.141 1.00 53.28 399 ALA A C 1
ATOM 3095 O O . ALA A 1 399 ? -36.245 6.571 13.298 1.00 53.28 399 ALA A O 1
ATOM 3096 N N . ASP A 1 400 ? -36.950 5.741 11.338 1.00 53.94 400 ASP A N 1
ATOM 3097 C CA . ASP A 1 400 ? -38.345 5.550 11.745 1.00 53.94 400 ASP A CA 1
ATOM 3098 C C . ASP A 1 400 ? -38.473 4.452 12.806 1.00 53.94 400 ASP A C 1
ATOM 3100 O O . ASP A 1 400 ? -39.224 4.607 13.773 1.00 53.94 400 ASP A O 1
ATOM 3104 N N . VAL A 1 401 ? -37.691 3.368 12.707 1.00 53.91 401 VAL A N 1
ATOM 3105 C CA . VAL A 1 401 ? -37.658 2.356 13.772 1.00 53.91 401 VAL A CA 1
ATOM 3106 C C . VAL A 1 401 ? -37.006 2.916 15.039 1.00 53.91 401 VAL A C 1
ATOM 3108 O O . VAL A 1 401 ? -37.541 2.707 16.130 1.00 53.91 401 VAL A O 1
ATOM 3111 N N . ALA A 1 402 ? -35.927 3.695 14.922 1.00 47.25 402 ALA A N 1
ATOM 3112 C CA . ALA A 1 402 ? -35.322 4.384 16.063 1.00 47.25 402 ALA A CA 1
ATOM 3113 C C . ALA A 1 402 ? -36.286 5.394 16.722 1.00 47.25 402 ALA A C 1
ATOM 3115 O O . ALA A 1 402 ? -36.378 5.434 17.950 1.00 47.25 402 ALA A O 1
ATOM 3116 N N . ALA A 1 403 ? -37.061 6.147 15.936 1.00 55.69 403 ALA A N 1
ATOM 3117 C CA . ALA A 1 403 ? -38.093 7.066 16.421 1.00 55.69 403 ALA A CA 1
ATOM 3118 C C . ALA A 1 403 ? -39.272 6.318 17.073 1.00 55.69 403 ALA A C 1
ATOM 3120 O O . ALA A 1 403 ? -39.762 6.721 18.127 1.00 55.69 403 ALA A O 1
ATOM 3121 N N . SER A 1 404 ? -39.678 5.171 16.518 1.00 48.47 404 SER A N 1
ATOM 3122 C CA . SER A 1 404 ? -40.710 4.313 17.121 1.00 48.47 404 SER A CA 1
ATOM 3123 C C . SER A 1 404 ? -40.258 3.688 18.451 1.00 48.47 404 SER A C 1
ATOM 3125 O O . SER A 1 404 ? -41.066 3.508 19.363 1.00 48.47 404 SER A O 1
ATOM 3127 N N . LEU A 1 405 ? -38.954 3.418 18.601 1.00 44.28 405 LEU A N 1
ATOM 3128 C CA . LEU A 1 405 ? -38.345 2.970 19.855 1.00 44.28 405 LEU A CA 1
ATOM 3129 C C . LEU A 1 405 ? -38.239 4.108 20.887 1.00 44.28 405 LEU A C 1
ATOM 3131 O O . LEU A 1 405 ? -38.357 3.837 22.079 1.00 44.28 405 LEU A O 1
ATOM 3135 N N . GLN A 1 406 ? -38.099 5.370 20.455 1.00 45.94 406 GLN A N 1
ATOM 3136 C CA . GLN A 1 406 ? -38.139 6.552 21.334 1.00 45.94 406 GLN A CA 1
ATOM 3137 C C . GLN A 1 406 ? -39.531 6.814 21.939 1.00 45.94 406 GLN A C 1
ATOM 3139 O O . GLN A 1 406 ? -39.623 7.300 23.068 1.00 45.94 406 GLN A O 1
ATOM 3144 N N . GLU A 1 407 ? -40.621 6.485 21.237 1.00 54.06 407 GLU A N 1
ATOM 3145 C CA . GLU A 1 407 ? -41.986 6.628 21.777 1.00 54.06 407 GLU A CA 1
ATOM 3146 C C . GLU A 1 407 ? -42.340 5.548 22.823 1.00 54.06 407 GLU A C 1
ATOM 3148 O O . GLU A 1 407 ? -43.256 5.723 23.638 1.00 54.06 407 GLU A O 1
ATOM 3153 N N . GLY A 1 408 ? -41.580 4.448 22.862 1.00 43.94 408 GLY A N 1
ATOM 3154 C CA . GLY A 1 408 ? -41.687 3.402 23.873 1.00 43.94 408 GLY A CA 1
ATOM 3155 C C . GLY A 1 408 ? -41.063 3.827 25.203 1.00 43.94 408 GLY A C 1
ATOM 3156 O O . GLY A 1 408 ? -39.850 3.794 25.376 1.00 43.94 408 GLY A O 1
ATOM 3157 N N . LYS A 1 409 ? -41.894 4.206 26.182 1.00 43.22 409 LYS A N 1
ATOM 3158 C CA . LYS A 1 409 ? -41.449 4.586 27.534 1.00 43.22 409 LYS A CA 1
ATOM 3159 C C . LYS A 1 409 ? -40.585 3.507 28.198 1.00 43.22 409 LYS A C 1
ATOM 3161 O O . LYS A 1 409 ? -41.107 2.537 28.745 1.00 43.22 409 LYS A O 1
ATOM 3166 N N . GLY A 1 410 ? -39.293 3.799 28.272 1.00 49.69 410 GLY A N 1
ATOM 3167 C CA . GLY A 1 410 ? -38.359 3.230 29.231 1.00 49.69 410 GLY A CA 1
ATOM 3168 C C . GLY A 1 410 ? -37.103 2.725 28.554 1.00 49.69 410 GLY A C 1
ATOM 3169 O O . GLY A 1 410 ? -37.106 1.583 28.127 1.00 49.69 410 GLY A O 1
ATOM 3170 N N . LEU A 1 411 ? -36.059 3.560 28.497 1.00 42.47 411 LEU A N 1
ATOM 3171 C CA . LEU A 1 411 ? -34.651 3.153 28.394 1.00 42.47 411 LEU A CA 1
ATOM 3172 C C . LEU A 1 411 ? -33.750 4.400 28.465 1.00 42.47 411 LEU A C 1
ATOM 3174 O O . LEU A 1 411 ? -33.538 5.090 27.472 1.00 42.47 411 LEU A O 1
ATOM 3178 N N . GLU A 1 412 ? -33.201 4.677 29.653 1.00 46.78 412 GLU A N 1
ATOM 3179 C CA . GLU A 1 412 ? -32.140 5.684 29.864 1.00 46.78 412 GLU A CA 1
ATOM 3180 C C . GLU A 1 412 ? -30.822 5.309 29.147 1.00 46.78 412 GLU A C 1
ATOM 3182 O O . GLU A 1 412 ? -29.938 6.145 28.990 1.00 46.78 412 GLU A O 1
ATOM 3187 N N . GLU A 1 413 ? -30.709 4.079 28.636 1.00 43.38 413 GLU A N 1
ATOM 3188 C CA . GLU A 1 413 ? -29.515 3.553 27.960 1.00 43.38 413 GLU A CA 1
ATOM 3189 C C . GLU A 1 413 ? -29.352 4.040 26.505 1.00 43.38 413 GLU A C 1
ATOM 3191 O O . GLU A 1 413 ? -28.243 4.007 25.976 1.00 43.38 413 GLU A O 1
ATOM 3196 N N . LEU A 1 414 ? -30.406 4.559 25.856 1.00 42.25 414 LEU A N 1
ATOM 3197 C CA . LEU A 1 414 ? -30.322 5.060 24.472 1.00 42.25 414 LEU A CA 1
ATOM 3198 C C . LEU A 1 414 ? -29.834 6.512 24.361 1.00 42.25 414 LEU A C 1
ATOM 3200 O O . LEU A 1 414 ? -29.326 6.893 23.308 1.00 42.25 414 LEU A O 1
ATOM 3204 N N . ASN A 1 415 ? -29.909 7.310 25.433 1.00 42.50 415 ASN A N 1
ATOM 3205 C CA . ASN A 1 415 ? -29.422 8.697 25.414 1.00 42.50 415 ASN A CA 1
ATOM 3206 C C . ASN A 1 415 ? -27.911 8.779 25.138 1.00 42.50 415 ASN A C 1
ATOM 3208 O O . ASN A 1 415 ? -27.474 9.670 24.420 1.00 42.50 415 ASN A O 1
ATOM 3212 N N . TYR A 1 416 ? -27.130 7.799 25.600 1.00 43.62 416 TYR A N 1
ATOM 3213 C CA . TYR A 1 416 ? -25.689 7.735 25.333 1.00 43.62 416 TYR A CA 1
ATOM 3214 C C . TYR A 1 416 ? -25.359 7.419 23.865 1.00 43.62 416 TYR A C 1
ATOM 3216 O O . TYR A 1 416 ? -24.374 7.924 23.329 1.00 43.62 416 TYR A O 1
ATOM 3224 N N . LEU A 1 417 ? -26.201 6.630 23.185 1.00 38.38 417 LEU A N 1
ATOM 3225 C CA . LEU A 1 417 ? -26.051 6.351 21.753 1.00 38.38 417 LEU A CA 1
ATOM 3226 C C . LEU A 1 417 ? -26.387 7.597 20.913 1.00 38.38 417 LEU A C 1
ATOM 3228 O O . LEU A 1 417 ? -25.723 7.873 19.916 1.00 38.38 417 LEU A O 1
ATOM 3232 N N . PHE A 1 418 ? -27.385 8.378 21.339 1.00 42.66 418 PHE A N 1
ATOM 3233 C CA . PHE A 1 418 ? -27.765 9.628 20.679 1.00 42.66 418 PHE A CA 1
ATOM 3234 C C . PHE A 1 418 ? -26.766 10.765 20.923 1.00 42.66 418 PHE A C 1
ATOM 3236 O O . PHE A 1 418 ? -26.509 11.526 19.992 1.00 42.66 418 PHE A O 1
ATOM 3243 N N . ASP A 1 419 ? -26.130 10.841 22.095 1.00 42.22 419 ASP A N 1
ATOM 3244 C CA . ASP A 1 419 ? -25.020 11.774 22.333 1.00 42.22 419 ASP A CA 1
ATOM 3245 C C . ASP A 1 419 ? -23.807 11.440 21.447 1.00 42.22 419 ASP A C 1
ATOM 3247 O O . ASP A 1 419 ? -23.191 12.345 20.885 1.00 42.22 419 ASP A O 1
ATOM 3251 N N . ALA A 1 420 ? -23.518 10.152 21.220 1.00 36.75 420 ALA A N 1
ATOM 3252 C CA . ALA A 1 420 ? -22.470 9.718 20.292 1.00 36.75 420 ALA A CA 1
ATOM 3253 C C . ALA A 1 420 ? -22.798 10.055 18.821 1.00 36.75 420 ALA A C 1
ATOM 3255 O O . ALA A 1 420 ? -21.923 10.511 18.082 1.00 36.75 420 ALA A O 1
ATOM 3256 N N . ILE A 1 421 ? -24.057 9.900 18.395 1.00 39.78 421 ILE A N 1
ATOM 3257 C CA . ILE A 1 421 ? -24.515 10.271 17.041 1.00 39.78 421 ILE A CA 1
ATOM 3258 C C . ILE A 1 421 ? -24.530 11.798 16.860 1.00 39.78 421 ILE A C 1
ATOM 3260 O O . ILE A 1 421 ? -24.089 12.297 15.825 1.00 39.78 421 ILE A O 1
ATOM 3264 N N . SER A 1 422 ? -24.945 12.558 17.877 1.00 38.56 422 SER A N 1
ATOM 3265 C CA . SER A 1 422 ? -24.921 14.027 17.855 1.00 38.56 422 SER A CA 1
ATOM 3266 C C . SER A 1 422 ? -23.490 14.586 17.824 1.00 38.56 422 SER A C 1
ATOM 3268 O O . SER A 1 422 ? -23.241 15.624 17.207 1.00 38.56 422 SER A O 1
ATOM 3270 N N . LEU A 1 423 ? -22.518 13.868 18.400 1.00 38.62 423 LEU A N 1
ATOM 3271 C CA . LEU A 1 423 ? -21.088 14.174 18.277 1.00 38.62 423 LEU A CA 1
ATOM 3272 C C . LEU A 1 423 ? -20.577 13.973 16.840 1.00 38.62 423 LEU A C 1
ATOM 3274 O O . LEU A 1 423 ? -19.829 14.813 16.337 1.00 38.62 423 LEU A O 1
ATOM 3278 N N . VAL A 1 424 ? -21.032 12.920 16.151 1.00 37.06 424 VAL A N 1
ATOM 3279 C CA . VAL A 1 424 ? -20.743 12.691 14.721 1.00 37.06 424 VAL A CA 1
ATOM 3280 C C . VAL A 1 424 ? -21.377 13.786 13.851 1.00 37.06 424 VAL A C 1
ATOM 3282 O O . VAL A 1 424 ? -20.733 14.293 12.932 1.00 37.06 424 VAL A O 1
ATOM 3285 N N . GLU A 1 425 ? -22.585 14.236 14.192 1.00 38.47 425 GLU A N 1
ATOM 3286 C CA . GLU A 1 425 ? -23.296 15.318 13.496 1.00 38.47 425 GLU A CA 1
ATOM 3287 C C . GLU A 1 425 ? -22.663 16.709 13.748 1.00 38.47 425 GLU A C 1
ATOM 3289 O O . GLU A 1 425 ? -22.586 17.549 12.847 1.00 38.47 425 GLU A O 1
ATOM 3294 N N . GLN A 1 426 ? -22.113 16.957 14.945 1.00 35.81 426 GLN A N 1
ATOM 3295 C CA . GLN A 1 426 ? -21.344 18.176 15.247 1.00 35.81 426 GLN A CA 1
ATOM 3296 C C . GLN A 1 426 ? -19.963 18.208 14.576 1.00 35.81 426 GLN A C 1
ATOM 3298 O O . GLN A 1 426 ? -19.454 19.298 14.278 1.00 35.81 426 GLN A O 1
ATOM 3303 N N . MET A 1 427 ? -19.353 17.050 14.302 1.00 35.22 427 MET A N 1
ATOM 3304 C CA . MET A 1 427 ? -18.097 16.963 13.546 1.00 35.22 427 MET A CA 1
ATOM 3305 C C . MET A 1 427 ? -18.268 17.328 12.058 1.00 35.22 427 MET A C 1
ATOM 3307 O O . MET A 1 427 ? -17.308 17.795 11.431 1.00 35.22 427 MET A O 1
ATOM 3311 N N . ASP A 1 428 ? -19.487 17.217 11.521 1.00 39.78 428 ASP A N 1
ATOM 3312 C CA . ASP A 1 428 ? -19.810 17.499 10.116 1.00 39.78 428 ASP A CA 1
ATOM 3313 C C . ASP A 1 428 ? -19.865 19.010 9.790 1.00 39.78 428 ASP A C 1
ATOM 3315 O O . ASP A 1 428 ? -19.627 19.446 8.665 1.00 39.78 428 ASP A O 1
ATOM 3319 N N . GLN A 1 429 ? -20.065 19.874 10.793 1.00 33.34 429 GLN A N 1
ATOM 3320 C CA . GLN A 1 429 ? -20.198 21.323 10.565 1.00 33.34 429 GLN A CA 1
ATOM 3321 C C . GLN A 1 429 ? -18.871 22.082 10.367 1.00 33.34 429 GLN A C 1
ATOM 3323 O O . GLN A 1 429 ? -18.898 23.265 10.010 1.00 33.34 429 GLN A O 1
ATOM 3328 N N . LYS A 1 430 ? -17.702 21.465 10.600 1.00 31.06 430 LYS A N 1
ATOM 3329 C CA . LYS A 1 430 ? -16.396 22.171 10.565 1.00 31.06 430 LYS A CA 1
ATOM 3330 C C . LYS A 1 430 ? -15.367 21.616 9.583 1.00 31.06 430 LYS A C 1
ATOM 3332 O O . LYS A 1 430 ? -14.319 22.239 9.402 1.00 31.06 430 LYS A O 1
ATOM 3337 N N . SER A 1 431 ? -15.671 20.521 8.900 1.00 31.80 431 SER A N 1
ATOM 3338 C CA . SER A 1 431 ? -14.777 19.899 7.924 1.00 31.80 431 SER A CA 1
ATOM 3339 C C . SER A 1 431 ? -15.425 20.021 6.553 1.00 31.80 431 SER A C 1
ATOM 3341 O O . SER A 1 431 ? -16.548 19.576 6.377 1.00 31.80 431 SER A O 1
ATOM 3343 N N . ALA A 1 432 ? -14.760 20.643 5.579 1.00 36.25 432 ALA A N 1
ATOM 3344 C CA . ALA A 1 432 ? -15.239 20.660 4.199 1.00 36.25 432 ALA A CA 1
ATOM 3345 C C . ALA A 1 432 ? -15.310 19.211 3.679 1.00 36.25 432 ALA A C 1
ATOM 3347 O O . ALA A 1 432 ? -14.289 18.635 3.299 1.00 36.25 432 ALA A O 1
ATOM 3348 N N . LEU A 1 433 ? -16.503 18.619 3.757 1.00 32.34 433 LEU A N 1
ATOM 3349 C CA . LEU A 1 433 ? -16.759 17.208 3.520 1.00 32.34 433 LEU A CA 1
ATOM 3350 C C . LEU A 1 433 ? -17.146 16.976 2.056 1.00 32.34 433 LEU A C 1
ATOM 3352 O O . LEU A 1 433 ? -18.005 17.654 1.490 1.00 32.34 433 LEU A O 1
ATOM 3356 N N . LEU A 1 434 ? -16.495 15.986 1.453 1.00 30.33 434 LEU A N 1
ATOM 3357 C CA . LEU A 1 434 ? -16.903 15.347 0.212 1.00 30.33 434 LEU A CA 1
ATOM 3358 C C . LEU A 1 434 ? -18.248 14.646 0.467 1.00 30.33 434 LEU A C 1
ATOM 3360 O O . LEU A 1 434 ? -18.279 13.539 0.997 1.00 30.33 434 LEU A O 1
ATOM 3364 N N . VAL A 1 435 ? -19.361 15.298 0.135 1.00 33.94 435 VAL A N 1
ATOM 3365 C CA . VAL A 1 435 ? -20.693 14.720 0.338 1.00 33.94 435 VAL A CA 1
ATOM 3366 C C . VAL A 1 435 ? -20.948 13.660 -0.739 1.00 33.94 435 VAL A C 1
ATOM 3368 O O . VAL A 1 435 ? -21.359 13.974 -1.856 1.00 33.94 435 VAL A O 1
ATOM 3371 N N . CYS A 1 436 ? -20.714 12.387 -0.418 1.00 34.28 436 CYS A N 1
ATOM 3372 C CA . CYS A 1 436 ? -21.401 11.292 -1.102 1.00 34.28 436 CYS A CA 1
ATOM 3373 C C . CYS A 1 436 ? -22.844 11.273 -0.587 1.00 34.28 436 CYS A C 1
ATOM 3375 O O . CYS A 1 436 ? -23.148 10.623 0.407 1.00 34.28 436 CYS A O 1
ATOM 3377 N N . VAL A 1 437 ? -23.720 12.047 -1.228 1.00 45.50 437 VAL A N 1
ATOM 3378 C CA . VAL A 1 437 ? -25.158 12.025 -0.940 1.00 45.50 437 VAL A CA 1
ATOM 3379 C C . VAL A 1 437 ? -25.685 10.645 -1.353 1.00 45.50 437 VAL A C 1
ATOM 3381 O O . VAL A 1 437 ? -25.637 10.303 -2.537 1.00 45.50 437 VAL A O 1
ATOM 3384 N N . SER A 1 438 ? -26.143 9.837 -0.393 1.00 46.69 438 SER A N 1
ATOM 3385 C CA . SER A 1 438 ? -26.805 8.557 -0.672 1.00 46.69 438 SER A CA 1
ATOM 3386 C C . SER A 1 438 ? -28.066 8.776 -1.525 1.00 46.69 438 SER A C 1
ATOM 3388 O O . SER A 1 438 ? -28.657 9.858 -1.539 1.00 46.69 438 SER A O 1
ATOM 3390 N N . SER A 1 439 ? -28.513 7.752 -2.256 1.00 48.28 439 SER A N 1
ATOM 3391 C CA . SER A 1 439 ? -29.705 7.832 -3.120 1.00 48.28 439 SER A CA 1
ATOM 33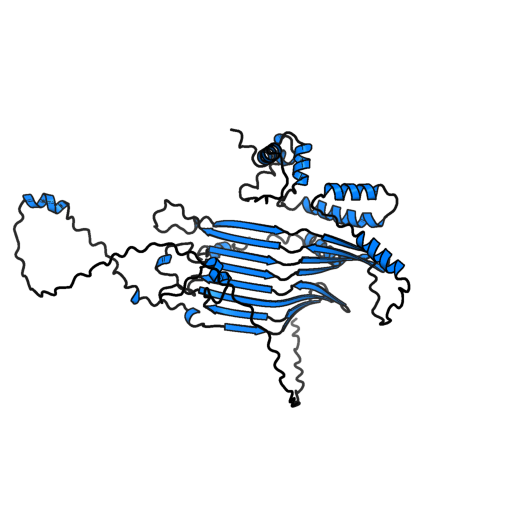92 C C . SER A 1 439 ? -30.989 8.239 -2.380 1.00 48.28 439 SER A C 1
ATOM 3394 O O . SER A 1 439 ? -31.882 8.820 -2.993 1.00 48.28 439 SER A O 1
ATOM 3396 N N . SER A 1 440 ? -31.075 7.974 -1.073 1.00 50.03 440 SER A N 1
ATOM 3397 C CA . SER A 1 440 ? -32.214 8.345 -0.224 1.00 50.03 440 SER A CA 1
ATOM 3398 C C . SER A 1 440 ? -32.276 9.847 0.065 1.00 50.03 440 SER A C 1
ATOM 3400 O O . SER A 1 440 ? -33.342 10.447 -0.045 1.00 50.03 440 SER A O 1
ATOM 3402 N N . VAL A 1 441 ? -31.133 10.489 0.323 1.00 61.91 441 VAL A N 1
ATOM 3403 C CA . VAL A 1 441 ? -31.070 11.944 0.540 1.00 61.91 441 VAL A CA 1
ATOM 3404 C C . VAL A 1 441 ? -31.392 12.695 -0.753 1.00 61.91 441 VAL A C 1
ATOM 3406 O O . VAL A 1 441 ? -32.043 13.735 -0.714 1.00 61.91 441 VAL A O 1
ATOM 3409 N N . TRP A 1 442 ? -31.032 12.146 -1.918 1.00 70.50 442 TRP A N 1
ATOM 3410 C CA . TRP A 1 442 ? -31.491 12.697 -3.196 1.00 70.50 442 TRP A CA 1
ATOM 3411 C C . TRP A 1 442 ? -33.012 12.648 -3.335 1.00 70.50 442 TRP A C 1
ATOM 3413 O O . TRP A 1 442 ? -33.602 13.645 -3.731 1.00 70.50 442 TRP A O 1
ATOM 3423 N N . MET A 1 443 ? -33.660 11.541 -2.968 1.00 63.91 443 MET A N 1
ATOM 3424 C CA . MET A 1 443 ? -35.124 11.460 -3.000 1.00 63.91 443 MET A CA 1
ATOM 3425 C C . MET A 1 443 ? -35.777 12.465 -2.048 1.00 63.91 443 MET A C 1
ATOM 3427 O O . MET A 1 443 ? -36.747 13.109 -2.432 1.00 63.91 443 MET A O 1
ATOM 3431 N N . GLU A 1 444 ? -35.231 12.669 -0.849 1.00 72.44 444 GLU A N 1
ATOM 3432 C CA . GLU A 1 444 ? -35.738 13.682 0.082 1.00 72.44 444 GLU A CA 1
ATOM 3433 C C . GLU A 1 444 ? -35.554 15.111 -0.453 1.00 72.44 444 GLU A C 1
ATOM 3435 O O . GLU A 1 444 ? -36.482 15.920 -0.392 1.00 72.44 444 GLU A O 1
ATOM 3440 N N . ILE A 1 445 ? -34.383 15.412 -1.024 1.00 74.31 445 ILE A N 1
ATOM 3441 C CA . ILE A 1 445 ? -34.095 16.702 -1.665 1.00 74.31 445 ILE A CA 1
ATOM 3442 C C . ILE A 1 445 ? -35.089 16.964 -2.800 1.00 74.31 445 ILE A C 1
ATOM 3444 O O . ILE A 1 445 ? -35.658 18.053 -2.863 1.00 74.31 445 ILE A O 1
ATOM 3448 N N . LEU A 1 446 ? -35.331 15.963 -3.650 1.00 73.50 446 LEU A N 1
ATOM 3449 C CA . LEU A 1 446 ? -36.245 16.058 -4.790 1.00 73.50 446 LEU A CA 1
ATOM 3450 C C . LEU A 1 446 ? -37.719 16.117 -4.370 1.00 73.50 446 LEU A C 1
ATOM 3452 O O . LEU A 1 446 ? -38.512 16.748 -5.056 1.00 73.50 446 LEU A O 1
ATOM 3456 N N . LEU A 1 447 ? -38.098 15.488 -3.252 1.00 73.00 447 LEU A N 1
ATOM 3457 C CA . LEU A 1 447 ? -39.469 15.522 -2.729 1.00 73.00 447 LEU A CA 1
ATOM 3458 C C . LEU A 1 447 ? -39.786 16.821 -1.979 1.00 73.00 447 LEU A C 1
ATOM 3460 O O . LEU A 1 447 ? -40.929 17.275 -1.995 1.00 73.00 447 LEU A O 1
ATOM 3464 N N . LYS A 1 448 ? -38.804 17.414 -1.289 1.00 80.69 448 LYS A N 1
ATOM 3465 C CA . LYS A 1 448 ? -38.995 18.657 -0.518 1.00 80.69 448 LYS A CA 1
ATOM 3466 C C . LYS A 1 448 ? -38.785 19.917 -1.351 1.00 80.69 448 LYS A C 1
ATOM 3468 O O . LYS A 1 448 ? -39.276 20.984 -0.975 1.00 80.69 448 LYS A O 1
ATOM 3473 N N . HIS A 1 449 ? -38.049 19.818 -2.453 1.00 80.38 449 HIS A N 1
ATOM 3474 C CA . HIS A 1 449 ? -37.717 20.949 -3.301 1.00 80.38 449 HIS A CA 1
ATOM 3475 C C . HIS A 1 449 ? -37.928 20.575 -4.772 1.00 80.38 449 HIS A C 1
ATOM 3477 O O . HIS A 1 449 ? -37.074 19.955 -5.389 1.00 80.38 449 HIS A O 1
ATOM 3483 N N . ASP A 1 450 ? -39.056 21.003 -5.345 1.00 76.81 450 ASP A N 1
ATOM 3484 C CA . ASP A 1 450 ? -39.337 20.810 -6.777 1.00 76.81 450 ASP A CA 1
ATOM 3485 C C . ASP A 1 450 ? -38.416 21.658 -7.676 1.00 76.81 450 ASP A C 1
ATOM 3487 O O . ASP A 1 450 ? -38.184 21.320 -8.835 1.00 76.81 450 ASP A O 1
ATOM 3491 N N . GLU A 1 451 ? -37.881 22.766 -7.145 1.00 81.12 451 GLU A N 1
ATOM 3492 C CA . GLU A 1 451 ? -37.014 23.696 -7.870 1.00 81.12 451 GLU A CA 1
ATOM 3493 C C . GLU A 1 451 ? -35.615 23.796 -7.230 1.00 81.12 451 GLU A C 1
ATOM 3495 O O . GLU A 1 451 ? -35.499 24.225 -6.069 1.00 81.12 451 GLU A O 1
ATOM 3500 N N . PRO A 1 452 ? -34.531 23.530 -7.992 1.00 72.56 452 PRO A N 1
ATOM 3501 C CA . PRO A 1 452 ? -33.158 23.580 -7.487 1.00 72.56 452 PRO A CA 1
ATOM 3502 C C . PRO A 1 452 ? -32.784 24.912 -6.845 1.00 72.56 452 PRO A C 1
ATOM 3504 O O . PRO A 1 452 ? -32.116 24.948 -5.808 1.00 72.56 452 PRO A O 1
ATOM 3507 N N . VAL A 1 453 ? -33.250 26.019 -7.428 1.00 79.50 453 VAL A N 1
ATOM 3508 C CA . VAL A 1 453 ? -32.938 27.392 -6.995 1.00 79.50 453 VAL A CA 1
ATOM 3509 C C . VAL A 1 453 ? -33.423 27.706 -5.577 1.00 79.50 453 VAL A C 1
ATOM 3511 O O . VAL A 1 453 ? -32.887 28.596 -4.909 1.00 79.50 453 VAL A O 1
ATOM 3514 N N . ASN A 1 454 ? -34.407 26.957 -5.079 1.00 77.31 454 ASN A N 1
ATOM 3515 C CA . ASN A 1 454 ? -34.955 27.150 -3.743 1.00 77.31 454 ASN A CA 1
ATOM 3516 C C . ASN A 1 454 ? -34.212 26.349 -2.669 1.00 77.31 454 ASN A C 1
ATOM 3518 O O . ASN A 1 454 ? -34.366 26.656 -1.482 1.00 77.31 454 ASN A O 1
ATOM 3522 N N . HIS A 1 455 ? -33.352 25.407 -3.067 1.00 79.69 455 HIS A N 1
ATOM 3523 C CA . HIS A 1 455 ? -32.622 24.550 -2.146 1.00 79.69 455 HIS A CA 1
ATOM 3524 C C . HIS A 1 455 ? -31.550 25.332 -1.361 1.00 79.69 455 HIS A C 1
ATOM 3526 O O . HIS A 1 455 ? -30.728 26.040 -1.958 1.00 79.69 455 HIS A O 1
ATOM 3532 N N . PRO A 1 456 ? -31.480 25.195 -0.023 1.00 73.56 456 PRO A N 1
ATOM 3533 C CA . PRO A 1 456 ? -30.528 25.940 0.805 1.00 73.56 456 PRO A CA 1
ATOM 3534 C C . PRO A 1 456 ? -29.058 25.666 0.445 1.00 73.56 456 PRO A C 1
ATOM 3536 O O . PRO A 1 456 ? -28.230 26.569 0.558 1.00 73.56 456 PRO A O 1
ATOM 3539 N N . LEU A 1 457 ? -28.728 24.465 -0.047 1.00 73.12 457 LEU A N 1
ATOM 3540 C CA . LEU A 1 457 ? -27.373 24.145 -0.530 1.00 73.12 457 LEU A CA 1
ATOM 3541 C C . LEU A 1 457 ? -27.030 24.832 -1.864 1.00 73.12 457 LEU A C 1
ATOM 3543 O O . LEU A 1 457 ? -25.882 25.237 -2.054 1.00 73.12 457 LEU A O 1
ATOM 3547 N N . HIS A 1 458 ? -28.014 25.038 -2.752 1.00 73.50 458 HIS A N 1
ATOM 3548 C CA . HIS A 1 458 ? -27.802 25.787 -3.993 1.00 73.50 458 HIS A CA 1
ATOM 3549 C C . HIS A 1 458 ? -27.588 27.275 -3.693 1.00 73.50 458 HIS A C 1
ATOM 3551 O O . HIS A 1 458 ? -26.629 27.860 -4.194 1.00 73.50 458 HIS A O 1
ATOM 3557 N N . LYS A 1 459 ? -28.381 27.864 -2.786 1.00 76.56 459 LYS A N 1
ATOM 3558 C CA . LYS A 1 459 ? -28.198 29.255 -2.320 1.00 76.56 459 LYS A CA 1
ATOM 3559 C C . LYS A 1 459 ? -26.841 29.500 -1.647 1.00 76.56 459 LYS A C 1
ATOM 3561 O O . LYS A 1 459 ? -26.378 30.635 -1.593 1.00 76.56 459 LYS A O 1
ATOM 3566 N N . ARG A 1 460 ? -26.202 28.442 -1.137 1.00 73.75 460 ARG A N 1
ATOM 3567 C CA . ARG A 1 460 ? -24.869 28.476 -0.513 1.00 73.75 460 ARG A CA 1
ATOM 3568 C C . ARG A 1 460 ? -23.726 28.112 -1.474 1.00 73.75 460 ARG A C 1
ATOM 3570 O O . ARG A 1 460 ? -22.588 28.045 -1.023 1.00 73.75 460 ARG A O 1
ATOM 3577 N N . ASN A 1 461 ? -23.997 27.901 -2.768 1.00 66.31 461 ASN A N 1
ATOM 3578 C CA . ASN A 1 461 ? -23.015 27.493 -3.789 1.00 66.31 461 ASN A CA 1
ATOM 3579 C C . ASN A 1 461 ? -22.255 26.186 -3.470 1.00 66.31 461 ASN A C 1
ATOM 3581 O O . ASN A 1 461 ? -21.136 25.988 -3.939 1.00 66.31 461 ASN A O 1
ATOM 3585 N N . LEU A 1 462 ? -22.848 25.274 -2.693 1.00 64.56 462 LEU A N 1
ATOM 3586 C CA . LEU A 1 462 ? -22.167 24.051 -2.244 1.00 64.56 462 LEU A CA 1
ATOM 3587 C C . LEU A 1 462 ? -22.176 22.914 -3.286 1.00 64.56 462 LEU A C 1
ATOM 3589 O O . LEU A 1 462 ? -21.367 22.000 -3.184 1.00 64.56 462 LEU A O 1
ATOM 3593 N N . PHE A 1 463 ? -23.023 22.981 -4.320 1.00 61.00 463 PHE A N 1
ATOM 3594 C CA . PHE A 1 463 ? -23.095 21.951 -5.374 1.00 61.00 463 PHE A CA 1
ATOM 3595 C C . PHE A 1 463 ? -21.973 22.038 -6.435 1.00 61.00 463 PHE A C 1
ATOM 3597 O O . PHE A 1 463 ? -21.765 21.096 -7.194 1.00 61.00 463 PHE A O 1
ATOM 3604 N N . LEU A 1 464 ? -21.200 23.131 -6.488 1.00 47.97 464 LEU A N 1
ATOM 3605 C CA . LEU A 1 464 ? -20.291 23.443 -7.608 1.00 47.97 464 LEU A CA 1
ATOM 3606 C C . LEU A 1 464 ? -18.944 22.684 -7.631 1.00 47.97 464 LEU A C 1
ATOM 3608 O O . LEU A 1 464 ? -18.116 22.936 -8.509 1.00 47.97 464 LEU A O 1
ATOM 3612 N N . LEU A 1 465 ? -18.696 21.744 -6.715 1.00 46.16 465 LEU A N 1
ATOM 3613 C CA . LEU A 1 465 ? -17.393 21.067 -6.582 1.00 46.16 465 LEU A CA 1
ATOM 3614 C C . LEU A 1 465 ? -17.269 19.724 -7.329 1.00 46.16 465 LEU A C 1
ATOM 3616 O O . LEU A 1 465 ? -16.194 19.128 -7.336 1.00 46.16 465 LEU A O 1
ATOM 3620 N N . ALA A 1 466 ? -18.313 19.268 -8.029 1.00 43.91 466 ALA A N 1
ATOM 3621 C CA . ALA A 1 466 ? -18.309 17.979 -8.733 1.00 43.91 466 ALA A CA 1
ATOM 3622 C C . ALA A 1 466 ? -17.638 17.991 -10.127 1.00 43.91 466 ALA A C 1
ATOM 3624 O O . ALA A 1 466 ? -17.589 16.960 -10.792 1.00 43.91 466 ALA A O 1
ATOM 3625 N N . LYS A 1 467 ? -17.074 19.121 -10.584 1.00 39.34 467 LYS A N 1
ATOM 3626 C CA . LYS A 1 467 ? -16.553 19.288 -11.960 1.00 39.34 467 LYS A CA 1
ATOM 3627 C C . LYS A 1 467 ? -15.407 18.335 -12.363 1.00 39.34 467 LYS A C 1
ATOM 3629 O O . LYS A 1 467 ? -15.065 18.298 -13.539 1.00 39.34 467 LYS A O 1
ATOM 3634 N N . ILE A 1 468 ? -14.807 17.600 -11.419 1.00 39.00 468 ILE A N 1
ATOM 3635 C CA . ILE A 1 468 ? -13.628 16.735 -11.641 1.00 39.00 468 ILE A CA 1
ATOM 3636 C C . ILE A 1 468 ? -13.912 15.250 -11.320 1.00 39.00 468 ILE A C 1
ATOM 3638 O O . ILE A 1 468 ? -13.093 14.384 -11.618 1.00 39.00 468 ILE A O 1
ATOM 3642 N N . PHE A 1 469 ? -15.080 14.907 -10.770 1.00 38.44 469 PHE A N 1
ATOM 3643 C CA . PHE A 1 469 ? -15.374 13.531 -10.361 1.00 38.44 469 PHE A CA 1
ATOM 3644 C C . PHE A 1 469 ? -16.309 12.845 -11.355 1.00 38.44 469 PHE A C 1
ATOM 3646 O O . PHE A 1 469 ? -17.473 13.211 -11.496 1.00 38.44 469 PHE A O 1
ATOM 3653 N N . ASN A 1 470 ? -15.803 11.813 -12.031 1.00 36.56 470 ASN A N 1
ATOM 3654 C CA . ASN A 1 470 ? -16.635 10.896 -12.800 1.00 36.56 470 ASN A CA 1
ATOM 3655 C C . ASN A 1 470 ? -17.344 9.952 -11.815 1.00 36.56 470 ASN A C 1
ATOM 3657 O O . ASN A 1 470 ? -16.822 8.895 -11.459 1.00 36.56 470 ASN A O 1
ATOM 3661 N N . ILE A 1 471 ? -18.497 10.381 -11.299 1.00 41.81 471 ILE A N 1
ATOM 3662 C CA . ILE A 1 471 ? -19.340 9.558 -10.430 1.00 41.81 471 ILE A CA 1
ATOM 3663 C C . ILE A 1 471 ? -19.982 8.485 -11.314 1.00 41.81 471 ILE A C 1
ATOM 3665 O O . ILE A 1 471 ? -20.949 8.737 -12.029 1.00 41.81 471 ILE A O 1
ATOM 3669 N N . SER A 1 472 ? -19.427 7.274 -11.283 1.00 35.03 472 SER A N 1
ATOM 3670 C CA . SER A 1 472 ? -20.073 6.107 -11.880 1.00 35.03 472 SER A CA 1
ATOM 3671 C C . SER A 1 472 ? -21.137 5.594 -10.913 1.00 35.03 472 SER A C 1
ATOM 3673 O O . SER A 1 472 ? -20.856 4.841 -9.985 1.00 35.03 472 SER A O 1
ATOM 3675 N N . LEU A 1 473 ? -22.383 6.031 -11.109 1.00 40.09 473 LEU A N 1
ATOM 3676 C CA . LEU A 1 473 ? -23.529 5.391 -10.470 1.00 40.09 473 LEU A CA 1
ATOM 3677 C C . LEU A 1 473 ? -23.648 3.989 -11.078 1.00 40.09 473 LEU A C 1
ATOM 3679 O O . LEU A 1 473 ? -24.019 3.833 -12.242 1.00 40.09 473 LEU A O 1
ATOM 3683 N N . HIS A 1 474 ? -23.240 2.972 -10.320 1.00 33.53 474 HIS A N 1
ATOM 3684 C CA . HIS A 1 474 ? -23.347 1.579 -10.741 1.00 33.53 474 HIS A CA 1
ATOM 3685 C C . HIS A 1 474 ? -24.815 1.291 -11.107 1.00 33.53 474 HIS A C 1
ATOM 3687 O O . HIS A 1 474 ? -25.699 1.683 -10.342 1.00 33.53 474 HIS A O 1
ATOM 3693 N N . PRO A 1 475 ? -25.118 0.612 -12.232 1.00 33.78 475 PRO A N 1
ATOM 3694 C CA . PRO A 1 475 ? -26.486 0.260 -12.594 1.00 33.78 475 PRO A CA 1
ATOM 3695 C C . PRO A 1 475 ? -26.966 -0.883 -11.691 1.00 33.78 475 PRO A C 1
ATOM 3697 O O . PRO A 1 475 ? -27.061 -2.040 -12.097 1.00 33.78 475 PRO A O 1
ATOM 3700 N N . LEU A 1 476 ? -27.211 -0.581 -10.420 1.00 31.22 476 LEU A N 1
ATOM 3701 C CA . LEU A 1 476 ? -28.094 -1.375 -9.582 1.00 31.22 476 LEU A CA 1
ATOM 3702 C C . LEU A 1 476 ? -29.517 -1.136 -10.092 1.00 31.22 476 LEU A C 1
ATOM 3704 O O . LEU A 1 476 ? -29.862 -0.023 -10.475 1.00 31.22 476 LEU A O 1
ATOM 3708 N N . LYS A 1 477 ? -30.308 -2.210 -10.163 1.00 34.03 477 LYS A N 1
ATOM 3709 C CA . LYS A 1 477 ? -31.656 -2.310 -10.754 1.00 34.03 477 LYS A CA 1
ATOM 3710 C C . LYS A 1 477 ? -32.727 -1.451 -10.052 1.00 34.03 477 LYS A C 1
ATOM 3712 O O . LYS A 1 477 ? -33.809 -1.941 -9.746 1.00 34.03 477 LYS A O 1
ATOM 3717 N N . LEU A 1 478 ? -32.471 -0.176 -9.813 1.00 40.19 478 LEU A N 1
ATOM 3718 C CA . LEU A 1 478 ? -33.522 0.793 -9.570 1.00 40.19 478 LEU A CA 1
ATOM 3719 C C . LEU A 1 478 ? -33.961 1.296 -10.944 1.00 40.19 478 LEU A C 1
ATOM 3721 O O . LEU A 1 478 ? -33.191 1.933 -11.661 1.00 40.19 478 LEU A O 1
ATOM 3725 N N . GLN A 1 479 ? -35.193 0.968 -11.338 1.00 44.66 479 GLN A N 1
ATOM 3726 C CA . GLN A 1 479 ? -35.906 1.687 -12.394 1.00 44.66 479 GLN A CA 1
ATOM 3727 C C . GLN A 1 479 ? -36.154 3.115 -11.894 1.00 44.66 479 GLN A C 1
ATOM 3729 O O . GLN A 1 479 ? -37.264 3.467 -11.509 1.00 44.66 479 GLN A O 1
ATOM 3734 N N . ILE A 1 480 ? -35.099 3.923 -11.822 1.00 57.34 480 ILE A N 1
ATOM 3735 C CA . ILE A 1 480 ? -35.237 5.347 -11.562 1.00 57.34 480 ILE A CA 1
ATOM 3736 C C . ILE A 1 480 ? -35.845 5.926 -12.835 1.00 57.34 480 ILE A C 1
ATOM 3738 O O . ILE A 1 480 ? -35.282 5.778 -13.922 1.00 57.34 480 ILE A O 1
ATOM 3742 N N . ASP A 1 481 ? -37.032 6.514 -12.702 1.00 64.81 481 ASP A N 1
ATOM 3743 C CA . ASP A 1 481 ? -37.708 7.198 -13.797 1.00 64.81 481 ASP A CA 1
ATOM 3744 C C . ASP A 1 481 ? -36.730 8.208 -14.420 1.00 64.81 481 ASP A C 1
ATOM 3746 O O . ASP A 1 481 ? -36.041 8.945 -13.707 1.00 64.81 481 ASP A O 1
ATOM 3750 N N . ALA A 1 482 ? -36.649 8.243 -15.753 1.00 65.69 482 ALA A N 1
ATOM 3751 C CA . ALA A 1 482 ? -35.797 9.180 -16.482 1.00 65.69 482 ALA A CA 1
ATOM 3752 C C . ALA A 1 482 ? -36.034 10.630 -16.027 1.00 65.69 482 ALA A C 1
ATOM 3754 O O . ALA A 1 482 ? -35.106 11.438 -16.028 1.00 65.69 482 ALA A O 1
ATOM 3755 N N . LYS A 1 483 ? -37.251 10.936 -15.560 1.00 71.69 483 LYS A N 1
ATOM 3756 C CA . LYS A 1 483 ? -37.604 12.229 -14.973 1.00 71.69 483 LYS A CA 1
ATOM 3757 C C . LYS A 1 483 ? -36.812 12.554 -13.697 1.00 71.69 483 LYS A C 1
ATOM 3759 O O . LYS A 1 483 ? -36.332 13.674 -13.562 1.00 71.69 483 LYS A O 1
ATOM 3764 N N . VAL A 1 484 ? -36.625 11.580 -12.806 1.00 71.19 484 VAL A N 1
ATOM 3765 C CA . VAL A 1 484 ? -35.865 11.742 -11.553 1.00 71.19 484 VAL A CA 1
ATOM 3766 C C . VAL A 1 484 ? -34.376 11.905 -11.857 1.00 71.19 484 VAL A C 1
ATOM 3768 O O . VAL A 1 484 ? -33.724 12.781 -11.295 1.00 71.19 484 VAL A O 1
ATOM 3771 N N . VAL A 1 485 ? -33.842 11.137 -12.815 1.00 73.31 485 VAL A N 1
ATOM 3772 C CA . VAL A 1 485 ? -32.449 11.300 -13.270 1.00 73.31 485 VAL A CA 1
ATOM 3773 C C . VAL A 1 485 ? -32.227 12.689 -13.876 1.00 73.31 485 VAL A C 1
ATOM 3775 O O . VAL A 1 485 ? -31.229 13.338 -13.564 1.00 73.31 485 VAL A O 1
ATOM 3778 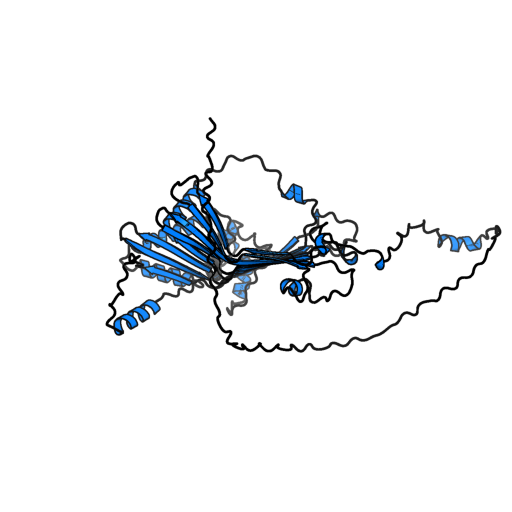N N . CYS A 1 486 ? -33.157 13.178 -14.702 1.00 74.19 486 CYS A N 1
ATOM 3779 C CA . CYS A 1 486 ? -33.098 14.534 -15.246 1.00 74.19 486 CYS A CA 1
ATOM 3780 C C . CYS A 1 486 ? -33.101 15.601 -14.142 1.00 74.19 486 CYS A C 1
ATOM 3782 O O . CYS A 1 486 ? -32.263 16.496 -14.191 1.00 74.19 486 CYS A O 1
ATOM 3784 N N . GLN A 1 487 ? -33.955 15.476 -13.121 1.00 76.00 487 GLN A N 1
ATOM 3785 C CA . GLN A 1 487 ? -33.978 16.425 -12.003 1.00 76.00 487 GLN A CA 1
ATOM 3786 C C . GLN A 1 487 ? -32.680 16.397 -11.181 1.00 76.00 487 GLN A C 1
ATOM 3788 O O . GLN A 1 487 ? -32.136 17.453 -10.871 1.00 76.00 487 GLN A O 1
ATOM 3793 N N . ILE A 1 488 ? -32.109 15.220 -10.890 1.00 78.25 488 ILE A N 1
ATOM 3794 C CA . ILE A 1 488 ? -30.796 15.124 -10.216 1.00 78.25 488 ILE A CA 1
ATOM 3795 C C . ILE A 1 488 ? -29.719 15.853 -11.032 1.00 78.25 488 ILE A C 1
ATOM 3797 O O . ILE A 1 488 ? -28.896 16.585 -10.479 1.00 78.25 488 ILE A O 1
ATOM 3801 N N . MET A 1 489 ? -29.740 15.699 -12.357 1.00 75.38 489 MET A N 1
ATOM 3802 C CA . MET A 1 489 ? -28.793 16.378 -13.242 1.00 75.38 489 MET A CA 1
ATOM 3803 C C . MET A 1 489 ? -29.005 17.897 -13.295 1.00 75.38 489 MET A C 1
ATOM 3805 O O . MET A 1 489 ? -28.023 18.623 -13.437 1.00 75.38 489 MET A O 1
ATOM 3809 N N . GLU A 1 490 ? -30.232 18.395 -13.131 1.00 78.12 490 GLU A N 1
ATOM 3810 C CA . GLU A 1 490 ? -30.516 19.835 -13.001 1.00 78.12 490 GLU A CA 1
ATOM 3811 C C . GLU A 1 490 ? -29.978 20.415 -11.685 1.00 78.12 490 GLU A C 1
ATOM 3813 O O . GLU A 1 490 ? -29.462 21.532 -11.673 1.00 78.12 490 GLU A O 1
ATOM 3818 N N . TYR A 1 491 ? -30.012 19.643 -10.594 1.00 74.50 491 TYR A N 1
ATOM 3819 C CA . TYR A 1 491 ? -29.383 20.019 -9.322 1.00 74.50 491 TYR A CA 1
ATOM 3820 C C . TYR A 1 491 ? -27.851 20.026 -9.392 1.00 74.50 491 TYR A C 1
ATOM 3822 O O . TYR A 1 491 ? -27.204 20.889 -8.796 1.00 74.50 491 TYR A O 1
ATOM 3830 N N . LEU A 1 492 ? -27.265 19.068 -10.113 1.00 75.19 492 LEU A N 1
ATOM 3831 C CA . LEU A 1 492 ? -25.813 18.957 -10.277 1.00 75.19 492 LEU A CA 1
ATOM 3832 C C . LEU A 1 492 ? -25.251 19.944 -11.312 1.00 75.19 492 LEU A C 1
ATOM 3834 O O . LEU A 1 492 ? -24.081 20.318 -11.217 1.00 75.19 492 LEU A O 1
ATOM 3838 N N . TRP A 1 493 ? -26.053 20.356 -12.302 1.00 76.12 493 TRP A N 1
ATOM 3839 C CA . TRP A 1 493 ? -25.604 21.177 -13.431 1.00 76.12 493 TRP A CA 1
ATOM 3840 C C . TRP A 1 493 ? -26.650 22.217 -13.885 1.00 76.12 493 TRP A C 1
ATOM 3842 O O . TRP A 1 493 ? -27.136 22.156 -15.020 1.00 76.12 493 TRP A O 1
ATOM 3852 N N . PRO A 1 494 ? -26.975 23.213 -13.041 1.00 64.25 494 PRO A N 1
ATOM 3853 C CA . PRO A 1 494 ? -28.050 24.172 -13.317 1.00 64.25 494 PRO A CA 1
ATOM 3854 C C . PRO A 1 494 ? -27.827 25.015 -14.590 1.00 64.25 494 PRO A C 1
ATOM 3856 O O . PRO A 1 494 ? -28.789 25.415 -15.237 1.00 64.25 494 PRO A O 1
ATOM 3859 N N . ASP A 1 495 ? -26.575 25.215 -15.018 1.00 66.56 495 ASP A N 1
ATOM 3860 C CA . ASP A 1 495 ? -26.218 26.059 -16.174 1.00 66.56 495 ASP A CA 1
ATOM 3861 C C . ASP A 1 495 ? -26.420 25.391 -17.554 1.00 66.56 495 ASP A C 1
ATOM 3863 O O . ASP A 1 495 ? -26.045 25.967 -18.575 1.00 66.56 495 ASP A O 1
ATOM 3867 N N . ARG A 1 496 ? -26.951 24.160 -17.632 1.00 65.94 496 ARG A N 1
ATOM 3868 C CA . ARG A 1 496 ? -27.089 23.429 -18.914 1.00 65.94 496 ARG A CA 1
ATOM 3869 C C . ARG A 1 496 ? -28.365 23.752 -19.699 1.00 65.94 496 ARG A C 1
ATOM 3871 O O . ARG A 1 496 ? -28.507 23.279 -20.824 1.00 65.94 496 ARG A O 1
ATOM 3878 N N . HIS A 1 497 ? -29.277 24.536 -19.131 1.00 50.75 497 HIS A N 1
ATOM 3879 C CA . HIS A 1 497 ? -30.478 25.015 -19.817 1.00 50.75 497 HIS A CA 1
ATOM 3880 C C . HIS A 1 497 ? -30.174 26.289 -20.610 1.00 50.75 497 HIS A C 1
ATOM 3882 O O . HIS A 1 497 ? -30.599 27.364 -20.208 1.00 50.75 497 HIS A O 1
ATOM 3888 N N . HIS A 1 498 ? -29.427 26.167 -21.714 1.00 41.06 498 HIS A N 1
ATOM 3889 C CA . HIS A 1 498 ? -29.424 27.115 -22.838 1.00 41.06 498 HIS A CA 1
ATOM 3890 C C . HIS A 1 498 ? -28.884 26.480 -24.120 1.00 41.06 498 HIS A C 1
ATOM 3892 O O . HIS A 1 498 ? -27.821 25.818 -24.059 1.00 41.06 498 HIS A O 1
#

pLDDT: mean 70.19, std 23.69, range [29.88, 98.38]

Radius of gyration: 35.13 Å; chains: 1; bounding box: 84×72×106 Å

Secondary structure (DSSP, 8-state):
-----------PPPPP------------PPPPPP----PPPPPP-----PPPPPP--------PPP--PPPTTTHHHHTTT-------------GGG-----GGGG-S-EEEEEEEEEEEEE-SS-TT-EEEEEEEEEEEEEEE--TTT-HHHHHHT-S----STTSPPEEEEEEEEEEEEEEEEETTEEEEEEEE--EEEEEEEES-STTTSPPPTTTTT-TTSSEEEEEEEEEEEEEEEEHHHHHHHHHHHHHS-----------HHHHHTTS-PPEEEEEEEEEEEEEEEEEE-TTTS-EEEEEEEE--EEEEEEEEEEPPTT--SS---GGG-EEEEEEEEEEPPEEEEEE------------------HHHHHHHHHHHTT-----TT-HHHHHHHHHHHHHSS--TTSHHHHHHHHHHHHHHTSS-------HHHHHHHHHH-SSGGG-HHHHTTGGGGGGG--------S----HHHHHHHHHHH-GGG--

Sequence (498 aa):
MHSATKLSKELLPMMPSSLKSSGEAEGIITPLPSIMKCSRSSTIFSTGFLPISPATFSLEGRSLSPTVSTSPFLKVFSSSISPRGRIFAQPYQKLKDHEYKSLLSTINNVTIQVSSTSLSFSSSTSMSIFYKTAINGFCADFHPSTSTTGPLHSQWLGCMMKQEGVDAETYGLQLCFTTVVFEQHKQNDVFPLVTLGSLNFQVVAFQWPSPWLTLSMFMKNDLNAPFVATSLKIQGIDLTDHLDDLQDLLEQWVTKPKAAVTTPKKSLLAKLYGLQLPCCSIQMHCGVVCARMICENSNQQTSSMLEMRMNGFSFSTNANYDLPSDTTFQLLPLNHAHWMGLFSFSLDPVLIHVHSGWASSPQESTQPLLFSDATHKARLNKLETLLFTYDFTDLCEAADVAASLQEGKGLEELNYLFDAISLVEQMDQKSALLVCVSSSVWMEILLKHDEPVNHPLHKRNLFLLAKIFNISLHPLKLQIDAKVVCQIMEYLWPDRHH

Organism: NCBI:txid1400762